Protein 5K2X (pdb70)

InterPro domains:
  IPR006059 Bacterial-type extracellular solute-binding protein [PF01547] (51-351)
  IPR050490 Bacterial solute-binding protein 1 [PTHR43649] (9-380)

CATH classification: 3.40.190.10

B-factor: mean 14.4, std 8.22, range [4.98, 52.63]

Foldseek 3Di:
DDDDAAEAEEEDADVVLQVLLQVLQVVVCVVVVNYHYHYDHDHPVCVLVVQVVCLVVVNDTQKYKDWLQRCPVCVVVVFFDFDPDDCPQFFVVAQVSQADPNTRFFQFFFKLFFKWKKFFVVLCVVLVHDPVVRQAAEDEPDPVGDVLVQLQSSWAFPVGHGLPDPPGDLVGIQAAAEALEPACAQAQVQQLVLLVHAQDDPHAGDLLDDSNQRSLVRSLCVVAPSSRHDAHVQPLVPPCRVVVCVLVVRYGMYMHTLQCVVVCLVRRPGDMAIYAAHHYPNGRATEMITMGMTGGSSDPCVVSSSSVSVSSNDLSSSLSSQQCLNTATRRNNSRVNNQVNVVVSVYHPVNSNVSSPHHYYYDDDYQLQVQLVVQLSVLVSCSSNVPDGSNVSVVVSSVRSRVRSVVRVVVVVD

Organism: Mycobacterium tuberculosis (strain ATCC 25618 / H37Rv) (NCBI:txid83332)

Solvent-accessible surface area: 17881 Å² total; per-residue (Å²): 160,239,69,84,60,70,48,0,34,0,7,0,44,41,127,96,22,8,58,18,4,158,56,2,6,49,9,0,29,175,73,57,90,79,1,49,16,130,30,51,78,29,67,122,104,73,0,17,78,47,0,141,68,31,12,69,62,65,79,19,18,19,0,0,0,2,16,47,45,56,11,25,72,16,6,92,71,48,88,7,22,77,20,156,80,107,36,88,56,21,10,63,4,2,21,84,19,1,60,100,99,74,40,19,29,1,4,0,1,10,7,63,2,0,5,0,4,0,31,3,22,60,29,0,71,92,31,60,5,76,46,91,62,3,54,115,12,87,4,12,129,38,162,86,22,62,1,108,76,11,0,12,86,0,0,15,3,46,120,46,61,31,22,88,52,125,64,34,36,37,218,132,28,127,10,31,0,1,3,0,4,21,42,46,52,3,0,1,3,2,3,0,6,1,22,57,11,44,5,47,140,140,50,72,6,18,0,56,26,107,12,0,31,73,0,0,65,6,0,23,14,2,3,41,106,28,67,0,1,0,67,2,78,43,11,30,134,65,71,78,30,9,51,81,30,0,40,63,27,98,0,0,2,10,0,2,1,21,108,0,1,43,18,0,38,172,79,16,177,32,135,51,13,19,3,28,3,7,12,0,84,46,24,73,5,2,1,5,38,2,24,1,0,0,0,12,57,74,16,137,79,56,85,4,0,128,63,0,9,70,21,3,9,37,63,104,2,1,20,40,8,0,112,129,6,87,14,6,0,0,0,62,48,0,14,68,51,4,56,89,54,12,67,87,132,67,6,93,1,63,13,0,20,38,5,3,131,35,78,84,22,47,23,30,19,18,56,17,33,80,20,0,24,132,25,0,78,77,76,0,36,82,2,0,66,40,159,81,58,8,51,73,16,0,95,98,0,44,65,25,0,26,43,14,2,86,156,112,61,64,70,82,148,118

Sequence (414 aa):
PRGGKIVVTVRLWDEPIAAAYRQSFAAFTRSHPDIEEVRTNLVAYSTYFETLRTDVAGGSADDIFWLSNAYFAAYADSGRLMKIQTDAADWEPAVVDQFTRSGVLWGVPQLTDAGIAVFYNADLLAAAGVDPTQVDNLRWSRGDDDTLRPMLARLTVDADGRTANTPGFDARRVRQWGYNAANDPQAIYLNYIGSAGGVFQRDGKFAFDNPGAIEAFRYLVGLINDDHVAPPASDTNDNGDFSRNQFLAGKMALFQSGTYSLAPVARDALFHWGVAMLPAGPAGRVSVTNGIAAAGNSASKHPDAVRQVLAWMGSTEGNSSYLGRHGAAIPAVLSAQPVVYFDYWSARGVDVTPFFAVLNGPRIAAPGGAGFAAGQQALEPYFDEMFLGRGDVTTTLRQAQAAANAATQRKLAAALE

Secondary structure (DSSP, 8-state):
-PPPPEEEEEEES-HHHHHHHHHHHHHHHHHSTTEEEEEEE--HHHHHHHHHHHHHHT---SEEEE-TTTHHHHHHTT-B----S--TTB-HHHHHHTEETTEE-SEEEEE----EEEEEHHHHHHTT--GGGGGG-B--SSTT--HHHHHHHT-EETTS-BTTSTT--GGGEEEBS---SS-IIIIIHHHHHHTT--SEETTEE---SHHHHHHHHHHHHIIIII--S--HHHHTT-TTHHHHHHHTT-BSEEEE-GGGHHHHHHH--S-EEEEPPPBBTTB--EEE-EEEEEEBTT-S-HHHHHHHHHHHTSHHHHHHHHTTSSSEESBGGGHHHHHHHHHHTT---HHHHHTTSS-EEEPP--TTHHHHHHHHHHHHHHHHTT-S-HHHHHHHHHHHHHHHHHHHHHHHH-

Radius of gyration: 22.96 Å; Cα contacts (8 Å, |Δi|>4): 847; chains: 1; bounding box: 66×53×64 Å

Structure (mmCIF, N/CA/C/O backbone):
data_5K2X
#
_entry.id   5K2X
#
_cell.length_a   87.850
_cell.length_b   87.850
_cell.length_c   52.940
_cell.angle_alpha   90.000
_cell.angle_beta   90.000
_cell.angle_gamma   90.000
#
_symmetry.space_group_name_H-M   'P 41'
#
loop_
_entity.id
_entity.type
_entity.pdbx_description
1 polymer 'Sugar ABC transporter permease'
2 non-polymer 'IODIDE ION'
3 non-polymer 1,2-ETHANEDIOL
4 non-polymer (4S)-2-METHYL-2,4-PENTANEDIOL
5 water water
#
loop_
_atom_site.group_PDB
_atom_site.id
_atom_site.type_symbol
_atom_site.label_atom_id
_atom_site.label_alt_id
_atom_site.label_comp_id
_atom_site.label_asym_id
_atom_site.label_entity_id
_atom_site.label_seq_id
_atom_site.pdbx_PDB_ins_code
_atom_site.Cartn_x
_atom_site.Cartn_y
_atom_site.Cartn_z
_atom_site.occupancy
_atom_site.B_iso_or_equiv
_atom_site.auth_seq_id
_atom_site.auth_comp_id
_atom_site.auth_asym_id
_atom_site.auth_atom_id
_atom_site.pdbx_PDB_model_num
ATOM 1 N N . PRO A 1 1 ? -8.850 22.384 -27.751 1.00 31.20 34 PRO A N 1
ATOM 2 C CA . PRO A 1 1 ? -7.818 22.213 -26.731 1.00 30.42 34 PRO A CA 1
ATOM 3 C C . PRO A 1 1 ? -6.408 22.367 -27.306 1.00 31.94 34 PRO A C 1
ATOM 4 O O . PRO A 1 1 ? -6.204 22.157 -28.512 1.00 31.89 34 PRO A O 1
ATOM 6 N N . ARG A 1 2 ? -5.452 22.727 -26.444 1.00 31.88 35 ARG A N 1
ATOM 7 C CA . ARG A 1 2 ? -4.040 22.866 -26.830 1.00 32.19 35 ARG A CA 1
ATOM 8 C C . ARG A 1 2 ? -3.411 21.520 -27.194 1.00 33.99 35 ARG A C 1
ATOM 9 O O . ARG A 1 2 ? -3.895 20.462 -26.761 1.00 33.37 35 ARG A O 1
ATOM 17 N N . GLY A 1 3 ? -2.349 21.579 -28.003 1.00 35.41 36 GLY A N 1
ATOM 18 C CA . GLY A 1 3 ? -1.599 20.392 -28.435 1.00 37.95 36 GLY A CA 1
ATOM 19 C C . GLY A 1 3 ? -1.090 19.545 -27.280 1.00 39.20 36 GLY A C 1
ATOM 20 O O . GLY A 1 3 ? -0.702 20.076 -26.233 1.00 39.55 36 GLY A O 1
ATOM 21 N N . GLY A 1 4 ? -1.129 18.224 -27.466 1.00 38.30 37 GLY A N 1
ATOM 22 C CA . GLY A 1 4 ? -0.621 17.277 -26.479 1.00 36.83 37 GLY A CA 1
ATOM 23 C C . GLY A 1 4 ? 0.891 17.370 -26.447 1.00 35.91 37 GLY A C 1
ATOM 24 O O . GLY A 1 4 ? 1.539 17.437 -27.493 1.00 37.09 37 GLY A O 1
ATOM 25 N N . LYS A 1 5 ? 1.451 17.409 -25.246 1.00 34.23 38 LYS A N 1
ATOM 26 C CA . LYS A 1 5 ? 2.898 17.450 -25.080 1.00 29.53 38 LYS A CA 1
ATOM 27 C C . LYS A 1 5 ? 3.426 16.021 -24.959 1.00 26.91 38 LYS A C 1
ATOM 28 O O . LYS A 1 5 ? 2.726 15.143 -24.435 1.00 26.63 38 LYS A O 1
ATOM 32 N N . ILE A 1 6 ? 4.647 15.790 -25.449 1.00 21.82 39 ILE A N 1
ATOM 33 C CA . ILE A 1 6 ? 5.353 14.526 -25.191 1.00 18.91 39 ILE A CA 1
ATOM 34 C C . ILE A 1 6 ? 5.685 14.524 -23.698 1.00 15.93 39 ILE A C 1
ATOM 35 O O . ILE A 1 6 ? 6.185 15.531 -23.187 1.00 16.89 39 ILE A O 1
ATOM 40 N N . VAL A 1 7 ? 5.374 13.428 -23.009 1.00 21.32 40 VAL A N 1
ATOM 41 C CA . VAL A 1 7 ? 5.637 13.345 -21.551 1.00 19.00 40 VAL A CA 1
ATOM 42 C C . VAL A 1 7 ? 6.918 12.542 -21.279 1.00 17.41 40 VAL A C 1
ATOM 43 O O . VAL A 1 7 ? 7.021 11.374 -21.678 1.00 17.13 40 VAL A O 1
ATOM 47 N N . VAL A 1 8 ? 7.849 13.168 -20.557 1.00 15.83 41 VAL A N 1
ATOM 48 C CA . VAL A 1 8 ? 9.131 12.538 -20.163 1.00 14.52 41 VAL A CA 1
ATOM 49 C C . VAL A 1 8 ? 9.071 12.417 -18.643 1.00 14.14 41 VAL A C 1
ATOM 50 O O . VAL A 1 8 ? 8.709 13.381 -17.963 1.00 14.07 41 VAL A O 1
ATOM 54 N N . THR A 1 9 ? 9.397 11.255 -18.109 1.00 13.83 42 THR A N 1
ATOM 55 C CA . THR A 1 9 ? 9.397 11.053 -16.663 1.00 13.81 42 THR A CA 1
ATOM 56 C C . THR A 1 9 ? 10.810 10.963 -16.092 1.00 12.87 42 THR A C 1
ATOM 57 O O . THR A 1 9 ? 11.702 10.392 -16.702 1.00 12.24 42 THR A O 1
ATOM 61 N N . VAL A 1 10 ? 10.996 11.544 -14.916 1.00 12.33 43 VAL A N 1
ATOM 62 C CA . VAL A 1 10 ? 12.295 11.586 -14.254 1.00 11.70 43 VAL A CA 1
ATOM 63 C C . VAL A 1 10 ? 12.174 10.986 -12.851 1.00 11.71 43 VAL A C 1
ATOM 64 O O . VAL A 1 10 ? 11.401 11.532 -12.016 1.00 11.97 43 VAL A O 1
ATOM 68 N N . ARG A 1 11 ? 12.898 9.916 -12.565 1.00 11.35 44 ARG A N 1
ATOM 69 C CA . ARG A 1 11 ? 12.841 9.249 -11.264 1.00 11.54 44 ARG A CA 1
ATOM 70 C C . ARG A 1 11 ? 13.979 9.669 -10.347 1.00 11.01 44 ARG A C 1
ATOM 71 O O . ARG A 1 11 ? 15.123 9.741 -10.761 1.00 10.40 44 ARG A O 1
ATOM 79 N N . LEU A 1 12 ? 13.674 9.878 -9.062 1.00 10.94 45 LEU A N 1
ATOM 80 C CA . LEU A 1 12 ? 14.698 10.231 -8.068 1.00 10.70 45 LEU A CA 1
ATOM 81 C C . LEU A 1 12 ? 14.180 9.853 -6.672 1.00 10.91 45 LEU A C 1
ATOM 82 O O . LEU A 1 12 ? 13.045 9.410 -6.535 1.00 10.92 45 LEU A O 1
ATOM 87 N N . TRP A 1 13 ? 15.014 10.054 -5.661 1.00 11.08 46 TRP A N 1
ATOM 88 C CA . TRP A 1 13 ? 14.706 9.597 -4.306 1.00 12.09 46 TRP A CA 1
ATOM 89 C C . TRP A 1 13 ? 14.699 10.670 -3.252 1.00 12.74 46 TRP A C 1
ATOM 90 O O . TRP A 1 13 ? 14.492 10.352 -2.072 1.00 13.51 46 TRP A O 1
ATOM 101 N N . ASP A 1 14 ? 14.878 11.932 -3.637 1.00 13.55 47 ASP A N 1
ATOM 102 C CA . ASP A 1 14 ? 15.022 13.018 -2.658 1.00 14.58 47 ASP A CA 1
ATOM 103 C C . ASP A 1 14 ? 13.880 14.018 -2.779 1.00 14.72 47 ASP A C 1
ATOM 104 O O . ASP A 1 14 ? 13.680 14.662 -3.832 1.00 13.97 47 ASP A O 1
ATOM 109 N N . GLU A 1 15 ? 13.097 14.153 -1.700 1.00 14.96 48 GLU A N 1
ATOM 110 C CA . GLU A 1 15 ? 11.891 14.964 -1.757 1.00 15.62 48 GLU A CA 1
ATOM 111 C C . GLU A 1 15 ? 12.116 16.484 -2.012 1.00 15.34 48 GLU A C 1
ATOM 112 O O . GLU A 1 15 ? 11.517 17.055 -2.911 1.00 15.02 48 GLU A O 1
ATOM 118 N N . PRO A 1 16 ? 13.028 17.121 -1.242 1.00 15.06 49 PRO A N 1
ATOM 119 C CA . PRO A 1 16 ? 13.210 18.535 -1.598 1.00 14.96 49 PRO A CA 1
ATOM 120 C C . PRO A 1 16 ? 13.808 18.771 -3.000 1.00 14.17 49 PRO A C 1
ATOM 121 O O . PRO A 1 16 ? 13.431 19.743 -3.655 1.00 14.19 49 PRO A O 1
ATOM 125 N N . ILE A 1 17 ? 14.678 17.865 -3.445 1.00 13.43 50 ILE A N 1
ATOM 126 C CA . ILE A 1 17 ? 15.270 18.043 -4.760 1.00 13.04 50 ILE A CA 1
ATOM 127 C C . ILE A 1 17 ? 14.193 17.790 -5.830 1.00 12.41 50 ILE A C 1
ATOM 128 O O . ILE A 1 17 ? 14.135 18.475 -6.866 1.00 12.31 50 ILE A O 1
ATOM 133 N N . ALA A 1 18 ? 13.243 16.874 -5.546 1.00 12.07 51 ALA A N 1
ATOM 134 C CA . ALA A 1 18 ? 12.127 16.671 -6.457 1.00 12.25 51 ALA A CA 1
ATOM 135 C C . ALA A 1 18 ? 11.357 17.968 -6.627 1.00 12.44 51 ALA A C 1
ATOM 136 O O . ALA A 1 18 ? 10.950 18.303 -7.738 1.00 12.42 51 ALA A O 1
ATOM 138 N N . ALA A 1 19 ? 11.157 18.704 -5.514 1.00 12.58 52 ALA A N 1
ATOM 139 C CA . ALA A 1 19 ? 10.480 19.975 -5.618 1.00 13.07 52 ALA A CA 1
ATOM 140 C C . ALA A 1 19 ? 11.241 21.003 -6.466 1.00 12.73 52 ALA A C 1
ATOM 141 O O . ALA A 1 19 ? 10.616 21.725 -7.236 1.00 13.10 52 ALA A O 1
ATOM 143 N N . ALA A 1 20 ? 12.565 21.035 -6.338 1.00 12.01 53 ALA A N 1
ATOM 144 C CA . ALA A 1 20 ? 13.385 21.910 -7.205 1.00 11.80 53 ALA A CA 1
ATOM 145 C C . ALA A 1 20 ? 13.344 21.532 -8.689 1.00 11.67 53 ALA A C 1
ATOM 146 O O . ALA A 1 20 ? 13.261 22.376 -9.571 1.00 11.63 53 ALA A O 1
ATOM 148 N N . TYR A 1 21 ? 13.372 20.232 -8.962 1.00 11.53 54 TYR A N 1
ATOM 149 C CA . TYR A 1 21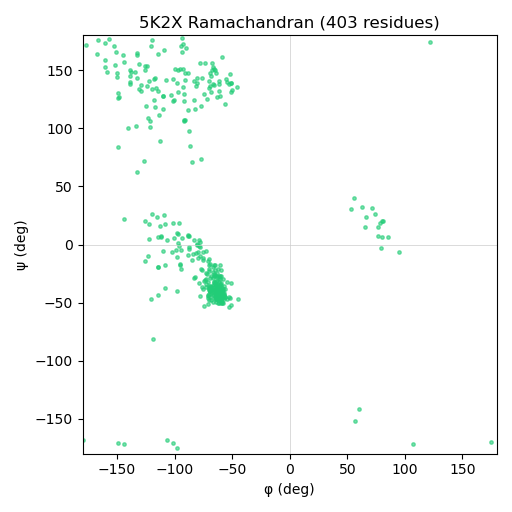 ? 13.195 19.757 -10.334 1.00 11.76 54 TYR A CA 1
ATOM 150 C C . TYR A 1 21 ? 11.876 20.199 -10.940 1.00 12.50 54 TYR A C 1
ATOM 151 O O . TYR A 1 21 ? 11.823 20.609 -12.088 1.00 12.50 54 TYR A O 1
ATOM 160 N N . ARG A 1 22 ? 10.795 20.193 -10.142 1.00 13.40 55 ARG A N 1
ATOM 161 C CA . ARG A 1 22 ? 9.508 20.606 -10.667 1.00 14.57 55 ARG A CA 1
ATOM 162 C C . ARG A 1 22 ? 9.560 22.074 -11.114 1.00 14.40 55 ARG A C 1
ATOM 163 O O . ARG A 1 22 ? 9.022 22.436 -12.154 1.00 14.95 55 ARG A O 1
ATOM 171 N N . GLN A 1 23 ? 10.266 22.886 -10.332 1.00 14.08 56 GLN A N 1
ATOM 172 C CA . GLN A 1 23 ? 10.519 24.262 -10.729 1.00 14.06 56 GLN A CA 1
ATOM 173 C C . GLN A 1 23 ? 11.362 24.402 -11.989 1.00 13.51 56 GLN A C 1
ATOM 174 O O . GLN A 1 23 ? 11.025 25.198 -12.887 1.00 13.78 56 GLN A O 1
ATOM 177 N N . SER A 1 24 ? 12.432 23.614 -12.050 1.00 12.67 57 SER A N 1
ATOM 178 C CA . SER A 1 24 ? 13.284 23.597 -13.222 1.00 12.35 57 SER A CA 1
ATOM 179 C C . SER A 1 24 ? 12.555 23.143 -14.469 1.00 12.69 57 SER A C 1
ATOM 180 O O . SER A 1 24 ? 12.717 23.752 -15.527 1.00 12.57 57 SER A O 1
ATOM 183 N N . PHE A 1 25 ? 11.710 22.115 -14.331 1.00 12.80 58 PHE A N 1
ATOM 184 C CA . PHE A 1 25 ? 11.008 21.601 -15.482 1.00 13.21 58 PHE A CA 1
ATOM 185 C C . PHE A 1 25 ? 9.877 22.522 -15.954 1.00 14.00 58 PHE A C 1
ATOM 186 O O . PHE A 1 25 ? 9.604 22.548 -17.152 1.00 14.14 58 PHE A O 1
ATOM 194 N N . ALA A 1 26 ? 9.246 23.262 -15.023 1.00 14.57 59 ALA A N 1
ATOM 195 C CA . ALA A 1 26 ? 8.254 24.265 -15.424 1.00 15.58 59 ALA A CA 1
ATOM 196 C C . ALA A 1 26 ? 8.969 25.264 -16.341 1.00 15.79 59 ALA A C 1
ATOM 197 O O . ALA A 1 26 ? 8.422 25.603 -17.401 1.00 16.63 59 ALA A O 1
ATOM 199 N N . ALA A 1 27 ? 10.199 25.694 -15.941 1.00 15.55 60 ALA A N 1
ATOM 200 C CA . ALA A 1 27 ? 10.994 26.618 -16.778 1.00 15.60 60 ALA A CA 1
ATOM 201 C C . ALA A 1 27 ? 11.381 26.000 -18.118 1.00 15.76 60 ALA A C 1
ATOM 202 O O . ALA A 1 27 ? 11.281 26.645 -19.165 1.00 16.15 60 ALA A O 1
ATOM 204 N N . PHE A 1 28 ? 11.808 24.740 -18.118 1.00 15.01 61 PHE A N 1
ATOM 205 C CA . PHE A 1 28 ? 12.068 24.037 -19.371 1.00 15.00 61 PHE A CA 1
ATOM 206 C C . PHE A 1 28 ? 10.869 24.051 -20.337 1.00 15.77 61 PHE A C 1
ATOM 207 O O . PHE A 1 28 ? 11.014 24.374 -21.508 1.00 16.23 61 PHE A O 1
ATOM 215 N N . THR A 1 29 ? 9.682 23.746 -19.826 1.00 16.28 62 THR A N 1
ATOM 216 C CA . THR A 1 29 ? 8.508 23.582 -20.673 1.00 17.33 62 THR A CA 1
ATOM 217 C C . THR A 1 29 ? 8.021 24.934 -21.196 1.00 18.54 62 THR A C 1
ATOM 218 O O . THR A 1 29 ? 7.407 24.966 -22.251 1.00 19.20 62 THR A O 1
ATOM 222 N N . ARG A 1 30 ? 8.324 26.020 -20.483 1.00 19.37 63 ARG A N 1
ATOM 223 C CA . ARG A 1 30 ? 7.991 27.363 -21.007 1.00 21.40 63 ARG A CA 1
ATOM 224 C C . ARG A 1 30 ? 8.783 27.630 -22.292 1.00 22.58 63 ARG A C 1
ATOM 225 O O . ARG A 1 30 ? 8.234 28.195 -23.245 1.00 23.49 63 ARG A O 1
ATOM 233 N N . SER A 1 31 ? 10.037 27.185 -22.353 1.00 22.66 64 SER A N 1
ATOM 234 C CA . SER A 1 31 ? 10.847 27.405 -23.555 1.00 24.00 64 SER A CA 1
ATOM 235 C C . SER A 1 31 ? 10.821 26.232 -24.521 1.00 23.95 64 SER A C 1
ATOM 236 O O . SER A 1 31 ? 11.194 26.374 -25.695 1.00 24.39 64 SER A O 1
ATOM 239 N N . HIS A 1 32 ? 10.400 25.064 -24.037 1.00 23.27 65 HIS A N 1
ATOM 240 C CA . HIS A 1 32 ? 10.301 23.857 -24.866 1.00 23.14 65 HIS A CA 1
ATOM 241 C C . HIS A 1 32 ? 8.880 23.315 -24.703 1.00 23.16 65 HIS A C 1
ATOM 242 O O . HIS A 1 32 ? 8.663 22.314 -24.051 1.00 21.58 65 HIS A O 1
ATOM 249 N N . PRO A 1 33 ? 7.872 24.006 -25.294 1.00 23.16 66 PRO A N 1
ATOM 250 C CA . PRO A 1 33 ? 6.492 23.694 -24.886 1.00 23.26 66 PRO A CA 1
ATOM 251 C C . PRO A 1 33 ? 5.922 22.419 -25.498 1.00 22.79 66 PRO A C 1
ATOM 252 O O . PRO A 1 33 ? 4.798 22.021 -25.160 1.00 23.89 66 PRO A O 1
ATOM 256 N N . ASP A 1 34 ? 6.709 21.760 -26.349 1.00 22.21 67 ASP A N 1
ATOM 257 C CA . ASP A 1 34 ? 6.318 20.471 -26.926 1.00 21.59 67 ASP A CA 1
ATOM 258 C C . ASP A 1 34 ? 6.593 19.294 -25.972 1.00 19.82 67 ASP A C 1
ATOM 259 O O . ASP A 1 34 ? 6.170 18.186 -26.230 1.00 19.43 67 ASP A O 1
ATOM 264 N N . ILE A 1 35 ? 7.275 19.547 -24.846 1.00 18.12 68 ILE A N 1
ATOM 265 C CA . ILE A 1 35 ? 7.656 18.452 -23.897 1.00 16.99 68 ILE A CA 1
ATOM 266 C C . ILE A 1 35 ? 7.231 18.829 -22.459 1.00 16.63 68 ILE A C 1
ATOM 267 O O . ILE A 1 35 ? 7.515 19.954 -22.019 1.00 16.98 68 ILE A O 1
ATOM 272 N N A GLU A 1 36 ? 6.543 17.919 -21.766 0.50 16.45 69 GLU A N 1
ATOM 273 N N B GLU A 1 36 ? 6.513 17.929 -21.785 0.50 16.40 69 GLU A N 1
ATOM 274 C CA A GLU A 1 36 ? 6.201 18.065 -20.339 0.50 16.24 69 GLU A CA 1
ATOM 275 C CA B GLU A 1 36 ? 6.221 18.037 -20.352 0.50 16.13 69 GLU A CA 1
ATOM 276 C C A GLU A 1 36 ? 6.974 17.013 -19.522 0.50 15.58 69 GLU A C 1
ATOM 277 C C B GLU A 1 36 ? 7.136 17.051 -19.625 0.50 15.47 69 GLU A C 1
ATOM 278 O O A GLU A 1 36 ? 6.982 15.817 -19.861 0.50 15.38 69 GLU A O 1
ATOM 279 O O B GLU A 1 36 ? 7.392 15.942 -20.128 0.50 15.15 69 GLU A O 1
ATOM 288 N N . VAL A 1 37 ? 7.650 17.465 -18.467 1.00 14.99 70 VAL A N 1
ATOM 289 C CA . VAL A 1 37 ? 8.443 16.561 -17.640 1.00 14.60 70 VAL A CA 1
ATOM 290 C C . VAL A 1 37 ? 7.708 16.309 -16.345 1.00 15.44 70 VAL A C 1
ATOM 291 O O . VAL A 1 37 ? 7.231 17.268 -15.700 1.00 15.42 70 VAL A O 1
ATOM 295 N N . ARG A 1 38 ? 7.584 15.041 -15.964 1.00 15.98 71 ARG A N 1
ATOM 296 C CA . ARG A 1 38 ? 6.949 14.693 -14.691 1.00 17.11 71 ARG A CA 1
ATOM 297 C C . ARG A 1 38 ? 7.961 14.032 -13.804 1.00 16.86 71 ARG A C 1
ATOM 298 O O . ARG A 1 38 ? 8.713 13.177 -14.247 1.00 17.30 71 ARG A O 1
ATOM 306 N N . THR A 1 39 ? 8.018 14.434 -12.547 1.00 16.85 72 THR A N 1
ATOM 307 C CA . THR A 1 39 ? 8.947 13.833 -11.610 1.00 16.44 72 THR A CA 1
ATOM 308 C C . THR A 1 39 ? 8.272 12.648 -10.905 1.00 16.13 72 THR A C 1
ATOM 309 O O . THR A 1 39 ? 7.056 12.680 -10.651 1.00 17.22 72 THR A O 1
ATOM 313 N N . ASN A 1 40 ? 9.025 11.597 -10.681 1.00 15.03 73 ASN A N 1
ATOM 314 C CA . ASN A 1 40 ? 8.548 10.435 -9.938 1.00 15.10 73 ASN A CA 1
ATOM 315 C C . ASN A 1 40 ? 9.461 10.230 -8.732 1.00 14.43 73 ASN A C 1
ATOM 316 O O . ASN A 1 40 ? 10.610 9.796 -8.862 1.00 13.62 73 ASN A O 1
ATOM 321 N N . LEU A 1 41 ? 8.967 10.559 -7.539 1.00 14.26 74 LEU A N 1
ATOM 322 C CA . LEU A 1 41 ? 9.756 10.393 -6.322 1.00 14.39 74 LEU A CA 1
ATOM 323 C C . LEU A 1 41 ? 9.480 9.012 -5.711 1.00 15.14 74 LEU A C 1
ATOM 324 O O . LEU A 1 41 ? 8.320 8.640 -5.482 1.00 15.62 74 LEU A O 1
ATOM 329 N N . VAL A 1 42 ? 10.538 8.238 -5.520 1.00 15.57 75 VAL A N 1
ATOM 330 C CA . VAL A 1 42 ? 10.440 6.877 -4.946 1.00 16.91 75 VAL A CA 1
ATOM 331 C C . VAL A 1 42 ? 11.326 6.863 -3.707 1.00 17.06 75 VAL A C 1
ATOM 332 O O . VAL A 1 42 ? 12.418 7.417 -3.732 1.00 17.95 75 VAL A O 1
ATOM 336 N N . ALA A 1 43 ? 10.899 6.200 -2.633 1.00 18.22 76 ALA A N 1
ATOM 337 C CA . ALA A 1 43 ? 11.694 6.211 -1.393 1.00 18.35 76 ALA A CA 1
ATOM 338 C C . ALA A 1 43 ? 13.089 5.593 -1.577 1.00 18.00 76 ALA A C 1
ATOM 339 O O . ALA A 1 43 ? 13.205 4.620 -2.322 1.00 17.80 76 ALA A O 1
ATOM 341 N N . TYR A 1 44 ? 14.112 6.187 -0.940 1.00 18.11 77 TYR A N 1
ATOM 342 C CA . TYR A 1 44 ? 15.496 5.710 -1.095 1.00 18.80 77 TYR A CA 1
ATOM 343 C C . TYR A 1 44 ? 15.668 4.237 -0.711 1.00 19.54 77 TYR A C 1
ATOM 344 O O . TYR A 1 44 ? 16.347 3.478 -1.403 1.00 18.52 77 TYR A O 1
ATOM 353 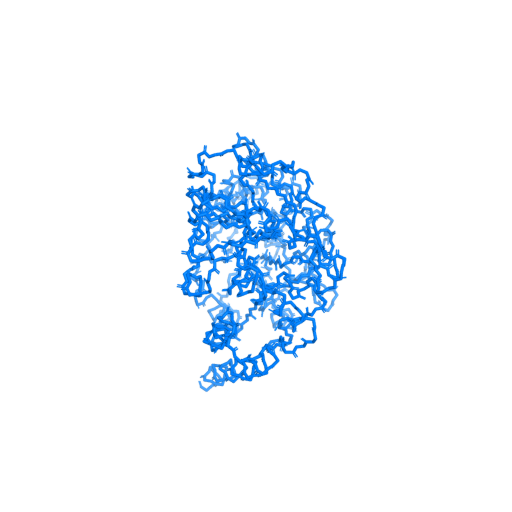N N . SER A 1 45 ? 15.049 3.847 0.405 1.00 21.45 78 SER A N 1
ATOM 354 C CA . SER A 1 45 ? 15.241 2.506 0.968 1.00 22.30 78 SER A CA 1
ATOM 355 C C . SER A 1 45 ? 14.967 1.362 -0.015 1.00 22.68 78 SER A C 1
ATOM 356 O O . SER A 1 45 ? 15.643 0.335 0.051 1.00 24.26 78 SER A O 1
ATOM 359 N N . THR A 1 46 ? 14.030 1.567 -0.941 1.00 21.57 79 THR A N 1
ATOM 360 C CA . THR A 1 46 ? 13.723 0.566 -1.959 1.00 20.87 79 THR A CA 1
ATOM 361 C C . THR A 1 46 ? 14.051 0.987 -3.402 1.00 18.61 79 THR A C 1
ATOM 362 O O . THR A 1 46 ? 13.724 0.262 -4.338 1.00 18.37 79 THR A O 1
ATOM 366 N N . TYR A 1 47 ? 14.700 2.144 -3.546 1.00 16.00 80 TYR A N 1
ATOM 367 C CA . TYR A 1 47 ? 14.955 2.736 -4.871 1.00 14.35 80 TYR A CA 1
ATOM 368 C C . TYR A 1 47 ? 15.638 1.778 -5.848 1.00 14.12 80 TYR A C 1
ATOM 369 O O . TYR A 1 47 ? 15.122 1.575 -6.951 1.00 13.74 80 TYR A O 1
ATOM 378 N N . PHE A 1 48 ? 16.769 1.202 -5.442 1.00 13.81 81 PHE A N 1
ATOM 379 C CA . PHE A 1 48 ? 17.544 0.394 -6.368 1.00 14.09 81 PHE A CA 1
ATOM 380 C C . PHE A 1 48 ? 16.927 -0.954 -6.686 1.00 15.08 81 PHE A C 1
ATOM 381 O O . PHE A 1 48 ? 16.964 -1.403 -7.849 1.00 14.76 81 PHE A O 1
ATOM 389 N N . GLU A 1 49 ? 16.299 -1.576 -5.690 1.00 16.15 82 GLU A N 1
ATOM 390 C CA . GLU A 1 49 ? 15.541 -2.829 -5.956 1.00 17.69 82 GLU A CA 1
ATOM 391 C C . GLU A 1 49 ? 14.383 -2.606 -6.944 1.00 17.83 82 GLU A C 1
ATOM 392 O O . GLU A 1 49 ? 14.190 -3.376 -7.894 1.00 18.16 82 GLU A O 1
ATOM 395 N N . THR A 1 50 ? 13.616 -1.545 -6.727 1.00 17.96 83 THR A N 1
ATOM 396 C CA . THR A 1 50 ? 12.487 -1.220 -7.588 1.00 18.63 83 THR A CA 1
ATOM 397 C C . THR A 1 50 ? 12.938 -0.764 -8.979 1.00 17.38 83 THR A C 1
ATOM 398 O O . THR A 1 50 ? 12.300 -1.085 -9.980 1.00 17.38 83 THR A O 1
ATOM 402 N N . LEU A 1 51 ? 14.055 -0.047 -9.043 1.00 15.95 84 LEU A N 1
ATOM 403 C CA . LEU A 1 51 ? 14.592 0.333 -10.353 1.00 15.10 84 LEU A CA 1
ATOM 404 C C . LEU A 1 51 ? 15.013 -0.882 -11.157 1.00 15.54 84 LEU A C 1
ATOM 405 O O . LEU A 1 51 ? 14.779 -0.944 -12.360 1.00 15.06 84 LEU A O 1
ATOM 410 N N . ARG A 1 52 ? 15.671 -1.826 -10.488 1.00 16.40 85 ARG A N 1
ATOM 411 C CA . ARG A 1 52 ? 16.159 -2.989 -11.171 1.00 17.76 85 ARG A CA 1
ATOM 412 C C . ARG A 1 52 ? 15.007 -3.783 -11.779 1.00 17.83 85 ARG A C 1
ATOM 413 O O . ARG A 1 52 ? 15.063 -4.150 -12.950 1.00 17.14 85 ARG A O 1
ATOM 421 N N . THR A 1 53 ? 13.937 -3.989 -11.012 1.00 18.25 86 THR A N 1
ATOM 422 C CA . THR A 1 53 ? 12.800 -4.734 -11.546 1.00 19.19 86 THR A CA 1
ATOM 423 C C . THR A 1 53 ? 12.033 -3.938 -12.640 1.00 18.28 86 THR A C 1
ATOM 424 O O . THR A 1 53 ? 11.573 -4.532 -13.599 1.00 18.50 86 THR A O 1
ATOM 428 N N . ASP A 1 54 ? 11.931 -2.607 -12.508 1.00 17.41 87 ASP A N 1
ATOM 429 C CA . ASP A 1 54 ? 11.244 -1.786 -13.501 1.00 17.05 87 ASP A CA 1
ATOM 430 C C . ASP A 1 54 ? 12.028 -1.742 -14.781 1.00 16.07 87 ASP A C 1
ATOM 431 O O . ASP A 1 54 ? 11.470 -1.905 -15.875 1.00 15.81 87 ASP A O 1
ATOM 436 N N . VAL A 1 55 ? 13.335 -1.538 -14.663 1.00 15.04 88 VAL A N 1
ATOM 437 C CA . VAL A 1 55 ? 14.148 -1.552 -15.881 1.00 14.68 88 VAL A CA 1
ATOM 438 C C . VAL A 1 55 ? 14.094 -2.958 -16.529 1.00 14.96 88 VAL A C 1
ATOM 439 O O . VAL A 1 55 ? 13.911 -3.086 -17.741 1.00 14.98 88 VAL A O 1
ATOM 443 N N . ALA A 1 56 ? 14.256 -4.009 -15.712 1.00 15.19 89 ALA A N 1
ATOM 444 C CA . ALA A 1 56 ? 14.200 -5.378 -16.292 1.00 15.70 89 ALA A CA 1
ATOM 445 C C . ALA A 1 56 ? 12.846 -5.654 -16.947 1.00 16.33 89 ALA A C 1
ATOM 446 O O . ALA A 1 56 ? 12.797 -6.256 -18.023 1.00 16.79 89 ALA A O 1
ATOM 448 N N . GLY A 1 57 ? 11.755 -5.116 -16.366 1.00 16.36 90 GLY A N 1
ATOM 449 C CA . GLY A 1 57 ? 10.398 -5.337 -16.854 1.00 16.97 90 GLY A CA 1
ATOM 450 C C . GLY A 1 57 ? 9.922 -4.375 -17.917 1.00 17.11 90 GLY A C 1
ATOM 451 O O . GLY A 1 57 ? 8.806 -4.497 -18.414 1.00 17.39 90 GLY A O 1
ATOM 452 N N . GLY A 1 58 ? 10.771 -3.399 -18.275 1.00 16.74 91 GLY A N 1
ATOM 453 C CA . GLY A 1 58 ? 10.424 -2.439 -19.319 1.00 17.25 91 GLY A CA 1
ATOM 454 C C . GLY A 1 58 ? 9.401 -1.385 -18.901 1.00 17.53 91 GLY A C 1
ATOM 455 O O . GLY A 1 58 ? 8.689 -0.861 -19.756 1.00 18.06 91 GLY A O 1
ATOM 456 N N . SER A 1 59 ? 9.335 -1.085 -17.603 1.00 17.45 92 SER A N 1
ATOM 457 C CA . SER A 1 59 ? 8.389 -0.112 -17.079 1.00 17.84 92 SER A CA 1
ATOM 458 C C . SER A 1 59 ? 9.090 1.027 -16.334 1.00 17.01 92 SER A C 1
ATOM 459 O O . SER A 1 59 ? 8.463 1.723 -15.538 1.00 17.94 92 SER A O 1
ATOM 462 N N . ALA A 1 60 ? 10.398 1.210 -16.539 1.00 15.67 93 ALA A N 1
ATOM 463 C CA . ALA A 1 60 ? 11.101 2.293 -15.863 1.00 14.42 93 ALA A CA 1
ATOM 464 C C . ALA A 1 60 ? 10.849 3.646 -16.529 1.00 14.05 93 ALA A C 1
ATOM 465 O O . ALA A 1 60 ? 10.513 3.732 -17.703 1.00 14.44 93 ALA A O 1
ATOM 467 N N . ASP A 1 61 ? 11.031 4.688 -15.728 1.00 13.49 94 ASP A N 1
ATOM 468 C CA . ASP A 1 61 ? 10.968 6.055 -16.208 1.00 13.25 94 ASP A CA 1
ATOM 469 C C . ASP A 1 61 ? 11.993 6.331 -17.297 1.00 12.52 94 ASP A C 1
ATOM 470 O O . ASP A 1 61 ? 12.969 5.621 -17.411 1.00 12.16 94 ASP A O 1
ATOM 475 N N . ASP A 1 62 ? 11.773 7.401 -18.046 1.00 12.07 95 ASP A N 1
ATOM 476 C CA . ASP A 1 62 ? 12.635 7.806 -19.151 1.00 11.64 95 ASP A CA 1
ATOM 477 C C . ASP A 1 62 ? 14.016 8.228 -18.719 1.00 10.65 95 ASP A C 1
ATOM 478 O O . ASP A 1 62 ? 14.970 8.018 -19.451 1.00 10.43 95 ASP A O 1
ATOM 483 N N . ILE A 1 63 ? 14.116 8.817 -17.528 1.00 9.85 96 ILE A N 1
ATOM 484 C CA . ILE A 1 63 ? 15.354 9.335 -16.966 1.00 9.13 96 ILE A CA 1
ATOM 485 C C . ILE A 1 63 ? 15.318 8.936 -15.508 1.00 8.89 96 ILE A C 1
ATOM 486 O O . ILE A 1 63 ? 14.249 8.975 -14.872 1.00 8.97 96 ILE A O 1
ATOM 491 N N . PHE A 1 64 ? 16.459 8.520 -14.965 1.00 8.46 97 PHE A N 1
ATOM 492 C CA . PHE A 1 64 ? 16.476 8.143 -13.535 1.00 8.34 97 PHE A CA 1
ATOM 493 C C . PHE A 1 64 ? 17.827 8.415 -12.945 1.00 8.10 97 PHE A C 1
ATOM 494 O O . PHE A 1 64 ? 18.857 8.246 -13.591 1.00 8.01 97 PHE A O 1
ATOM 502 N N . TRP A 1 65 ? 17.821 8.766 -11.666 1.00 8.20 98 TRP A N 1
ATOM 503 C CA . TRP A 1 65 ? 19.062 8.883 -10.929 1.00 8.16 98 TRP A CA 1
ATOM 504 C C . TRP A 1 65 ? 19.761 7.548 -10.699 1.00 8.53 98 TRP A C 1
ATOM 505 O O . TRP A 1 65 ? 19.118 6.503 -10.495 1.00 8.84 98 TRP A O 1
ATOM 516 N N . LEU A 1 66 ? 21.090 7.625 -10.736 1.00 8.80 99 LEU A N 1
ATOM 517 C CA . LEU A 1 66 ? 21.931 6.489 -10.334 1.00 9.27 99 LEU A CA 1
ATOM 518 C C . LEU A 1 66 ? 22.986 6.973 -9.381 1.00 9.59 99 LEU A C 1
ATOM 519 O O . LEU A 1 66 ? 23.333 8.150 -9.329 1.00 9.34 99 LEU A O 1
ATOM 524 N N . SER A 1 67 ? 23.469 6.040 -8.559 1.00 10.78 100 SER A N 1
ATOM 525 C CA . SER A 1 67 ? 24.692 6.289 -7.780 1.00 11.78 100 SER A CA 1
ATOM 526 C C . SER A 1 67 ? 25.850 5.446 -8.303 1.00 12.14 100 SER A C 1
ATOM 527 O O . SER A 1 67 ? 25.668 4.503 -9.095 1.00 12.46 100 SER A O 1
ATOM 530 N N . ASN A 1 68 ? 27.049 5.804 -7.820 1.00 12.78 101 ASN A N 1
ATOM 531 C CA . ASN A 1 68 ? 28.255 5.172 -8.277 1.00 13.90 101 ASN A CA 1
ATOM 532 C C . ASN A 1 68 ? 28.235 3.663 -8.007 1.00 14.18 101 ASN A C 1
ATOM 533 O O . ASN A 1 68 ? 28.727 2.894 -8.812 1.00 14.14 101 ASN A O 1
ATOM 538 N N . ALA A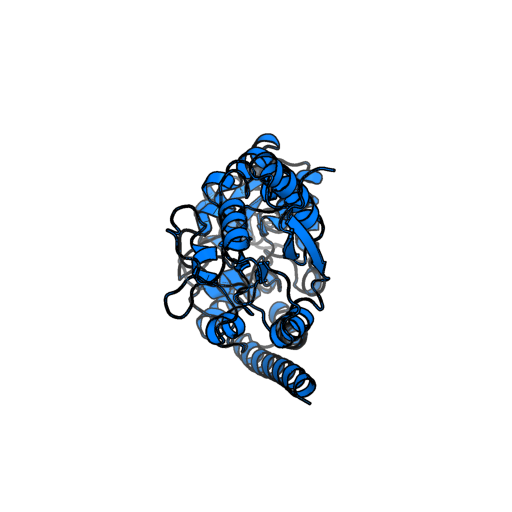 1 69 ? 27.625 3.281 -6.885 1.00 14.51 102 ALA A N 1
ATOM 539 C CA . ALA A 1 69 ? 27.691 1.875 -6.480 1.00 15.68 102 ALA A CA 1
ATOM 540 C C . ALA A 1 69 ? 26.706 0.967 -7.232 1.00 16.20 102 ALA A C 1
ATOM 541 O O . ALA A 1 69 ? 26.759 -0.265 -7.120 1.00 18.10 102 ALA A O 1
ATOM 543 N N . TYR A 1 70 ? 25.825 1.549 -8.048 1.00 15.85 103 TYR A N 1
ATOM 544 C CA . TYR A 1 70 ? 24.838 0.771 -8.757 1.00 16.27 103 TYR A CA 1
ATOM 545 C C . TYR A 1 70 ? 24.825 0.964 -10.265 1.00 15.74 103 TYR A C 1
ATOM 546 O O . TYR A 1 70 ? 24.206 0.165 -10.965 1.00 16.21 103 TYR A O 1
ATOM 555 N N . PHE A 1 71 ? 25.482 1.999 -10.793 1.00 15.00 104 PHE A N 1
ATOM 556 C CA . PHE A 1 71 ? 25.332 2.260 -12.239 1.00 15.36 104 PHE A CA 1
ATOM 557 C C . PHE A 1 71 ? 25.921 1.205 -13.170 1.00 15.72 104 PHE A C 1
ATOM 558 O O . PHE A 1 71 ? 25.432 1.031 -14.265 1.00 15.60 104 PHE A O 1
ATOM 566 N N . ALA A 1 72 ? 26.975 0.508 -12.725 1.00 16.25 105 ALA A N 1
ATOM 567 C CA . ALA A 1 72 ? 27.749 -0.324 -13.636 1.00 16.69 105 ALA A CA 1
ATOM 568 C C . ALA A 1 72 ? 26.940 -1.438 -14.298 1.00 16.49 105 ALA A C 1
ATOM 569 O O . ALA A 1 72 ? 27.080 -1.683 -15.496 1.00 16.49 105 ALA A O 1
ATOM 571 N N . ALA A 1 73 ? 26.079 -2.087 -13.511 1.00 16.93 106 ALA A N 1
ATOM 572 C CA . ALA A 1 73 ? 25.270 -3.187 -13.991 1.00 17.53 106 ALA A CA 1
ATOM 573 C C . ALA A 1 73 ? 24.357 -2.748 -15.139 1.00 17.43 106 ALA A C 1
ATOM 574 O O . ALA A 1 73 ? 24.208 -3.457 -16.139 1.00 18.32 106 ALA A O 1
ATOM 576 N N . TYR A 1 74 ? 23.816 -1.533 -14.985 1.00 16.39 107 TYR A N 1
ATOM 577 C CA . TYR A 1 74 ? 22.975 -0.914 -16.003 1.00 16.06 107 TYR A CA 1
ATOM 578 C C . TYR A 1 74 ? 23.782 -0.566 -17.244 1.00 15.73 107 TYR A C 1
ATOM 579 O O . TYR A 1 74 ? 23.358 -0.861 -18.330 1.00 16.27 107 TYR A O 1
ATOM 588 N N . ALA A 1 75 ? 24.940 0.075 -17.052 1.00 16.23 108 ALA A N 1
ATOM 589 C CA . ALA A 1 75 ? 25.804 0.476 -18.175 1.00 16.98 108 ALA A CA 1
ATOM 590 C C . ALA A 1 75 ? 26.232 -0.745 -18.977 1.00 18.21 108 ALA A C 1
ATOM 591 O O . ALA A 1 75 ? 26.080 -0.772 -20.177 1.00 18.71 108 ALA A O 1
ATOM 593 N N . ASP A 1 76 ? 26.720 -1.766 -18.273 1.00 19.84 109 ASP A N 1
ATOM 594 C CA . ASP A 1 76 ? 27.197 -3.010 -18.927 1.00 21.80 109 ASP A CA 1
ATOM 595 C C . ASP A 1 76 ? 26.132 -3.738 -19.729 1.00 22.35 109 ASP A C 1
ATOM 596 O O . ASP A 1 76 ? 26.450 -4.401 -20.742 1.00 24.33 109 ASP A O 1
ATOM 601 N N . SER A 1 77 ? 24.868 -3.602 -19.319 1.00 21.95 110 SER A N 1
ATOM 602 C CA . SER A 1 77 ? 23.774 -4.349 -19.928 1.00 22.21 110 SER A CA 1
ATOM 603 C C . SER A 1 77 ? 22.933 -3.536 -20.933 1.00 21.35 110 SER A C 1
ATOM 604 O O . SER A 1 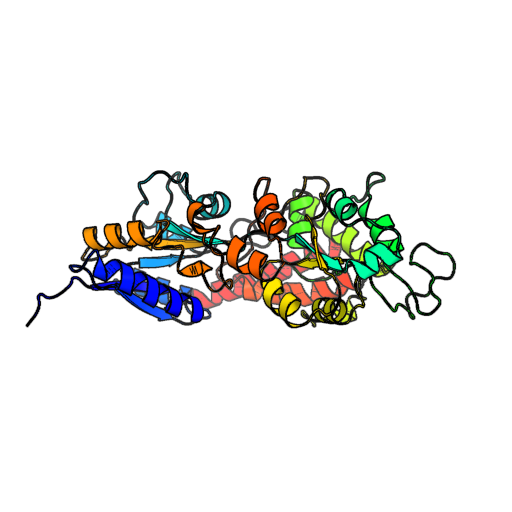77 ? 21.823 -3.927 -21.298 1.00 22.28 110 SER A O 1
ATOM 607 N N . GLY A 1 78 ? 23.505 -2.427 -21.398 1.00 19.46 111 GLY A N 1
ATOM 608 C CA . GLY A 1 78 ? 22.923 -1.603 -22.420 1.00 18.26 111 GLY A CA 1
ATOM 609 C C . GLY A 1 78 ? 21.634 -0.879 -22.054 1.00 16.90 111 GLY A C 1
ATOM 610 O O . GLY A 1 78 ? 20.895 -0.481 -22.943 1.00 17.17 111 GLY A O 1
ATOM 611 N N . ARG A 1 79 ? 21.413 -0.666 -20.761 1.00 15.95 112 ARG A N 1
ATOM 612 C CA . ARG A 1 79 ? 20.158 -0.064 -20.299 1.00 15.17 112 ARG A CA 1
ATOM 613 C C . ARG A 1 79 ? 20.201 1.438 -20.352 1.00 13.88 112 ARG A C 1
ATOM 614 O O . ARG A 1 79 ? 19.145 2.058 -20.223 1.00 13.73 112 ARG A O 1
ATOM 622 N N . LEU A 1 80 ? 21.389 2.016 -20.523 1.00 12.72 113 LEU A N 1
ATOM 623 C CA . LEU A 1 80 ? 21.584 3.478 -20.361 1.00 11.85 113 LEU A CA 1
ATOM 624 C C . LEU A 1 80 ? 22.036 4.091 -21.665 1.00 11.99 113 LEU A C 1
ATOM 625 O O . LEU A 1 80 ? 22.810 3.478 -22.400 1.00 12.51 113 LEU A O 1
ATOM 630 N N . MET A 1 81 ? 21.560 5.287 -21.964 1.00 11.72 114 MET A N 1
ATOM 631 C CA . MET A 1 81 ? 22.073 6.063 -23.082 1.00 11.68 114 MET A CA 1
ATOM 632 C C . MET A 1 81 ? 23.521 6.503 -22.842 1.00 11.44 114 MET A C 1
ATOM 633 O O . MET A 1 81 ? 23.897 6.941 -21.745 1.00 11.05 114 MET A O 1
ATOM 638 N N . LYS A 1 82 ? 24.350 6.415 -23.892 1.00 11.73 115 LYS A N 1
ATOM 639 C CA . LYS A 1 82 ? 25.660 7.048 -23.802 1.00 11.41 115 LYS A CA 1
ATOM 640 C C . LYS A 1 82 ? 25.440 8.563 -23.724 1.00 11.05 115 LYS A C 1
ATOM 641 O O . LYS A 1 82 ? 24.631 9.138 -24.458 1.00 11.22 115 LYS A O 1
ATOM 645 N N . ILE A 1 83 ? 26.187 9.199 -22.851 1.00 10.79 116 ILE A N 1
ATOM 646 C CA . ILE A 1 83 ? 26.112 10.650 -22.761 1.00 10.92 116 ILE A CA 1
ATOM 647 C C . ILE A 1 83 ? 27.188 11.241 -23.690 1.00 11.50 116 ILE A C 1
ATOM 648 O O . ILE A 1 83 ? 28.392 11.197 -23.347 1.00 11.74 116 ILE A O 1
ATOM 653 N N . GLN A 1 84 ? 26.734 11.796 -24.809 1.00 12.12 117 GLN A N 1
ATOM 654 C CA . GLN A 1 84 ? 27.636 12.132 -25.908 1.00 13.08 117 GLN A CA 1
ATOM 655 C C . GLN A 1 84 ? 27.675 13.651 -26.012 1.00 13.76 117 GLN A C 1
ATOM 656 O O . GLN A 1 84 ? 26.872 14.284 -26.702 1.00 14.37 117 GLN A O 1
ATOM 662 N N . THR A 1 85 ? 28.605 14.224 -25.253 1.00 14.62 118 THR A N 1
ATOM 663 C CA . THR A 1 85 ? 28.813 15.673 -25.196 1.00 15.93 118 THR A CA 1
ATOM 664 C C . THR A 1 85 ? 30.155 15.891 -24.481 1.00 15.27 118 THR A C 1
ATOM 665 O O . THR A 1 85 ? 30.692 14.958 -23.893 1.00 15.89 118 THR A O 1
ATOM 669 N N . ASP A 1 86 ? 30.727 17.093 -24.587 1.00 15.00 119 ASP A N 1
ATOM 67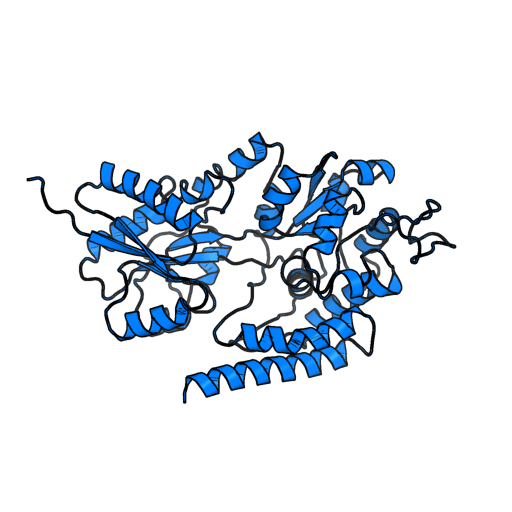0 C CA . ASP A 1 86 ? 31.882 17.400 -23.735 1.00 14.38 119 ASP A CA 1
ATOM 671 C C . ASP A 1 86 ? 31.462 17.462 -22.274 1.00 13.56 119 ASP A C 1
ATOM 672 O O . ASP A 1 86 ? 30.298 17.793 -21.953 1.00 13.91 119 ASP A O 1
ATOM 677 N N . ALA A 1 87 ? 32.409 17.168 -21.411 1.00 12.55 120 ALA A N 1
ATOM 678 C CA . ALA A 1 87 ? 32.107 17.187 -19.983 1.00 11.53 120 ALA A CA 1
ATOM 679 C C . ALA A 1 87 ? 32.752 18.373 -19.274 1.00 11.14 120 ALA A C 1
ATOM 680 O O . ALA A 1 87 ? 32.832 18.360 -18.030 1.00 10.57 120 ALA A O 1
ATOM 682 N N . ALA A 1 88 ? 33.172 19.412 -20.009 1.00 11.21 121 ALA A N 1
ATOM 683 C CA . ALA A 1 88 ? 34.042 20.419 -19.405 1.00 11.24 121 ALA A CA 1
ATOM 684 C C . ALA A 1 88 ? 33.341 21.277 -18.329 1.00 10.99 121 ALA A C 1
ATOM 685 O O . ALA A 1 88 ? 33.997 21.741 -17.399 1.00 11.25 121 ALA A O 1
ATOM 687 N N . ASP A 1 89 ? 32.022 21.437 -18.427 1.00 10.79 122 ASP A N 1
ATOM 688 C CA . ASP A 1 89 ? 31.263 22.229 -17.413 1.00 10.48 122 ASP A CA 1
ATOM 689 C C . ASP A 1 89 ? 30.642 21.343 -16.324 1.00 9.86 122 ASP A C 1
ATOM 690 O O . ASP A 1 89 ? 29.742 21.798 -15.636 1.00 9.39 122 ASP A O 1
ATOM 695 N N . TRP A 1 90 ? 31.132 20.102 -16.168 1.00 9.48 123 TRP A N 1
ATOM 696 C CA . TRP A 1 90 ? 30.593 19.200 -15.156 1.00 9.10 123 TRP A CA 1
ATOM 697 C C . TRP A 1 90 ? 31.666 18.865 -14.134 1.00 9.29 123 TRP A C 1
ATOM 698 O O . TRP A 1 90 ? 32.830 18.675 -14.501 1.00 9.63 123 TRP A O 1
ATOM 709 N N . GLU A 1 91 ? 31.274 18.744 -12.865 1.00 9.54 124 GLU A N 1
ATOM 710 C CA . GLU A 1 91 ? 32.244 18.479 -11.798 1.00 9.96 124 GLU A CA 1
ATOM 711 C C . GLU A 1 91 ? 33.045 17.211 -12.111 1.00 9.86 124 GLU A C 1
ATOM 712 O O . GLU A 1 91 ? 32.462 16.156 -12.249 1.00 9.55 124 GLU A O 1
ATOM 718 N N . PRO A 1 92 ? 34.395 17.315 -12.212 1.00 9.98 125 PRO A N 1
ATOM 719 C CA . PRO A 1 92 ? 35.136 16.093 -12.604 1.00 10.22 125 PRO A CA 1
ATOM 720 C C . PRO A 1 92 ? 34.934 14.894 -11.675 1.00 10.35 125 PRO A C 1
ATOM 721 O O . PRO A 1 92 ? 34.878 13.742 -12.157 1.00 10.65 125 PRO A O 1
ATOM 725 N N . ALA A 1 93 ? 34.860 15.148 -10.371 1.00 10.55 126 ALA A N 1
ATOM 726 C CA . ALA A 1 93 ? 34.642 14.022 -9.464 1.00 10.74 126 ALA A CA 1
ATOM 727 C C . ALA A 1 93 ? 33.379 13.255 -9.811 1.00 10.78 126 ALA A C 1
ATOM 728 O O . ALA A 1 93 ? 33.332 12.031 -9.643 1.00 12.08 126 ALA A O 1
ATOM 730 N N . VAL A 1 94 ? 32.341 13.964 -10.265 1.00 10.22 127 VAL A N 1
ATOM 731 C CA . VAL A 1 94 ? 31.072 13.300 -10.555 1.00 9.67 127 VAL A CA 1
ATOM 732 C C . VAL A 1 94 ? 31.190 12.587 -11.901 1.00 9.79 127 VAL A C 1
ATOM 733 O O . VAL A 1 94 ? 30.759 11.453 -12.027 1.00 9.42 127 VAL A O 1
ATOM 737 N N . VAL A 1 95 ? 31.770 13.245 -12.918 1.00 9.46 128 VAL A N 1
ATOM 738 C CA . VAL A 1 95 ? 31.989 12.605 -14.193 1.00 9.98 128 VAL A CA 1
ATOM 739 C C . VAL A 1 95 ? 32.733 11.288 -13.999 1.00 10.37 128 VAL A C 1
ATOM 740 O O . VAL A 1 95 ? 32.338 10.254 -14.547 1.00 10.23 128 VAL A O 1
ATOM 744 N N . ASP A 1 96 ? 33.773 11.320 -13.163 1.00 11.16 129 ASP A N 1
ATOM 745 C CA . ASP A 1 96 ? 34.608 10.152 -12.987 1.00 12.21 129 ASP A CA 1
ATOM 746 C C . ASP A 1 96 ? 33.834 9.017 -12.367 1.00 12.35 129 ASP A C 1
ATOM 747 O O . ASP A 1 96 ? 34.114 7.849 -12.679 1.00 13.71 129 ASP A O 1
ATOM 752 N N . GLN A 1 97 ? 32.875 9.336 -11.500 1.00 12.29 130 GLN A N 1
ATOM 753 C CA . GLN A 1 97 ? 32.067 8.270 -10.857 1.00 12.27 130 GLN A CA 1
ATOM 754 C C . GLN A 1 97 ? 31.008 7.607 -11.738 1.00 12.67 130 GLN A C 1
ATOM 755 O O . GLN A 1 97 ? 30.337 6.622 -11.329 1.00 13.14 130 GLN A O 1
ATOM 761 N N . PHE A 1 98 ? 30.812 8.109 -12.935 1.00 11.76 131 PHE A N 1
ATOM 762 C CA . PHE A 1 98 ? 29.836 7.501 -13.849 1.00 11.34 131 PHE A CA 1
ATOM 763 C C . PHE A 1 98 ? 30.437 7.155 -15.191 1.00 12.01 131 PHE A C 1
ATOM 764 O O . PHE A 1 98 ? 29.747 6.934 -16.172 1.00 11.68 131 PHE A O 1
ATOM 772 N N . THR A 1 99 ? 31.767 7.050 -15.204 1.00 13.17 132 THR A N 1
ATOM 773 C CA . THR A 1 99 ? 32.469 6.705 -16.393 1.00 14.59 132 THR A CA 1
ATOM 774 C C . THR A 1 99 ? 32.876 5.229 -16.272 1.00 15.22 132 THR A C 1
ATOM 775 O O . THR A 1 99 ? 33.403 4.823 -15.242 1.00 16.18 132 THR A O 1
ATOM 779 N N . ARG A 1 100 ? 32.563 4.440 -17.288 1.00 15.96 133 ARG A N 1
ATOM 780 C CA . ARG A 1 100 ? 32.900 3.005 -17.313 1.00 17.74 133 ARG A CA 1
ATOM 781 C C . ARG A 1 100 ? 33.096 2.619 -18.756 1.00 17.55 133 ARG A C 1
ATOM 782 O O . ARG A 1 100 ? 32.409 3.108 -19.685 1.00 17.66 133 ARG A O 1
ATOM 790 N N . SER A 1 101 ? 34.058 1.713 -18.985 1.00 18.49 134 SER A N 1
ATOM 791 C CA . SER A 1 101 ? 34.321 1.275 -20.367 1.00 18.92 134 SER A CA 1
ATOM 792 C C . SER A 1 101 ? 34.567 2.453 -21.309 1.00 18.39 134 SER A C 1
ATOM 793 O O . SER A 1 101 ? 34.256 2.385 -22.486 1.00 19.24 134 SER A O 1
ATOM 796 N N . GLY A 1 102 ? 35.124 3.533 -20.759 1.00 17.87 135 GLY A N 1
ATOM 797 C CA . GLY A 1 102 ? 35.470 4.715 -21.554 1.00 17.08 135 GLY A CA 1
ATOM 798 C C . GLY A 1 102 ? 34.311 5.616 -21.942 1.00 16.72 135 GLY A C 1
ATOM 799 O O . GLY A 1 102 ? 34.446 6.431 -22.836 1.00 17.49 135 GLY A O 1
ATOM 800 N N . VAL A 1 103 ? 33.149 5.460 -21.299 1.00 15.12 136 VAL A N 1
ATOM 801 C CA . VAL A 1 103 ? 31.912 6.159 -21.736 1.00 13.92 136 VAL A CA 1
ATOM 802 C C . VAL A 1 103 ? 31.329 6.744 -20.461 1.00 12.39 136 VAL A C 1
ATOM 803 O O . VAL A 1 103 ? 31.409 6.116 -19.401 1.00 12.19 136 VAL A O 1
ATOM 807 N N . LEU A 1 104 ? 30.738 7.946 -20.567 1.00 11.61 137 LEU A N 1
ATOM 808 C CA . LEU A 1 104 ? 30.012 8.548 -19.455 1.00 10.48 137 LEU A CA 1
ATOM 809 C C . LEU A 1 104 ? 28.541 8.147 -19.553 1.00 10.09 137 LEU A C 1
ATOM 810 O O . LEU A 1 104 ? 27.919 8.266 -20.615 1.00 10.19 137 LEU A O 1
ATOM 815 N N . TRP A 1 105 ? 28.008 7.654 -18.431 1.00 9.49 138 TRP A N 1
ATOM 816 C CA . TRP A 1 105 ? 26.684 6.986 -18.469 1.00 9.47 138 TRP A CA 1
ATOM 817 C C . TRP A 1 105 ? 25.567 7.719 -17.759 1.00 8.95 138 TRP A C 1
ATOM 818 O O . TRP A 1 105 ? 24.458 7.213 -17.648 1.00 8.94 138 TRP A O 1
ATOM 829 N N . GLY A 1 106 ? 25.843 8.929 -17.320 1.00 8.39 139 GLY A N 1
ATOM 830 C CA . GLY A 1 106 ? 24.779 9.774 -16.769 1.00 8.14 139 GLY A CA 1
ATOM 831 C C . GLY A 1 106 ? 25.217 11.222 -16.782 1.00 7.81 139 GLY A C 1
ATOM 832 O O . GLY A 1 106 ? 26.411 11.527 -16.856 1.00 7.80 139 GLY A O 1
ATOM 833 N N . VAL A 1 107 ? 24.247 12.117 -16.731 1.00 7.57 140 VAL A N 1
ATOM 834 C CA . VAL A 1 107 ? 24.516 13.551 -16.697 1.00 7.44 140 VAL A CA 1
ATOM 835 C C . VAL A 1 107 ? 24.681 13.939 -15.216 1.00 7.12 140 VAL A C 1
ATOM 836 O O . VAL A 1 107 ? 23.730 13.781 -14.414 1.00 6.96 140 VAL A O 1
ATOM 840 N N . PRO A 1 108 ? 25.874 14.396 -14.817 1.00 7.00 141 PRO A N 1
ATOM 841 C CA . PRO A 1 108 ? 26.114 14.833 -13.419 1.00 6.82 141 PRO A CA 1
ATOM 842 C C . PRO A 1 108 ? 25.025 15.811 -13.003 1.00 6.90 141 PRO A C 1
ATOM 843 O O . PRO A 1 108 ? 24.679 16.724 -13.741 1.00 6.99 141 PRO A O 1
ATOM 847 N N . GLN A 1 109 ? 24.472 15.581 -11.805 1.00 6.81 142 GLN A N 1
ATOM 848 C CA . GLN A 1 109 ? 23.420 16.458 -11.288 1.00 7.19 142 GLN A CA 1
ATOM 849 C C . GLN A 1 109 ? 23.786 17.111 -9.974 1.00 7.17 142 GLN A C 1
ATOM 850 O O . GLN A 1 109 ? 23.516 18.294 -9.805 1.00 7.09 142 GLN A O 1
ATOM 856 N N . LEU A 1 110 ? 24.311 16.327 -9.013 1.00 7.38 143 LEU A N 1
ATOM 857 C CA . LEU A 1 110 ? 24.599 16.862 -7.677 1.00 7.79 143 LEU A CA 1
ATOM 858 C C . LEU A 1 110 ? 25.922 16.295 -7.219 1.00 7.73 143 LEU A C 1
ATOM 859 O O . LEU A 1 110 ? 26.324 15.199 -7.623 1.00 7.45 143 LEU A O 1
ATOM 864 N N . THR A 1 111 ? 26.616 17.080 -6.406 1.00 8.03 144 THR A N 1
ATOM 865 C CA . THR A 1 111 ? 27.851 16.602 -5.712 1.00 8.71 144 THR A CA 1
ATOM 866 C C . THR A 1 111 ? 27.697 16.831 -4.224 1.00 8.80 144 THR A C 1
ATOM 867 O O . THR A 1 111 ? 26.998 17.762 -3.791 1.00 8.88 144 THR A O 1
ATOM 871 N N . ASP A 1 112 ? 28.348 15.963 -3.452 1.00 9.63 145 ASP A N 1
ATOM 872 C CA . ASP A 1 112 ? 28.481 16.210 -2.003 1.00 10.41 145 ASP A CA 1
ATOM 873 C C . ASP A 1 112 ? 29.600 17.211 -1.734 1.00 9.83 145 ASP A C 1
ATOM 874 O O . ASP A 1 112 ? 29.779 17.639 -0.599 1.00 10.24 145 ASP A O 1
ATOM 879 N N . ALA A 1 113 ? 30.405 17.508 -2.740 1.00 9.08 146 ALA A N 1
ATOM 880 C CA . ALA A 1 113 ? 31.656 18.241 -2.594 1.00 8.71 146 ALA A CA 1
ATOM 881 C C . ALA A 1 113 ? 32.552 17.529 -1.624 1.00 8.17 146 ALA A C 1
ATOM 882 O O . ALA A 1 113 ? 32.467 16.294 -1.506 1.00 8.52 146 ALA A O 1
ATOM 884 N N . GLY A 1 114 ? 33.424 18.252 -0.948 1.00 7.46 147 GLY A N 1
ATOM 885 C CA . GLY A 1 114 ? 34.428 17.580 -0.098 1.00 6.97 147 GLY A CA 1
ATOM 886 C C . GLY A 1 114 ? 34.290 17.992 1.329 1.00 6.49 147 GLY A C 1
ATOM 887 O O . GLY A 1 114 ? 33.447 18.824 1.682 1.00 6.86 147 GLY A O 1
ATOM 888 N N . ILE A 1 115 ? 35.113 17.365 2.160 1.00 5.98 148 ILE A N 1
ATOM 889 C CA . ILE A 1 115 ? 35.115 17.635 3.596 1.00 5.78 148 ILE A CA 1
ATOM 890 C C . ILE A 1 115 ? 36.066 18.774 3.875 1.00 5.72 148 ILE A C 1
ATOM 891 O O . ILE A 1 115 ? 37.090 18.913 3.209 1.00 5.74 148 ILE A O 1
ATOM 896 N N . ALA A 1 116 ? 35.725 19.572 4.889 1.00 5.64 149 ALA A N 1
ATOM 897 C CA . ALA A 1 116 ? 36.551 20.702 5.292 1.00 5.63 149 ALA A CA 1
ATOM 898 C C . ALA A 1 116 ? 36.499 20.858 6.813 1.00 5.74 149 ALA A C 1
ATOM 899 O O . ALA A 1 116 ? 35.951 19.976 7.506 1.00 5.55 149 ALA A O 1
ATOM 901 N N . VAL A 1 117 ? 37.058 21.928 7.329 1.00 5.92 150 VAL A N 1
ATOM 902 C CA . VAL A 1 117 ? 37.199 22.089 8.798 1.00 6.11 150 VAL A CA 1
ATOM 903 C C . VAL A 1 117 ? 36.516 23.391 9.205 1.00 6.31 150 VAL A C 1
ATOM 904 O O . VAL A 1 117 ? 37.004 24.488 8.941 1.00 6.73 150 VAL A O 1
ATOM 908 N N . PHE A 1 118 ? 35.377 23.242 9.876 1.00 6.25 151 PHE A N 1
ATOM 909 C CA . PHE A 1 118 ? 34.711 24.380 10.526 1.00 6.57 151 PHE A CA 1
ATOM 910 C C . PHE A 1 118 ? 35.559 24.812 11.710 1.00 6.77 151 PHE A C 1
ATOM 911 O O . PHE A 1 118 ? 36.118 23.956 12.398 1.00 6.59 151 PHE A O 1
ATOM 919 N N . TYR A 1 119 ? 35.670 26.108 11.940 1.00 7.09 152 TYR A N 1
ATOM 920 C CA . TYR A 1 119 ? 36.422 26.550 13.126 1.00 7.42 152 TYR A CA 1
ATOM 921 C C . TYR A 1 119 ? 35.677 27.623 13.885 1.00 7.67 152 TYR A C 1
ATOM 922 O O . TYR A 1 119 ? 34.962 28.455 13.274 1.00 7.83 152 TYR A O 1
ATOM 931 N N . ASN A 1 120 ? 35.875 27.617 15.199 1.00 7.73 153 ASN A N 1
ATOM 932 C CA . ASN A 1 120 ? 35.383 28.681 16.035 1.00 8.32 153 ASN A CA 1
ATOM 933 C C . ASN A 1 120 ? 36.497 29.725 16.159 1.00 8.79 153 ASN A C 1
ATOM 934 O O . ASN A 1 120 ? 37.530 29.502 16.810 1.00 8.76 153 ASN A O 1
ATOM 939 N N . ALA A 1 121 ? 36.309 30.841 15.475 1.00 9.33 154 ALA A N 1
ATOM 940 C CA . ALA A 1 121 ? 37.368 31.845 15.401 1.00 9.88 154 ALA A CA 1
ATOM 941 C C . ALA A 1 121 ? 37.646 32.472 16.756 1.00 10.52 154 ALA A C 1
ATOM 942 O O . ALA A 1 121 ? 38.752 32.955 17.005 1.00 10.83 154 ALA A O 1
ATOM 944 N N . ASP A 1 122 ? 36.648 32.497 17.645 1.00 10.94 155 ASP A N 1
ATOM 945 C CA . ASP A 1 122 ? 36.885 33.052 18.980 1.00 11.68 155 ASP A CA 1
ATOM 946 C C . ASP A 1 122 ? 37.789 32.160 19.810 1.00 11.17 155 ASP A C 1
ATOM 947 O O . ASP A 1 122 ? 38.681 32.652 20.522 1.00 11.63 155 ASP A O 1
ATOM 952 N N . LEU A 1 123 ? 37.610 30.838 19.692 1.00 10.51 156 LEU A N 1
ATOM 953 C CA . LEU A 1 123 ? 38.507 29.926 20.389 1.00 10.29 156 LEU A CA 1
ATOM 954 C C . LEU A 1 123 ? 39.899 29.946 19.752 1.00 10.28 156 LEU A C 1
ATOM 955 O O . LEU A 1 123 ? 40.894 29.885 20.467 1.00 10.26 156 LEU A O 1
ATOM 960 N N . LEU A 1 124 ? 39.976 30.053 18.419 1.00 10.15 157 LEU A N 1
ATOM 961 C CA . LEU A 1 124 ? 41.314 30.215 17.820 1.00 10.24 157 LEU A CA 1
ATOM 962 C C . LEU A 1 124 ? 42.021 31.469 18.343 1.00 10.86 157 LEU A C 1
ATOM 963 O O . LEU A 1 124 ? 43.190 31.386 18.731 1.00 10.94 157 LEU A O 1
ATOM 968 N N . ALA A 1 125 ? 41.305 32.587 18.417 1.00 11.32 158 ALA A N 1
ATOM 969 C CA . ALA A 1 125 ? 41.934 33.823 18.867 1.00 12.10 158 ALA A CA 1
ATOM 970 C C . ALA A 1 125 ? 42.404 33.691 20.314 1.00 12.45 158 ALA A C 1
ATOM 971 O O . ALA A 1 125 ? 43.496 34.151 20.654 1.00 12.92 158 ALA A O 1
ATOM 973 N N . ALA A 1 126 ? 41.621 33.010 21.161 1.00 12.35 159 ALA A N 1
ATOM 974 C CA . ALA A 1 126 ? 41.984 32.781 22.563 1.00 12.69 159 ALA A CA 1
ATOM 975 C C . ALA A 1 126 ? 43.262 32.004 22.730 1.00 12.65 159 ALA A C 1
ATOM 976 O O . ALA A 1 126 ? 43.956 32.189 23.742 1.00 13.33 159 ALA A O 1
ATOM 978 N N . ALA A 1 127 ? 43.599 31.178 21.738 1.00 12.17 160 ALA A N 1
ATOM 979 C CA . ALA A 1 127 ? 44.802 30.351 21.749 1.00 12.17 160 ALA A CA 1
ATOM 980 C C . ALA A 1 127 ? 45.927 31.028 20.959 1.00 12.51 160 ALA A C 1
ATOM 981 O O . ALA A 1 127 ? 46.972 30.432 20.801 1.00 12.53 160 ALA A O 1
ATOM 983 N N . GLY A 1 128 ? 45.688 32.224 20.424 1.00 12.76 161 GLY A N 1
ATOM 984 C CA . GLY A 1 128 ? 46.721 32.907 19.614 1.00 13.16 161 GLY A CA 1
ATOM 985 C C . GLY A 1 128 ? 46.931 32.241 18.252 1.00 13.07 161 GLY A C 1
ATOM 986 O O . GLY A 1 128 ? 48.056 32.249 17.727 1.00 13.50 161 GLY A O 1
ATOM 987 N N . VAL A 1 129 ? 45.869 31.660 17.695 1.00 12.48 162 VAL A N 1
ATOM 988 C CA . VAL A 1 129 ? 45.929 31.031 16.376 1.00 12.54 162 VAL A CA 1
ATOM 989 C C . VAL A 1 129 ? 45.143 31.864 15.375 1.00 13.43 162 VAL A C 1
ATOM 990 O O . VAL A 1 129 ? 43.954 32.192 15.609 1.00 13.59 162 VAL A O 1
ATOM 994 N N . ASP A 1 130 ? 45.788 32.197 14.262 1.00 14.21 163 ASP A N 1
ATOM 995 C CA . ASP A 1 130 ? 45.110 32.831 13.120 1.00 15.35 163 ASP A CA 1
ATOM 996 C C . ASP A 1 130 ? 44.400 31.759 12.302 1.00 14.77 163 ASP A C 1
ATOM 997 O O . ASP A 1 130 ? 44.943 30.694 12.106 1.00 14.24 163 ASP A O 1
ATOM 1002 N N . PRO A 1 131 ? 43.163 32.016 11.819 1.00 14.71 164 PRO A N 1
ATOM 1003 C CA . PRO A 1 131 ? 42.440 31.053 10.973 1.00 14.66 164 PRO A CA 1
ATOM 1004 C C . PRO A 1 131 ? 43.257 30.540 9.769 1.00 14.29 164 PRO A C 1
ATOM 1005 O O . PRO A 1 131 ? 43.104 29.381 9.369 1.00 13.79 164 PRO A O 1
ATOM 1009 N N . THR A 1 132 ? 44.117 31.375 9.208 1.00 14.92 165 THR A N 1
ATOM 1010 C CA . THR A 1 132 ? 44.959 30.937 8.092 1.00 15.27 165 THR A CA 1
ATOM 1011 C C . THR A 1 132 ? 45.869 29.775 8.442 1.00 14.46 165 THR A C 1
ATOM 1012 O O . THR A 1 132 ? 46.225 28.962 7.544 1.00 14.14 165 THR A O 1
ATOM 1016 N N . GLN A 1 133 ? 46.215 29.662 9.728 1.00 13.88 166 GLN A N 1
ATOM 1017 C CA . GLN A 1 133 ? 47.083 28.551 10.149 1.00 14.02 166 GLN A CA 1
ATOM 1018 C C . GLN A 1 133 ? 46.399 27.198 9.965 1.00 14.18 166 GLN A C 1
ATOM 1019 O O . GLN A 1 133 ? 47.074 26.181 9.755 1.00 14.04 166 GLN A O 1
ATOM 1025 N N . VAL A 1 134 ? 45.066 27.178 10.001 1.00 14.17 167 VAL A N 1
ATOM 1026 C CA . VAL A 1 134 ? 44.347 25.901 9.915 1.00 15.31 167 VAL A CA 1
ATOM 1027 C C . VAL A 1 134 ? 44.459 25.305 8.501 1.00 16.60 167 VAL A C 1
ATOM 1028 O O . VAL A 1 134 ? 44.330 24.086 8.334 1.00 17.51 167 VAL A O 1
ATOM 1032 N N . ASP A 1 135 ? 44.727 26.135 7.484 1.00 17.98 168 ASP A N 1
ATOM 1033 C CA . ASP A 1 135 ? 45.051 25.632 6.102 1.00 19.67 168 ASP A CA 1
ATOM 1034 C C . ASP A 1 135 ? 46.489 25.105 5.902 1.00 21.18 168 ASP A C 1
ATOM 1035 O O . ASP A 1 135 ? 46.920 24.767 4.755 1.00 23.73 168 ASP A O 1
ATOM 1040 N N . ASN A 1 136 ? 47.294 25.092 6.937 1.00 21.42 169 ASN A N 1
ATOM 1041 C CA . ASN A 1 136 ? 48.661 24.636 6.736 1.00 21.61 169 ASN A CA 1
ATOM 1042 C C . ASN A 1 136 ? 48.875 23.323 7.447 1.00 18.51 169 ASN A C 1
ATOM 1043 O O . ASN A 1 136 ? 49.981 22.812 7.431 1.00 19.74 169 ASN A O 1
ATOM 1048 N N . LEU A 1 137 ? 47.801 22.755 8.004 1.00 14.23 170 LEU A N 1
ATOM 1049 C CA . LEU A 1 137 ? 47.996 21.622 8.941 1.00 11.85 170 LEU A CA 1
ATOM 1050 C C . LEU A 1 137 ? 48.219 20.296 8.218 1.00 10.68 170 LEU A C 1
ATOM 1051 O O . LEU A 1 137 ? 47.577 20.010 7.174 1.00 10.14 170 LEU A O 1
ATOM 1056 N N . ARG A 1 138 ? 49.093 19.472 8.800 1.00 9.84 171 ARG A N 1
ATOM 1057 C CA . ARG A 1 138 ? 49.424 18.148 8.235 1.00 9.42 171 ARG A CA 1
ATOM 1058 C C . ARG A 1 138 ? 49.321 17.112 9.356 1.00 8.40 171 ARG A C 1
ATOM 1059 O O . ARG A 1 138 ? 49.867 17.320 10.422 1.00 8.12 171 ARG A O 1
ATOM 1067 N N . TRP A 1 139 ? 48.665 15.986 9.080 1.00 7.54 172 TRP A N 1
ATOM 1068 C CA . TRP A 1 139 ? 48.704 14.875 10.002 1.00 7.14 172 TRP A CA 1
ATOM 1069 C C . TRP A 1 139 ? 49.676 13.818 9.517 1.00 7.36 172 TRP A C 1
ATOM 1070 O O . TRP A 1 139 ? 49.787 13.549 8.314 1.00 7.44 172 TRP A O 1
ATOM 1081 N N . SER A 1 140 ? 50.384 13.220 10.475 1.00 7.58 173 SER A N 1
ATOM 1082 C CA . SER A 1 140 ? 51.374 12.187 10.153 1.00 8.12 173 SER A CA 1
ATOM 1083 C C . SER A 1 140 ? 51.616 11.361 11.389 1.00 8.57 173 SER A C 1
ATOM 1084 O O . SER A 1 140 ? 51.576 11.877 12.483 1.00 8.43 173 SER A O 1
ATOM 1087 N N . ARG A 1 141 ? 51.926 10.080 11.179 1.00 9.27 174 ARG A N 1
ATOM 1088 C CA . ARG A 1 141 ? 52.404 9.239 12.278 1.00 10.06 174 ARG A CA 1
ATOM 1089 C C . ARG A 1 141 ? 53.865 9.553 12.647 1.00 10.88 174 ARG A C 1
ATOM 1090 O O . ARG A 1 141 ? 54.331 9.135 13.728 1.00 11.79 174 ARG A O 1
ATOM 1098 N N . GLY A 1 142 ? 54.534 10.325 11.786 1.00 11.30 175 GLY A N 1
ATOM 1099 C CA . GLY A 1 142 ? 55.933 10.700 11.969 1.00 12.25 175 GLY A CA 1
ATOM 1100 C C . GLY A 1 142 ? 56.149 12.106 12.499 1.00 12.50 175 GLY A C 1
ATOM 1101 O O . GLY A 1 142 ? 55.209 12.803 12.873 1.00 12.04 175 GLY A O 1
ATOM 1102 N N . ASP A 1 143 ? 57.401 12.531 12.501 1.00 13.28 176 ASP A N 1
ATOM 1103 C CA . ASP A 1 143 ? 57.800 13.759 13.176 1.00 14.08 176 ASP A CA 1
ATOM 1104 C C . ASP A 1 143 ? 57.497 15.017 12.362 1.00 13.59 176 ASP A C 1
ATOM 1105 O O . ASP A 1 143 ? 57.734 16.129 12.841 1.00 14.52 176 ASP A O 1
ATOM 1110 N N . ASP A 1 144 ? 56.924 14.860 11.189 1.00 12.37 177 ASP A N 1
ATOM 1111 C CA . ASP A 1 144 ? 56.494 15.989 10.362 1.00 11.92 177 ASP A CA 1
ATOM 1112 C C . ASP A 1 144 ? 55.085 16.453 10.703 1.00 10.80 177 ASP A C 1
ATOM 1113 O O . ASP A 1 144 ? 54.596 17.405 10.112 1.00 10.60 177 ASP A O 1
ATOM 1118 N N . ASP A 1 145 ? 54.412 15.763 11.616 1.00 9.66 178 ASP A N 1
ATOM 1119 C CA . ASP A 1 145 ? 53.026 16.136 11.974 1.00 8.71 178 ASP A CA 1
ATOM 1120 C C . ASP A 1 145 ? 52.942 17.517 12.555 1.00 8.50 178 ASP A C 1
ATOM 1121 O O . ASP A 1 145 ? 53.790 17.918 13.403 1.00 9.03 178 ASP A O 1
ATOM 1126 N N . THR A 1 146 ? 51.922 18.262 12.131 1.00 7.88 179 THR A N 1
ATOM 1127 C CA . THR A 1 146 ? 51.657 19.553 12.785 1.00 7.76 179 THR A CA 1
ATOM 1128 C C . THR A 1 146 ? 50.258 19.623 13.336 1.00 7.42 179 THR A C 1
ATOM 1129 O O . THR A 1 146 ? 49.953 20.555 14.110 1.00 7.37 179 THR A O 1
ATOM 1133 N N . LEU A 1 147 ? 49.398 18.659 13.006 1.00 6.88 180 LEU A N 1
ATOM 1134 C CA . LEU A 1 147 ? 48.055 18.690 13.543 1.00 6.73 180 LEU A CA 1
ATOM 1135 C C . LEU A 1 147 ? 48.001 18.474 15.044 1.00 6.77 180 LEU A C 1
ATOM 1136 O O . LEU A 1 147 ? 47.274 19.182 15.736 1.00 6.62 180 LEU A O 1
ATOM 1141 N N . ARG A 1 148 ? 48.769 17.531 15.540 1.00 6.94 181 ARG A N 1
ATOM 1142 C CA . ARG A 1 148 ? 48.620 17.206 16.964 1.00 7.22 181 ARG A CA 1
ATOM 1143 C C . ARG A 1 148 ? 48.978 18.370 17.884 1.00 7.39 181 ARG A C 1
ATOM 1144 O O . ARG A 1 148 ? 48.222 18.644 18.834 1.00 7.17 181 ARG A O 1
ATOM 1152 N N . PRO A 1 149 ? 50.099 19.087 17.656 1.00 7.71 182 PRO A N 1
ATOM 1153 C CA . PRO A 1 149 ? 50.355 20.221 18.594 1.00 7.97 182 PRO A CA 1
ATOM 1154 C C . PRO A 1 149 ? 49.308 21.308 18.462 1.00 7.86 182 PRO A C 1
ATOM 1155 O O . PRO A 1 149 ? 48.959 21.942 19.481 1.00 8.03 182 PRO A O 1
ATOM 1159 N N . MET A 1 150 ? 48.755 21.522 17.269 1.00 7.57 183 MET A N 1
ATOM 1160 C CA . MET A 1 150 ? 47.676 22.504 17.159 1.00 7.61 183 MET A CA 1
ATOM 1161 C C . MET A 1 150 ? 46.424 22.063 17.958 1.00 7.29 183 MET A C 1
ATOM 1162 O O . MET A 1 150 ? 45.840 22.861 18.706 1.00 7.36 183 MET A O 1
ATOM 1167 N N . LEU A 1 151 ? 46.049 20.810 17.827 1.00 6.82 184 LEU A N 1
ATOM 1168 C CA . LEU A 1 151 ? 44.891 20.337 18.585 1.00 6.58 184 LEU A CA 1
ATOM 1169 C C . LEU A 1 151 ? 45.130 20.394 20.074 1.00 6.75 184 LEU A C 1
ATOM 1170 O O . LEU A 1 151 ? 44.180 20.636 20.825 1.00 6.74 184 LEU A O 1
ATOM 1175 N N . ALA A 1 152 ? 46.358 20.129 20.517 1.00 6.77 185 ALA A N 1
ATOM 1176 C CA . ALA A 1 152 ? 46.610 20.156 21.955 1.00 7.08 185 ALA A CA 1
ATOM 1177 C C . ALA A 1 152 ? 46.439 21.564 22.512 1.00 7.45 185 ALA A C 1
ATOM 1178 O O . ALA A 1 152 ? 45.914 21.765 23.641 1.00 7.68 185 ALA A O 1
ATOM 1180 N N . ARG A 1 153 ? 46.877 22.579 21.761 1.00 7.68 186 ARG A N 1
ATOM 1181 C CA . ARG A 1 153 ? 46.718 23.973 22.183 1.00 8.20 186 ARG A CA 1
ATOM 1182 C C . ARG A 1 153 ? 45.268 24.399 22.2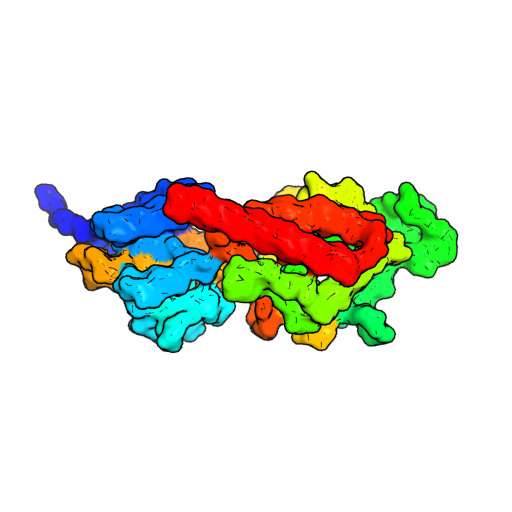97 1.00 8.09 186 ARG A C 1
ATOM 1183 O O . ARG A 1 153 ? 44.969 25.389 22.986 1.00 8.50 186 ARG A O 1
ATOM 1191 N N . LEU A 1 154 ? 44.415 23.702 21.547 1.00 7.72 187 LEU A N 1
ATOM 1192 C CA . LEU A 1 154 ? 42.988 24.031 21.447 1.00 7.56 187 LEU A CA 1
ATOM 1193 C C . LEU A 1 154 ? 42.100 23.140 22.321 1.00 7.39 187 LEU A C 1
ATOM 1194 O O . LEU A 1 154 ? 40.884 23.221 22.247 1.00 7.28 187 LEU A O 1
ATOM 1199 N N . THR A 1 155 ? 42.728 22.307 23.117 1.00 7.28 188 THR A N 1
ATOM 1200 C CA . THR A 1 155 ? 42.014 21.440 24.091 1.00 7.30 188 THR A CA 1
ATOM 1201 C C . THR A 1 155 ? 42.335 21.961 25.481 1.00 7.80 188 THR A C 1
ATOM 1202 O O . THR A 1 155 ? 43.511 22.045 25.840 1.00 8.06 188 THR A O 1
ATOM 1206 N N . VAL A 1 156 ? 41.317 22.231 26.310 1.00 8.08 189 VAL A N 1
ATOM 1207 C CA . VAL A 1 156 ? 41.568 22.943 27.576 1.00 8.70 189 VAL A CA 1
ATOM 1208 C C . VAL A 1 156 ? 40.721 22.289 28.647 1.00 9.01 189 VAL A C 1
ATOM 1209 O O . VAL A 1 156 ? 39.552 21.953 28.396 1.00 8.80 189 VAL A O 1
ATOM 1213 N N . ASP A 1 157 ? 41.308 22.120 29.813 1.00 9.51 190 ASP A N 1
ATOM 1214 C CA . ASP A 1 157 ? 40.577 21.583 30.970 1.00 10.29 190 ASP A CA 1
ATOM 1215 C C . ASP A 1 157 ? 39.994 22.676 31.836 1.00 11.15 190 ASP A C 1
ATOM 1216 O O . ASP A 1 157 ? 40.181 23.886 31.577 1.00 10.99 190 ASP A O 1
ATOM 1221 N N . ALA A 1 158 ? 39.279 22.265 32.888 1.00 12.09 191 ALA A N 1
ATOM 1222 C CA . ALA A 1 158 ? 38.562 23.205 33.766 1.00 13.51 191 ALA A CA 1
ATOM 1223 C C . ALA A 1 158 ? 39.472 24.184 34.455 1.00 14.55 191 ALA A C 1
ATOM 1224 O O . ALA A 1 158 ? 39.016 25.252 34.849 1.00 15.55 191 ALA A O 1
ATOM 1226 N N . ASP A 1 159 ? 40.722 23.791 34.669 1.00 15.36 192 ASP A N 1
ATOM 1227 C CA . ASP A 1 159 ? 41.741 24.669 35.256 1.00 16.99 192 ASP A CA 1
ATOM 1228 C C . ASP A 1 159 ? 42.500 25.534 34.257 1.00 16.69 192 ASP A C 1
ATOM 1229 O O . ASP A 1 159 ? 43.412 26.264 34.652 1.00 16.98 192 ASP A O 1
ATOM 1234 N N . GLY A 1 160 ? 42.086 25.529 32.985 1.00 15.61 193 GLY A N 1
ATOM 1235 C CA . GLY A 1 160 ? 42.781 26.289 31.958 1.00 15.30 193 GLY A CA 1
ATOM 1236 C C . GLY A 1 160 ? 44.046 25.665 31.393 1.00 14.70 193 GLY A C 1
ATOM 1237 O O . GLY A 1 160 ? 44.715 26.310 30.579 1.00 15.32 193 GLY A O 1
ATOM 1238 N N . ARG A 1 161 ? 44.359 24.421 31.764 1.00 14.15 194 ARG A N 1
ATOM 1239 C CA . ARG A 1 161 ? 45.540 23.763 31.230 1.00 13.88 194 ARG A CA 1
ATOM 1240 C C . ARG A 1 161 ? 45.221 23.151 29.872 1.00 13.24 194 ARG A C 1
ATOM 1241 O O . ARG A 1 161 ? 44.141 22.573 29.672 1.00 12.92 194 ARG A O 1
ATOM 1246 N N . THR A 1 162 ? 46.161 23.251 28.941 1.00 12.85 195 THR A N 1
ATOM 1247 C CA . THR A 1 162 ? 45.955 22.610 27.641 1.00 12.44 195 THR A CA 1
ATOM 1248 C C . THR A 1 162 ? 46.489 21.170 27.617 1.00 11.88 195 THR A C 1
ATOM 1249 O O . THR A 1 162 ? 47.197 20.764 28.533 1.00 11.42 195 THR A O 1
ATOM 1253 N N . ALA A 1 163 ? 46.167 20.406 26.576 1.00 11.40 196 ALA A N 1
ATOM 1254 C CA . ALA A 1 163 ? 46.405 18.968 26.564 1.00 11.95 196 ALA A CA 1
ATOM 1255 C C . ALA A 1 163 ? 47.869 18.564 26.595 1.00 13.09 196 ALA A C 1
ATOM 1256 O O . ALA A 1 163 ? 48.176 17.446 27.013 1.00 13.48 196 ALA A O 1
ATOM 1258 N N . ASN A 1 164 ? 48.708 19.507 26.183 1.00 15.12 197 ASN A N 1
ATOM 1259 C CA . ASN A 1 164 ? 50.173 19.426 26.145 1.00 17.07 197 ASN A CA 1
ATOM 1260 C C . ASN A 1 164 ? 50.845 19.778 27.488 1.00 17.42 197 ASN A C 1
ATOM 1261 O O . ASN A 1 164 ? 52.063 19.668 27.619 1.00 19.29 197 ASN A O 1
ATOM 1266 N N . THR A 1 165 ? 50.079 20.260 28.454 1.00 16.18 198 THR A N 1
ATOM 1267 C CA . THR A 1 165 ? 50.645 20.845 29.691 1.00 16.13 198 THR A CA 1
ATOM 1268 C C . THR A 1 165 ? 50.664 19.809 30.806 1.00 16.22 198 THR A C 1
ATOM 1269 O O . THR A 1 165 ? 49.644 19.150 31.037 1.00 16.12 198 THR A O 1
ATOM 1273 N N . PRO A 1 166 ? 51.806 19.651 31.514 1.00 16.12 199 PRO A N 1
ATOM 1274 C CA . PRO A 1 166 ? 51.833 18.784 32.702 1.00 16.30 199 PRO A CA 1
ATOM 1275 C C . PRO A 1 166 ? 50.699 19.133 33.674 1.00 15.66 199 PRO A C 1
ATOM 1276 O O . PRO A 1 166 ? 50.454 20.304 33.964 1.00 16.37 199 PRO A O 1
ATOM 1280 N N . GLY A 1 167 ? 49.977 18.110 34.105 1.00 15.36 200 GLY A N 1
ATOM 1281 C CA . GLY A 1 167 ? 48.868 18.307 35.054 1.00 14.27 200 GLY A CA 1
ATOM 1282 C C . GLY A 1 167 ? 47.510 18.445 34.369 1.00 13.56 200 GLY A C 1
ATOM 1283 O O . GLY A 1 167 ? 46.484 18.496 35.048 1.00 13.67 200 GLY A O 1
ATOM 1284 N N . PHE A 1 168 ? 47.496 18.503 33.038 1.00 12.64 201 PHE A N 1
ATOM 1285 C CA . PHE A 1 168 ? 46.222 18.496 32.309 1.00 12.02 201 PHE A CA 1
ATOM 1286 C C . PHE A 1 168 ? 45.392 17.301 32.767 1.00 11.94 201 PHE A C 1
ATOM 1287 O O . PHE A 1 168 ? 45.943 16.202 32.937 1.00 11.98 201 PHE A O 1
ATOM 1295 N N . ASP A 1 169 ? 44.082 17.497 32.958 1.00 12.10 202 ASP A N 1
ATOM 1296 C CA . ASP A 1 169 ? 43.226 16.438 33.448 1.00 12.47 202 ASP A CA 1
ATOM 1297 C C . ASP A 1 169 ? 42.125 16.196 32.439 1.00 12.12 202 ASP A C 1
ATOM 1298 O O . ASP A 1 169 ? 41.159 16.959 32.362 1.00 11.94 202 ASP A O 1
ATOM 1303 N N . ALA A 1 170 ? 42.302 15.140 31.664 1.00 12.35 203 ALA A N 1
ATOM 1304 C CA . ALA A 1 170 ? 41.339 14.809 30.612 1.00 12.31 203 ALA A CA 1
ATOM 1305 C C . ALA A 1 170 ? 39.927 14.548 31.158 1.00 12.94 203 ALA A C 1
ATOM 1306 O O . ALA A 1 170 ? 38.946 14.744 30.441 1.00 13.23 203 ALA A O 1
ATOM 1308 N N . ARG A 1 171 ? 39.812 14.211 32.442 1.00 13.25 204 ARG A N 1
ATOM 1309 C CA . ARG A 1 171 ? 38.467 14.039 33.027 1.00 13.64 204 ARG A CA 1
ATOM 1310 C C . ARG A 1 171 ? 37.734 15.365 33.154 1.00 13.54 204 ARG A C 1
ATOM 1311 O O . ARG A 1 171 ? 36.514 15.398 33.397 1.00 13.77 204 ARG A O 1
ATOM 1319 N N . ARG A 1 172 ? 38.498 16.453 33.083 1.00 13.19 205 ARG A N 1
ATOM 1320 C CA . ARG A 1 172 ? 37.963 17.797 33.334 1.00 13.38 205 ARG A CA 1
ATOM 1321 C C . ARG A 1 172 ? 38.024 18.640 32.079 1.00 12.21 205 ARG A C 1
ATOM 1322 O O . ARG A 1 172 ? 37.983 19.871 32.183 1.00 12.05 205 ARG A O 1
ATOM 1330 N N . VAL A 1 173 ? 38.046 18.015 30.897 1.00 11.35 206 VAL A N 1
ATOM 1331 C CA . VAL A 1 173 ? 38.070 18.803 29.655 1.00 10.83 206 VAL A CA 1
ATOM 1332 C C . VAL A 1 173 ? 36.837 19.652 29.533 1.00 11.09 206 VAL A C 1
ATOM 1333 O O . VAL A 1 173 ? 35.705 19.167 29.793 1.00 11.29 206 VAL A O 1
ATOM 1337 N N . ARG A 1 174 ? 37.033 20.926 29.220 1.00 11.08 207 ARG A N 1
ATOM 1338 C CA . ARG A 1 174 ? 35.904 21.819 28.949 1.00 11.56 207 ARG A CA 1
ATOM 1339 C C . ARG A 1 174 ? 35.784 22.193 27.486 1.00 10.92 207 ARG A C 1
ATOM 1340 O O . ARG A 1 174 ? 34.745 22.711 27.080 1.00 11.07 207 ARG A O 1
ATOM 1348 N N . GLN A 1 175 ? 36.855 22.003 26.715 1.00 9.96 208 GLN A N 1
ATOM 1349 C CA . GLN A 1 175 ? 36.848 22.382 25.291 1.00 9.34 208 GLN A CA 1
ATOM 1350 C C . GLN A 1 175 ? 37.753 21.394 24.590 1.00 8.75 208 GLN A C 1
ATOM 1351 O O . GLN A 1 175 ? 38.871 21.175 25.014 1.00 8.51 208 GLN A O 1
ATOM 1357 N N . TRP A 1 176 ? 37.222 20.767 23.538 1.00 8.32 209 TRP A N 1
ATOM 1358 C CA . TRP A 1 176 ? 38.016 19.869 22.700 1.00 7.98 209 TRP A CA 1
ATOM 1359 C C . TRP A 1 176 ? 38.615 20.601 21.528 1.00 7.57 209 TRP A C 1
ATOM 1360 O O . TRP A 1 176 ? 37.999 21.497 20.981 1.00 7.48 209 TRP A O 1
ATOM 1371 N N . GLY A 1 177 ? 39.765 20.123 21.072 1.00 7.00 210 GLY A N 1
ATOM 1372 C CA . GLY A 1 177 ? 40.373 20.643 19.858 1.00 6.67 210 GLY A CA 1
ATOM 1373 C C . GLY A 1 177 ? 39.687 20.198 18.595 1.00 6.35 210 GLY A C 1
ATOM 1374 O O . GLY A 1 177 ? 39.680 20.945 17.621 1.00 6.32 210 GLY A O 1
ATOM 1375 N N . TYR A 1 178 ? 39.110 19.004 18.593 1.00 6.10 211 TYR A N 1
ATOM 1376 C CA . TYR A 1 178 ? 38.754 18.364 17.306 1.00 5.85 211 TYR A CA 1
ATOM 1377 C C . TYR A 1 178 ? 37.701 17.283 17.511 1.00 5.74 211 TYR A C 1
ATOM 1378 O O . TYR A 1 178 ? 37.349 16.942 18.653 1.00 5.94 211 TYR A O 1
ATOM 1387 N N . ASN A 1 179 ? 37.209 16.724 16.395 1.00 5.52 212 ASN A N 1
ATOM 1388 C CA . ASN A 1 179 ? 36.095 15.768 16.457 1.00 5.49 212 ASN A CA 1
ATOM 1389 C C . ASN A 1 179 ? 36.436 14.392 15.900 1.00 5.39 212 ASN A C 1
ATOM 1390 O O . ASN A 1 179 ? 35.574 13.657 15.448 1.00 5.38 212 ASN A O 1
ATOM 1395 N N . ALA A 1 180 ? 37.724 14.023 15.940 1.00 5.40 213 ALA A N 1
ATOM 1396 C CA . ALA A 1 180 ? 38.103 12.630 15.608 1.00 5.42 213 ALA A CA 1
ATOM 1397 C C . ALA A 1 180 ? 37.176 11.651 16.305 1.00 5.69 213 ALA A C 1
ATOM 1398 O O . ALA A 1 180 ? 36.921 11.796 17.488 1.00 5.78 213 ALA A O 1
ATOM 1400 N N . ALA A 1 181 ? 36.713 10.639 15.588 1.00 5.78 214 ALA A N 1
ATOM 1401 C CA . ALA A 1 181 ? 35.669 9.730 16.072 1.00 6.10 214 ALA A CA 1
ATOM 1402 C C . ALA A 1 181 ? 35.438 8.647 15.035 1.00 6.31 214 ALA A C 1
ATOM 1403 O O . ALA A 1 181 ? 35.885 8.777 13.875 1.00 6.34 214 ALA A O 1
ATOM 1405 N N . ASN A 1 182 ? 34.628 7.683 15.466 1.00 6.84 215 ASN A N 1
ATOM 1406 C CA . ASN A 1 182 ? 34.123 6.603 14.613 1.00 7.26 215 ASN A CA 1
ATOM 1407 C C . ASN A 1 182 ? 32.989 7.179 13.731 1.00 7.39 215 ASN A C 1
ATOM 1408 O O . ASN A 1 182 ? 31.813 6.943 13.969 1.00 8.21 215 ASN A O 1
ATOM 1413 N N . ASP A 1 183 ? 33.412 7.970 12.747 1.00 7.25 216 ASP A N 1
ATOM 1414 C CA . ASP A 1 183 ? 32.549 8.794 11.905 1.00 7.39 216 ASP A CA 1
ATOM 1415 C C . ASP A 1 183 ? 33.149 8.682 10.489 1.00 6.95 216 ASP A C 1
ATOM 1416 O O . ASP A 1 183 ? 34.127 9.350 10.177 1.00 6.48 216 ASP A O 1
ATOM 1421 N N . PRO A 1 184 ? 32.566 7.833 9.626 1.00 7.13 217 PRO A N 1
ATOM 1422 C CA . PRO A 1 184 ? 33.237 7.568 8.334 1.00 6.96 217 PRO A CA 1
ATOM 1423 C C . PRO A 1 184 ? 33.294 8.788 7.429 1.00 6.92 217 PRO A C 1
ATOM 1424 O O . PRO A 1 184 ? 34.370 9.111 6.881 1.00 6.44 217 PRO A O 1
ATOM 1428 N N . GLN A 1 185 ? 32.164 9.498 7.311 1.00 7.48 218 GLN A N 1
ATOM 1429 C CA . GLN A 1 185 ? 32.127 10.592 6.364 1.00 8.23 218 GLN A CA 1
ATOM 1430 C C . GLN A 1 185 ? 32.959 11.819 6.774 1.00 7.18 218 GLN A C 1
ATOM 1431 O O . GLN A 1 185 ? 33.709 12.425 5.948 1.00 7.08 218 GLN A O 1
ATOM 1437 N N . ALA A 1 186 ? 32.830 12.236 8.038 1.00 6.65 219 ALA A N 1
ATOM 1438 C CA . ALA A 1 186 ? 33.537 13.434 8.478 1.00 6.06 219 ALA A CA 1
ATOM 1439 C C . ALA A 1 186 ? 34.991 13.146 8.768 1.00 5.70 219 ALA A C 1
ATOM 1440 O O . ALA A 1 186 ? 35.844 13.982 8.540 1.00 5.50 219 ALA A O 1
ATOM 1442 N N . ILE A 1 187 ? 35.263 11.922 9.249 1.00 5.52 220 ILE A N 1
ATOM 1443 C CA . ILE A 1 187 ? 36.606 11.603 9.738 1.00 5.37 220 ILE A CA 1
ATOM 1444 C C . ILE A 1 187 ? 37.297 10.484 8.970 1.00 5.27 220 ILE A C 1
ATOM 1445 O O . ILE A 1 187 ? 38.176 10.769 8.144 1.00 5.15 220 ILE A O 1
ATOM 1450 N N . TYR A 1 188 ? 36.984 9.234 9.282 1.00 5.35 221 TYR A N 1
ATOM 1451 C CA . TYR A 1 188 ? 37.940 8.190 8.913 1.00 5.47 221 TYR A CA 1
ATOM 1452 C C . TYR A 1 188 ? 38.078 7.839 7.446 1.00 5.55 221 TYR A C 1
ATOM 1453 O O . TYR A 1 188 ? 39.164 7.421 7.046 1.00 5.71 221 TYR A O 1
ATOM 1462 N N . LEU A 1 189 ? 37.053 8.058 6.628 1.00 5.52 222 LEU A N 1
ATOM 1463 C CA . LEU A 1 189 ? 37.263 7.785 5.196 1.00 5.61 222 LEU A CA 1
ATOM 1464 C C . LEU A 1 189 ? 38.297 8.743 4.608 1.00 5.50 222 LEU A C 1
ATOM 1465 O O . LEU A 1 189 ? 39.115 8.355 3.741 1.00 5.58 222 LEU A O 1
ATOM 1470 N N . ASN A 1 190 ? 38.299 9.976 5.094 1.00 5.34 223 ASN A N 1
ATOM 1471 C CA . ASN A 1 190 ? 39.333 10.952 4.655 1.00 5.20 223 ASN A CA 1
ATOM 1472 C C . ASN A 1 190 ? 40.724 10.615 5.129 1.00 5.24 223 ASN A C 1
ATOM 1473 O O . ASN A 1 190 ? 41.671 10.726 4.390 1.00 5.39 223 ASN A O 1
ATOM 1478 N N . TYR A 1 191 ? 40.828 10.132 6.372 1.00 5.13 224 TYR A N 1
ATOM 1479 C CA . TYR A 1 191 ? 42.120 9.672 6.862 1.00 5.23 224 TYR A CA 1
ATOM 1480 C C . TYR A 1 191 ? 42.654 8.470 6.068 1.00 5.40 224 TYR A C 1
ATOM 1481 O O . TYR A 1 191 ? 43.830 8.441 5.677 1.00 5.70 224 TYR A O 1
ATOM 1490 N N . ILE A 1 192 ? 41.774 7.500 5.774 1.00 5.45 225 ILE A N 1
ATOM 1491 C CA . ILE A 1 192 ? 42.206 6.332 4.993 1.00 5.72 225 ILE A CA 1
ATOM 1492 C C . ILE A 1 192 ? 42.666 6.802 3.601 1.00 5.90 225 ILE A C 1
ATOM 1493 O O . ILE A 1 192 ? 43.763 6.417 3.139 1.00 6.16 225 ILE A O 1
ATOM 1498 N N . GLY A 1 193 ? 41.850 7.606 2.900 1.00 5.81 226 GLY A N 1
ATOM 1499 C CA . GLY A 1 193 ? 42.322 8.039 1.533 1.00 6.17 226 GLY A CA 1
ATOM 1500 C C . GLY A 1 193 ? 43.563 8.891 1.610 1.00 6.36 226 GLY A C 1
ATOM 1501 O O . GLY A 1 193 ? 44.426 8.797 0.726 1.00 6.82 226 GLY A O 1
ATOM 1502 N N . SER A 1 194 ? 43.655 9.711 2.676 1.00 6.32 227 SER A N 1
ATOM 1503 C CA . SER A 1 194 ? 44.832 10.568 2.832 1.00 6.66 227 SER A CA 1
ATOM 1504 C C . SER A 1 194 ? 46.088 9.824 3.231 1.00 7.15 227 SER A C 1
ATOM 1505 O O . SER A 1 194 ? 47.181 10.431 3.270 1.00 7.53 227 SER A O 1
ATOM 1508 N N . ALA A 1 195 ? 45.959 8.524 3.494 1.00 7.51 228 ALA A N 1
ATOM 1509 C CA . ALA A 1 195 ? 47.122 7.631 3.718 1.00 8.14 228 ALA A CA 1
ATOM 1510 C C . ALA A 1 195 ? 47.354 6.704 2.542 1.00 8.70 228 ALA A C 1
ATOM 1511 O O . ALA A 1 195 ? 48.262 5.864 2.604 1.00 9.82 228 ALA A O 1
ATOM 1513 N N . GLY A 1 196 ? 46.582 6.851 1.462 1.00 8.70 229 GLY A N 1
ATOM 1514 C CA . GLY A 1 196 ? 46.749 6.070 0.234 1.00 8.95 229 GLY A CA 1
ATOM 1515 C C . GLY A 1 196 ? 46.036 4.725 0.263 1.00 8.82 229 GLY A C 1
ATOM 1516 O O . GLY A 1 196 ? 46.169 3.932 -0.674 1.00 9.36 229 GLY A O 1
ATOM 1517 N N . GLY A 1 197 ? 45.257 4.470 1.306 1.00 8.28 230 GLY A N 1
ATOM 1518 C CA . GLY A 1 197 ? 44.550 3.187 1.447 1.00 8.29 230 GLY A CA 1
ATOM 1519 C C . GLY A 1 197 ? 43.158 3.235 0.867 1.00 7.82 230 GLY A C 1
ATOM 1520 O O . GLY A 1 197 ? 42.659 4.290 0.474 1.00 7.59 230 GLY A O 1
ATOM 1521 N N . VAL A 1 198 ? 42.521 2.067 0.822 1.00 7.75 231 VAL A N 1
ATOM 1522 C CA . VAL A 1 198 ? 41.109 1.995 0.402 1.00 7.45 231 VAL A CA 1
ATOM 1523 C C . VAL A 1 198 ? 40.194 1.545 1.551 1.00 7.26 231 VAL A C 1
ATOM 1524 O O . VAL A 1 198 ? 40.657 1.023 2.560 1.00 7.36 231 VAL A O 1
ATOM 1528 N N . PHE A 1 199 ? 38.893 1.767 1.368 1.00 7.20 232 PHE A N 1
ATOM 1529 C CA . PHE A 1 199 ? 37.911 1.217 2.286 1.00 7.25 232 PHE A CA 1
ATOM 1530 C C . PHE A 1 199 ? 37.112 0.073 1.622 1.00 7.62 232 PHE A C 1
ATOM 1531 O O . PHE A 1 199 ? 36.794 -0.920 2.301 1.00 7.66 232 PHE A O 1
ATOM 1539 N N . GLN A 1 200 ? 36.804 0.219 0.335 1.00 7.93 233 GLN A N 1
ATOM 1540 C CA . GLN A 1 200 ? 35.972 -0.769 -0.370 1.00 8.76 233 GLN A CA 1
ATOM 1541 C C . GLN A 1 200 ? 36.589 -0.952 -1.742 1.00 8.98 233 GLN A C 1
ATOM 1542 O O . GLN A 1 200 ? 37.094 0.006 -2.321 1.00 9.43 233 GLN A O 1
ATOM 1548 N N . ARG A 1 201 ? 36.527 -2.170 -2.237 1.00 9.04 234 ARG A N 1
ATOM 1549 C CA . ARG A 1 201 ? 36.965 -2.457 -3.598 1.00 9.09 234 ARG A CA 1
ATOM 1550 C C . ARG A 1 201 ? 36.159 -3.588 -4.160 1.00 9.49 234 ARG A C 1
ATOM 1551 O O . ARG A 1 201 ? 35.975 -4.591 -3.516 1.00 9.46 234 ARG A O 1
ATOM 1559 N N . ASP A 1 202 ? 35.631 -3.380 -5.373 1.00 9.91 235 ASP A N 1
ATOM 1560 C CA . ASP A 1 202 ? 34.912 -4.447 -6.084 1.00 10.65 235 ASP A CA 1
ATOM 1561 C C . ASP A 1 202 ? 33.756 -5.002 -5.249 1.00 10.85 235 ASP A C 1
ATOM 1562 O O . ASP A 1 202 ? 33.529 -6.222 -5.215 1.00 11.51 235 ASP A O 1
ATOM 1567 N N . GLY A 1 203 ? 33.054 -4.078 -4.558 1.00 10.82 236 GLY A N 1
ATOM 1568 C CA . GLY A 1 203 ? 31.882 -4.485 -3.791 1.00 11.48 236 GLY A CA 1
ATOM 1569 C C . GLY A 1 203 ? 32.138 -5.170 -2.471 1.00 11.78 236 GLY A C 1
ATOM 1570 O O . GLY A 1 203 ? 31.205 -5.725 -1.846 1.00 13.21 236 GLY A O 1
ATOM 1571 N N . LYS A 1 204 ? 33.394 -5.216 -2.038 1.00 10.92 237 LYS A N 1
ATOM 1572 C CA . LYS A 1 204 ? 33.733 -5.870 -0.765 1.00 10.50 237 LYS A CA 1
ATOM 1573 C C . LYS A 1 204 ? 34.463 -4.863 0.118 1.00 9.42 237 LYS A C 1
ATOM 1574 O O . LYS A 1 204 ? 35.149 -3.942 -0.364 1.00 8.83 237 LYS A O 1
ATOM 1578 N N . PHE A 1 205 ? 34.378 -5.057 1.428 1.00 8.94 238 PHE A N 1
ATOM 1579 C CA . PHE A 1 205 ? 35.178 -4.293 2.357 1.00 8.36 238 PHE A CA 1
ATOM 1580 C C . PHE A 1 205 ? 36.639 -4.691 2.227 1.00 8.24 238 PHE A C 1
ATOM 1581 O O . PHE A 1 205 ? 36.975 -5.878 2.143 1.00 8.56 238 PHE A O 1
ATOM 1589 N N . ALA A 1 206 ? 37.509 -3.674 2.232 1.00 7.94 239 ALA A N 1
ATOM 1590 C CA . ALA A 1 206 ? 38.920 -3.849 1.894 1.00 8.20 239 ALA A CA 1
ATOM 1591 C C . ALA A 1 206 ? 39.794 -2.949 2.751 1.00 8.13 239 ALA A C 1
ATOM 1592 O O . ALA A 1 206 ? 40.947 -2.707 2.400 1.00 8.53 239 ALA A O 1
ATOM 1594 N N . PHE A 1 207 ? 39.293 -2.516 3.906 1.00 7.85 240 PHE A N 1
ATOM 1595 C CA . PHE A 1 207 ? 39.996 -1.597 4.770 1.00 7.67 240 PHE A CA 1
ATOM 1596 C C . PHE A 1 207 ? 41.092 -2.220 5.638 1.00 8.21 240 PHE A C 1
ATOM 1597 O O . PHE A 1 207 ? 41.781 -1.455 6.334 1.00 8.30 240 PHE A O 1
ATOM 1605 N N . ASP A 1 208 ? 41.310 -3.541 5.572 1.00 9.08 241 ASP A N 1
ATOM 1606 C CA . ASP A 1 208 ? 42.429 -4.104 6.299 1.00 9.77 241 ASP A CA 1
ATOM 1607 C C . ASP A 1 208 ? 43.618 -3.992 5.365 1.00 9.62 241 ASP A C 1
ATOM 1608 O O . ASP A 1 208 ? 43.936 -4.905 4.636 1.00 10.31 241 ASP A O 1
ATOM 1613 N N . ASN A 1 209 ? 44.250 -2.838 5.387 1.00 8.87 242 ASN A N 1
ATOM 1614 C CA . ASN A 1 209 ? 45.420 -2.562 4.550 1.00 8.69 242 ASN A CA 1
ATOM 1615 C C . ASN A 1 209 ? 46.331 -1.539 5.257 1.00 8.36 242 ASN A C 1
ATOM 1616 O O . ASN A 1 209 ? 45.896 -0.897 6.237 1.00 7.97 242 ASN A O 1
ATOM 1621 N N . PRO A 1 210 ? 47.587 -1.384 4.784 1.00 8.63 243 PRO A N 1
ATOM 1622 C CA . PRO A 1 210 ? 48.543 -0.561 5.512 1.00 8.63 243 PRO A CA 1
ATOM 1623 C C . PRO A 1 210 ? 48.142 0.904 5.651 1.00 8.20 243 PRO A C 1
ATOM 1624 O O . PRO A 1 210 ? 48.392 1.490 6.716 1.00 8.07 243 PRO A O 1
ATOM 1628 N N . GLY A 1 211 ? 47.530 1.501 4.603 1.00 8.06 244 GLY A N 1
ATOM 1629 C CA . GLY A 1 211 ? 47.132 2.898 4.675 1.00 7.67 244 GLY A CA 1
ATOM 1630 C C . GLY A 1 211 ? 46.062 3.084 5.754 1.00 7.33 244 GLY A C 1
ATOM 1631 O O . GLY A 1 211 ? 46.147 3.982 6.567 1.00 7.34 244 GLY A O 1
ATOM 1632 N N . ALA A 1 212 ? 45.059 2.210 5.736 1.00 7.22 245 ALA A N 1
ATOM 1633 C CA . ALA A 1 212 ? 44.021 2.283 6.763 1.00 7.03 245 ALA A CA 1
ATOM 1634 C C . ALA A 1 212 ? 44.557 2.036 8.182 1.00 7.26 245 ALA A C 1
ATOM 1635 O O . ALA A 1 212 ? 44.113 2.659 9.107 1.00 6.82 245 ALA A O 1
ATOM 1637 N N . ILE A 1 213 ? 45.505 1.109 8.343 1.00 7.56 246 ILE A N 1
ATOM 1638 C CA . ILE A 1 213 ? 46.120 0.872 9.651 1.00 8.04 246 ILE A CA 1
ATOM 1639 C C . ILE A 1 213 ? 46.733 2.178 10.168 1.00 8.29 246 ILE A C 1
ATOM 1640 O O . ILE A 1 213 ? 46.500 2.566 11.315 1.00 8.07 246 ILE A O 1
ATOM 1645 N N . GLU A 1 214 ? 47.474 2.882 9.326 1.00 8.88 247 GLU A N 1
ATOM 1646 C CA . GLU A 1 214 ? 48.099 4.140 9.740 1.00 9.49 247 GLU A CA 1
ATOM 1647 C C . GLU A 1 214 ? 47.044 5.168 10.153 1.00 8.15 247 GLU A C 1
ATOM 1648 O O . GLU A 1 214 ? 47.165 5.840 11.201 1.00 7.85 247 GLU A O 1
ATOM 1654 N N . ALA A 1 215 ? 45.987 5.298 9.358 1.00 7.12 248 ALA A N 1
ATOM 1655 C CA . ALA A 1 215 ? 44.896 6.248 9.626 1.00 6.48 248 ALA A CA 1
ATOM 1656 C C . ALA A 1 215 ? 44.246 5.939 10.960 1.00 6.22 248 ALA A C 1
ATOM 1657 O O . ALA A 1 215 ? 44.059 6.832 11.794 1.00 5.84 248 ALA A O 1
ATOM 1659 N N . PHE A 1 216 ? 43.873 4.682 11.164 1.00 6.10 249 PHE A N 1
ATOM 1660 C CA . PHE A 1 216 ? 43.173 4.335 12.428 1.00 6.04 249 PHE A CA 1
ATOM 1661 C C . PHE A 1 216 ? 44.079 4.454 13.614 1.00 6.15 249 PHE A C 1
ATOM 1662 O O . PHE A 1 216 ? 43.631 4.906 14.665 1.00 6.03 249 PHE A O 1
ATOM 1670 N N . ARG A 1 217 ? 45.351 4.069 13.482 1.00 6.40 250 ARG A N 1
ATOM 1671 C CA . ARG A 1 217 ? 46.262 4.262 14.636 1.00 6.70 250 ARG A CA 1
ATOM 1672 C C . ARG A 1 217 ? 46.369 5.738 15.005 1.00 6.31 250 ARG A C 1
ATOM 1673 O O . ARG A 1 217 ? 46.386 6.068 16.203 1.00 6.28 250 ARG A O 1
ATOM 1681 N N . TYR A 1 218 ? 46.409 6.622 14.010 1.00 5.99 251 TYR A N 1
ATOM 1682 C CA . TYR A 1 218 ? 46.510 8.021 14.303 1.00 5.71 251 TYR A CA 1
ATOM 1683 C C . TYR A 1 218 ? 45.256 8.484 15.066 1.00 5.58 251 TYR A C 1
ATOM 1684 O O . TYR A 1 218 ? 45.365 9.242 16.014 1.00 5.62 251 TYR A O 1
ATOM 1693 N N . LEU A 1 219 ? 44.067 8.101 14.583 1.00 5.42 252 LEU A N 1
ATOM 1694 C CA . LEU A 1 219 ? 42.785 8.511 15.204 1.00 5.41 252 LEU A CA 1
ATOM 1695 C C . LEU A 1 219 ? 42.636 7.953 16.603 1.00 5.45 252 LEU A C 1
ATOM 1696 O O . LEU A 1 219 ? 42.242 8.701 17.524 1.00 5.60 252 LEU A O 1
ATOM 1701 N N . VAL A 1 220 ? 42.989 6.683 16.789 1.00 5.51 253 VAL A N 1
ATOM 1702 C CA . VAL A 1 220 ? 42.920 6.085 18.145 1.00 5.73 253 VAL A CA 1
ATOM 1703 C C . VAL A 1 220 ? 43.807 6.875 19.089 1.00 5.84 253 VAL A C 1
ATOM 1704 O O . VAL A 1 220 ? 43.435 7.119 20.247 1.00 5.82 253 VAL A O 1
ATOM 1708 N N . GLY A 1 221 ? 44.974 7.300 18.614 1.00 5.84 254 GLY A N 1
ATOM 1709 C CA . GLY A 1 221 ? 45.851 8.129 19.412 1.00 6.16 254 GLY A CA 1
ATOM 1710 C C . GLY A 1 221 ? 45.323 9.495 19.788 1.00 6.25 254 GLY A C 1
ATOM 1711 O O . GLY A 1 221 ? 45.423 9.889 20.966 1.00 6.52 254 GLY A O 1
ATOM 1712 N N . LEU A 1 222 ? 44.725 10.188 18.839 1.00 6.08 255 LEU A N 1
ATOM 1713 C CA . LEU A 1 222 ? 44.164 11.516 19.125 1.00 6.23 255 LEU A CA 1
ATOM 1714 C C . LEU A 1 222 ? 43.157 11.417 20.272 1.00 6.40 255 LEU A C 1
ATOM 1715 O O . LEU A 1 222 ? 43.092 12.279 21.165 1.00 6.58 255 LEU A O 1
ATOM 1720 N N . ILE A 1 223 ? 42.294 10.412 20.199 1.00 6.45 256 ILE A N 1
ATOM 1721 C CA . ILE A 1 223 ? 41.194 10.242 21.137 1.00 6.78 256 ILE A CA 1
ATOM 1722 C C . ILE A 1 223 ? 41.701 9.740 22.476 1.00 7.17 256 ILE A C 1
ATOM 1723 O O . ILE A 1 223 ? 41.380 10.344 23.522 1.00 7.65 256 ILE A O 1
ATOM 1728 N N . ASN A 1 224 ? 42.469 8.646 22.489 1.00 7.34 257 ASN A N 1
ATOM 1729 C CA . ASN A 1 224 ? 42.724 7.920 23.737 1.00 7.70 257 ASN A CA 1
ATOM 1730 C C . ASN A 1 224 ? 43.992 8.317 24.443 1.00 8.15 257 ASN A C 1
ATOM 1731 O O . ASN A 1 224 ? 44.103 8.078 25.659 1.00 8.50 257 ASN A O 1
ATOM 1736 N N . ASP A 1 225 ? 44.920 8.912 23.703 1.00 8.25 258 ASP A N 1
ATOM 1737 C CA . ASP A 1 225 ? 46.233 9.214 24.277 1.00 8.86 258 ASP A CA 1
ATOM 1738 C C . ASP A 1 225 ? 46.483 10.700 24.366 1.00 9.07 258 ASP A C 1
ATOM 1739 O O . ASP A 1 225 ? 46.975 11.164 25.382 1.00 9.49 258 ASP A O 1
ATOM 1744 N N . ASP A 1 226 ? 46.144 11.453 23.325 1.00 9.14 259 ASP A N 1
ATOM 1745 C CA . ASP A 1 226 ? 46.303 12.901 23.366 1.00 9.40 259 ASP A CA 1
ATOM 1746 C C . ASP A 1 226 ? 45.113 13.565 24.052 1.00 9.43 259 ASP A C 1
ATOM 1747 O O . ASP A 1 226 ? 45.255 14.670 24.570 1.00 9.45 259 ASP A O 1
ATOM 1752 N N . HIS A 1 227 ? 43.918 12.959 23.989 1.00 9.20 260 HIS A N 1
ATOM 1753 C CA . HIS A 1 227 ? 42.679 13.530 24.560 1.00 9.40 260 HIS A CA 1
ATOM 1754 C C . HIS A 1 227 ? 42.257 14.842 23.917 1.00 8.76 260 HIS A C 1
ATOM 1755 O O . HIS A 1 227 ? 41.604 15.648 24.558 1.00 9.16 260 HIS A O 1
ATOM 1762 N N . VAL A 1 228 ? 42.530 15.001 22.637 1.00 7.66 261 VAL A N 1
ATOM 1763 C CA . VAL A 1 228 ? 42.189 16.249 21.923 1.00 7.13 261 VAL A CA 1
ATOM 1764 C C . VAL A 1 228 ? 40.874 16.151 21.181 1.00 6.84 261 VAL A C 1
ATOM 1765 O O . VAL A 1 228 ? 40.424 17.105 20.570 1.00 6.90 261 VAL A O 1
ATOM 1769 N N . ALA A 1 229 ? 40.238 14.988 21.236 1.00 6.64 262 ALA A N 1
ATOM 1770 C CA . ALA A 1 229 ? 38.917 14.770 20.677 1.00 6.53 262 ALA A CA 1
ATOM 1771 C C . ALA A 1 229 ? 38.113 14.043 21.738 1.00 6.76 262 ALA A C 1
ATOM 1772 O O . ALA A 1 229 ? 38.683 13.469 22.679 1.00 7.09 262 ALA A O 1
ATOM 1774 N N . PRO A 1 230 ? 36.773 14.021 21.629 1.00 6.82 263 PRO A N 1
ATOM 1775 C CA . PRO A 1 230 ? 35.963 13.462 22.737 1.00 7.09 263 PRO A CA 1
ATOM 1776 C C . PRO A 1 230 ? 36.222 11.971 22.910 1.00 7.15 263 PRO A C 1
ATOM 1777 O O . PRO A 1 230 ? 36.550 11.237 21.944 1.00 6.90 263 PRO A O 1
ATOM 1781 N N . PRO A 1 231 ? 36.090 11.478 24.131 1.00 7.52 264 PRO A N 1
ATOM 1782 C CA . PRO A 1 231 ? 36.156 10.035 24.329 1.00 7.71 264 PRO A CA 1
ATOM 1783 C C . PRO A 1 231 ? 35.194 9.314 23.384 1.00 7.64 264 PRO A C 1
ATOM 1784 O O . PRO A 1 231 ? 34.118 9.820 23.081 1.00 7.56 264 PRO A O 1
ATOM 1788 N N . ALA A 1 232 ? 35.576 8.121 22.946 1.00 7.64 265 ALA A N 1
ATOM 1789 C CA . ALA A 1 232 ? 34.806 7.433 21.928 1.00 7.83 265 ALA A CA 1
ATOM 1790 C C . ALA A 1 232 ? 33.428 7.029 22.463 1.00 8.35 265 ALA A C 1
ATOM 1791 O O . ALA A 1 232 ? 32.495 6.845 21.697 1.00 8.38 265 ALA A O 1
ATOM 1793 N N . SER A 1 233 ? 33.295 6.895 23.779 1.00 8.97 266 SER A N 1
ATOM 1794 C CA . SER A 1 233 ? 31.973 6.558 24.336 1.00 9.68 266 SER A CA 1
ATOM 1795 C C . SER A 1 233 ? 30.981 7.719 24.123 1.00 9.93 266 SER A C 1
ATOM 1796 O O . SER A 1 233 ? 29.779 7.502 24.132 1.00 10.35 266 SER A O 1
ATOM 1799 N N . ASP A 1 234 ? 31.482 8.932 23.874 1.00 9.62 267 ASP A N 1
ATOM 1800 C CA . ASP A 1 234 ? 30.603 10.062 23.611 1.00 9.94 267 ASP A CA 1
ATOM 1801 C C . ASP A 1 234 ? 30.139 10.097 22.174 1.00 9.62 267 ASP A C 1
ATOM 1802 O O . ASP A 1 234 ? 29.078 10.632 21.878 1.00 10.13 267 ASP A O 1
ATOM 1807 N N . THR A 1 235 ? 30.938 9.553 21.258 1.00 9.26 268 THR A N 1
ATOM 1808 C CA . THR A 1 235 ? 30.659 9.691 19.819 1.00 9.12 268 THR A CA 1
ATOM 1809 C C . THR A 1 235 ? 30.316 8.391 19.102 1.00 9.70 268 THR A C 1
ATOM 1810 O O . THR A 1 235 ? 29.676 8.426 18.031 1.00 9.97 268 THR A O 1
ATOM 1814 N N . ASN A 1 236 ? 30.669 7.245 19.691 1.00 10.36 269 ASN A N 1
ATOM 1815 C CA . ASN A 1 236 ? 30.431 5.967 18.986 1.00 11.54 269 ASN A CA 1
ATOM 1816 C C . ASN A 1 236 ? 28.970 5.786 18.651 1.00 13.57 269 ASN A C 1
ATOM 1817 O O . ASN A 1 236 ? 28.667 5.410 17.503 1.00 15.90 269 ASN A O 1
ATOM 1822 N N . ASP A 1 237 ? 28.083 6.051 19.570 1.00 15.31 270 ASP A N 1
ATOM 1823 C CA . ASP A 1 237 ? 26.703 5.820 19.143 1.00 17.67 270 ASP A CA 1
ATOM 1824 C C . ASP A 1 237 ? 25.927 7.097 18.958 1.00 16.40 270 ASP A C 1
ATOM 1825 O O . ASP A 1 237 ? 24.715 7.096 19.084 1.00 16.44 270 ASP A O 1
ATOM 1830 N N . ASN A 1 238 ? 26.630 8.196 18.679 1.00 15.19 271 ASN A N 1
ATOM 1831 C CA . ASN A 1 238 ? 26.010 9.490 18.862 1.00 14.60 271 ASN A CA 1
ATOM 1832 C C . ASN A 1 238 ? 26.603 10.450 17.841 1.00 13.39 271 ASN A C 1
ATOM 1833 O O . ASN A 1 238 ? 27.504 11.248 18.132 1.00 12.95 271 ASN A O 1
ATOM 1838 N N . GLY A 1 239 ? 26.044 10.401 16.643 1.00 12.78 272 GLY A N 1
ATOM 1839 C CA . GLY A 1 239 ? 26.653 11.088 15.516 1.00 12.19 272 GLY A CA 1
ATOM 1840 C C . GLY A 1 239 ? 26.551 12.594 15.571 1.00 12.14 272 GLY A C 1
ATOM 1841 O O . GLY A 1 239 ? 27.255 13.249 14.823 1.00 12.20 272 GLY A O 1
ATOM 1842 N N . ASP A 1 240 ? 25.702 13.140 16.437 1.00 12.46 273 ASP A N 1
ATOM 1843 C CA . ASP A 1 240 ? 25.593 14.575 16.536 1.00 12.93 273 ASP A CA 1
ATOM 1844 C C . ASP A 1 240 ? 26.376 15.162 17.694 1.00 11.31 273 ASP A C 1
ATOM 1845 O O . ASP A 1 240 ? 26.409 16.358 17.832 1.00 11.01 273 ASP A O 1
ATOM 1850 N N . PHE A 1 241 ? 26.976 14.316 18.532 1.00 9.94 274 PHE A N 1
ATOM 1851 C CA . PHE A 1 241 ? 27.659 14.814 19.721 1.00 9.32 274 PHE A CA 1
ATOM 1852 C C . PHE A 1 241 ? 28.644 15.926 19.375 1.00 8.82 274 PHE A C 1
ATOM 1853 O O . PHE A 1 241 ? 28.616 16.999 20.011 1.00 8.60 274 PHE A O 1
ATOM 1861 N N . SER A 1 242 ? 29.547 15.691 18.415 1.00 8.30 275 SER A N 1
ATOM 1862 C CA . SER A 1 242 ? 30.613 16.688 18.190 1.00 8.25 275 SER A CA 1
ATOM 1863 C C . SER A 1 242 ? 30.067 17.984 17.597 1.00 8.41 275 SER A C 1
ATOM 1864 O O . SER A 1 242 ? 30.444 19.057 18.034 1.00 8.23 275 SER A O 1
ATOM 1867 N N . ARG A 1 243 ? 29.112 17.883 16.666 1.00 8.69 276 ARG A N 1
ATOM 1868 C CA . ARG A 1 243 ? 28.481 19.088 16.149 1.00 9.28 276 ARG A CA 1
ATOM 1869 C C . ARG A 1 243 ? 27.807 19.873 17.283 1.00 9.65 276 ARG A C 1
ATOM 1870 O O . ARG A 1 243 ? 27.895 21.100 17.352 1.00 9.15 276 ARG A O 1
ATOM 1878 N N . ASN A 1 244 ? 27.148 19.150 18.185 1.00 9.83 277 ASN A N 1
ATOM 1879 C CA . ASN A 1 244 ? 26.521 19.840 19.322 1.00 10.63 277 ASN A CA 1
ATOM 1880 C C . ASN A 1 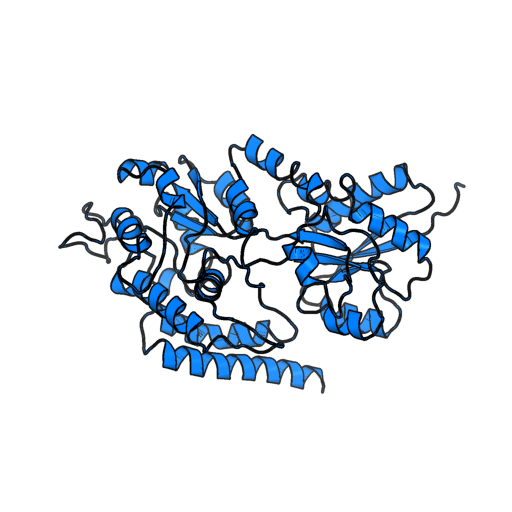244 ? 27.534 20.532 20.230 1.00 10.34 277 ASN A C 1
ATOM 1881 O O . ASN A 1 244 ? 27.251 21.640 20.740 1.00 10.53 277 ASN A O 1
ATOM 1886 N N . GLN A 1 245 ? 28.710 19.919 20.399 1.00 9.85 278 GLN A N 1
ATOM 1887 C CA . GLN A 1 245 ? 29.752 20.592 21.222 1.00 9.83 278 GLN A CA 1
ATOM 1888 C C . GLN A 1 245 ? 30.290 21.806 20.494 1.00 9.38 278 GLN A C 1
ATOM 1889 O O . GLN A 1 245 ? 30.516 22.836 21.112 1.00 9.36 278 GLN A O 1
ATOM 1895 N N . PHE A 1 246 ? 30.447 21.694 19.168 1.00 8.68 279 PHE A N 1
ATOM 1896 C CA . PHE A 1 246 ? 30.887 22.839 18.395 1.00 8.45 279 PHE A CA 1
ATOM 1897 C C . PHE A 1 246 ? 29.893 23.999 18.539 1.00 8.99 279 PHE A C 1
ATOM 1898 O O . PHE A 1 246 ? 30.278 25.128 18.779 1.00 9.12 279 PHE A O 1
ATOM 1906 N N . LEU A 1 247 ? 28.616 23.695 18.380 1.00 9.52 280 LEU A N 1
ATOM 1907 C CA . LEU A 1 247 ? 27.592 24.757 18.524 1.00 10.49 280 LEU A CA 1
ATOM 1908 C C . LEU A 1 247 ? 27.515 25.345 19.907 1.00 10.83 280 LEU A C 1
ATOM 1909 O O . LEU A 1 247 ? 27.140 26.513 20.064 1.00 11.15 280 LEU A O 1
ATOM 1914 N N . ALA A 1 248 ? 27.886 24.554 20.916 1.00 10.53 281 ALA A N 1
ATOM 1915 C CA . ALA A 1 248 ? 27.916 25.005 22.299 1.00 10.96 281 ALA A CA 1
ATOM 1916 C C . ALA A 1 248 ? 29.159 25.821 22.673 1.00 10.84 281 ALA A C 1
ATOM 1917 O O . ALA A 1 248 ? 29.300 26.301 23.836 1.00 11.70 281 ALA A O 1
ATOM 1919 N N . GLY A 1 249 ? 30.052 26.011 21.700 1.00 10.26 282 GLY A N 1
ATOM 1920 C CA . GLY A 1 249 ? 31.265 26.788 21.966 1.00 10.17 282 GLY A CA 1
ATOM 1921 C C . GLY A 1 249 ? 32.339 25.985 22.664 1.00 10.04 282 GLY A C 1
ATOM 1922 O O . GLY A 1 249 ? 33.245 26.561 23.246 1.00 10.24 282 GLY A O 1
ATOM 1923 N N . LYS A 1 250 ? 32.239 24.655 22.572 1.00 9.78 283 LYS A N 1
ATOM 1924 C CA . LYS A 1 250 ? 33.141 23.745 23.287 1.00 9.66 283 LYS A CA 1
ATOM 1925 C C . LYS A 1 250 ? 34.076 22.941 22.389 1.00 8.92 283 LYS A C 1
ATOM 1926 O O . LYS A 1 250 ? 34.620 21.949 22.837 1.00 8.86 283 LYS A O 1
ATOM 1932 N N . MET A 1 251 ? 34.241 23.333 21.130 1.00 8.43 284 MET A N 1
ATOM 1933 C CA . MET A 1 251 ? 35.140 22.587 20.237 1.00 7.88 284 MET A CA 1
ATOM 1934 C C . MET A 1 251 ? 35.731 23.556 19.255 1.00 7.71 284 MET A C 1
ATOM 1935 O O . MET A 1 251 ? 35.006 24.291 18.596 1.00 7.81 284 MET A O 1
ATOM 1940 N N . ALA A 1 252 ? 37.047 23.590 19.169 1.00 7.45 285 ALA A N 1
ATOM 1941 C CA . ALA A 1 252 ? 37.712 24.542 18.285 1.00 7.35 285 ALA A CA 1
ATOM 1942 C C . ALA A 1 252 ? 37.572 24.268 16.804 1.00 7.10 285 ALA A C 1
ATOM 1943 O O . ALA A 1 252 ? 37.247 25.193 16.046 1.00 7.27 285 ALA A O 1
ATOM 1945 N N . LEU A 1 253 ? 37.880 23.040 16.394 1.00 6.75 286 LEU A N 1
ATOM 1946 C CA . LEU A 1 253 ? 37.853 22.615 14.991 1.00 6.62 286 LEU A CA 1
ATOM 1947 C C . LEU A 1 253 ? 36.841 21.475 14.877 1.00 6.57 286 LEU A C 1
ATOM 1948 O O . LEU A 1 253 ? 36.869 20.503 15.681 1.00 6.86 286 LEU A O 1
ATOM 1953 N N . PHE A 1 254 ? 35.980 21.539 13.854 1.00 6.42 287 PHE A N 1
ATOM 1954 C CA . PHE A 1 254 ? 34.915 20.556 13.663 1.00 6.35 287 PHE A CA 1
ATOM 1955 C C . PHE A 1 254 ? 34.979 20.166 12.175 1.00 6.14 287 PHE A C 1
ATOM 1956 O O . PHE A 1 254 ? 34.542 20.960 11.297 1.00 6.28 287 PHE A O 1
ATOM 1964 N N . GLN A 1 255 ? 35.559 19.006 11.902 1.00 5.89 288 GLN A N 1
ATOM 1965 C CA . GLN A 1 255 ? 35.728 18.546 10.494 1.00 5.84 288 GLN A CA 1
ATOM 1966 C C . GLN A 1 255 ? 34.443 17.887 10.023 1.00 5.88 288 GLN A C 1
ATOM 1967 O O . GLN A 1 255 ? 33.912 16.988 10.670 1.00 6.02 288 GLN A O 1
ATOM 1973 N N . SER A 1 256 ? 33.898 18.409 8.902 1.00 5.90 289 SER A N 1
ATOM 1974 C CA . SER A 1 256 ? 32.604 17.913 8.431 1.00 5.99 289 SER A CA 1
ATOM 1975 C C . SER A 1 256 ? 32.393 18.405 7.002 1.00 6.07 289 SER A C 1
ATOM 1976 O O . SER A 1 256 ? 33.182 19.178 6.450 1.00 5.98 289 SER A O 1
ATOM 1979 N N . GLY A 1 257 ? 31.287 17.942 6.427 1.00 6.38 290 GLY A N 1
ATOM 1980 C CA . GLY A 1 257 ? 30.902 18.314 5.070 1.00 6.83 290 GLY A CA 1
ATOM 1981 C C . GLY A 1 257 ? 29.871 19.444 5.014 1.00 7.24 290 GLY A C 1
ATOM 1982 O O . GLY A 1 257 ? 29.479 20.034 6.046 1.00 7.28 290 GLY A O 1
ATOM 1983 N N . THR A 1 258 ? 29.411 19.754 3.789 1.00 7.75 291 THR A N 1
ATOM 1984 C CA . THR A 1 258 ? 28.440 20.842 3.605 1.00 8.54 291 THR A CA 1
ATOM 1985 C C . THR A 1 258 ? 27.080 20.520 4.261 1.00 9.01 291 THR A C 1
ATOM 1986 O O . THR A 1 258 ? 26.292 21.448 4.540 1.00 9.45 291 THR A O 1
ATOM 1990 N N . TYR A 1 259 ? 26.859 19.235 4.547 1.00 9.30 292 TYR A N 1
ATOM 1991 C CA . TYR A 1 259 ? 25.641 18.832 5.288 1.00 10.09 292 TYR A CA 1
ATOM 1992 C C . TYR A 1 259 ? 25.557 19.463 6.676 1.00 10.27 292 TYR A C 1
ATOM 1993 O O . TYR A 1 259 ? 24.487 19.435 7.278 1.00 11.74 292 TYR A O 1
ATOM 2002 N N . SER A 1 260 ? 26.671 19.974 7.227 1.00 9.70 293 SER A N 1
ATOM 2003 C CA . SER A 1 260 ? 26.640 20.641 8.512 1.00 9.82 293 SER A CA 1
ATOM 2004 C C . SER A 1 260 ? 26.498 22.132 8.407 1.00 9.99 293 SER A C 1
ATOM 2005 O O . SER A 1 260 ? 26.378 22.817 9.423 1.00 10.12 293 SER A O 1
ATOM 2008 N N . LEU A 1 261 ? 26.517 22.705 7.176 1.00 10.12 294 LEU A N 1
ATOM 2009 C CA . LEU A 1 261 ? 26.424 24.156 7.050 1.00 10.54 294 LEU A CA 1
ATOM 2010 C C . LEU A 1 261 ? 25.142 24.712 7.609 1.00 11.18 294 LEU A C 1
ATOM 2011 O O . LEU A 1 261 ? 25.176 25.670 8.366 1.00 11.15 294 LEU A O 1
ATOM 2016 N N . ALA A 1 262 ? 24.005 24.136 7.204 1.00 11.46 295 ALA A N 1
ATOM 2017 C CA . ALA A 1 262 ? 22.736 24.659 7.696 1.00 12.58 295 ALA A CA 1
ATOM 2018 C C . ALA A 1 262 ? 22.589 24.624 9.227 1.00 12.53 295 ALA A C 1
ATOM 2019 O O . ALA A 1 262 ? 22.225 25.643 9.815 1.00 12.86 295 ALA A O 1
ATOM 2021 N N . PRO A 1 263 ? 22.879 23.465 9.889 1.00 12.71 296 PRO A N 1
ATOM 2022 C CA . PRO A 1 263 ? 22.755 23.511 11.362 1.00 13.08 296 PRO A CA 1
ATOM 2023 C C . PRO A 1 263 ? 23.757 24.406 12.047 1.00 12.86 296 PRO A C 1
ATOM 2024 O O . PRO A 1 263 ? 23.423 25.012 13.048 1.00 13.21 296 PRO A O 1
ATOM 2028 N N . VAL A 1 264 ? 24.980 24.498 11.529 1.00 12.10 297 VAL A N 1
ATOM 2029 C CA . VAL A 1 264 ? 25.941 25.430 12.126 1.00 11.97 297 VAL A CA 1
ATOM 2030 C C . VAL A 1 264 ? 25.525 26.888 11.938 1.00 12.59 297 VAL A C 1
ATOM 2031 O O . VAL A 1 264 ? 25.513 27.671 12.877 1.00 13.11 297 VAL A O 1
ATOM 2035 N N . ALA A 1 265 ? 25.180 27.272 10.715 1.00 12.77 298 ALA A N 1
ATOM 2036 C CA . ALA A 1 265 ? 24.786 28.639 10.434 1.00 14.16 298 ALA A CA 1
ATOM 2037 C C . ALA A 1 265 ? 23.539 29.060 11.233 1.00 15.52 298 ALA A C 1
ATOM 2038 O O . ALA A 1 265 ? 23.465 30.191 11.687 1.00 16.47 298 ALA A O 1
ATOM 2040 N N . ARG A 1 266 ? 22.617 28.126 11.467 1.00 17.19 299 ARG A N 1
ATOM 2041 C CA . ARG A 1 266 ? 21.361 28.405 12.197 1.00 19.47 299 ARG A CA 1
ATOM 2042 C C . ARG A 1 266 ? 21.641 28.709 13.654 1.00 19.43 299 ARG A C 1
ATOM 2043 O O . ARG A 1 266 ? 21.016 29.598 14.225 1.00 20.60 299 ARG A O 1
ATOM 2051 N N . ASP A 1 267 ? 22.601 27.992 14.242 1.00 18.96 300 ASP A N 1
ATOM 2052 C CA . ASP A 1 267 ? 22.761 28.040 15.693 1.00 19.72 300 ASP A CA 1
ATOM 2053 C C . ASP A 1 267 ? 24.021 28.639 16.281 1.00 18.76 300 ASP A C 1
ATOM 2054 O O . ASP A 1 267 ? 24.007 29.051 17.439 1.00 18.90 300 ASP A O 1
ATOM 2059 N N . ALA A 1 268 ? 25.104 28.747 15.511 1.00 17.05 301 ALA A N 1
ATOM 2060 C CA . ALA A 1 268 ? 26.367 29.218 16.081 1.00 16.40 301 ALA A CA 1
ATOM 2061 C C . ALA A 1 268 ? 26.319 30.706 16.388 1.00 16.71 301 ALA A C 1
ATOM 2062 O O . ALA A 1 268 ? 26.013 31.511 15.517 1.00 17.30 301 ALA A O 1
ATOM 2064 N N . LEU A 1 269 ? 26.616 31.061 17.634 1.00 16.58 302 LEU A N 1
ATOM 2065 C CA . LEU A 1 269 ? 26.569 32.465 18.064 1.00 17.03 302 LEU A CA 1
ATOM 2066 C C . LEU A 1 269 ? 27.936 33.137 18.049 1.00 16.29 302 LEU A C 1
ATOM 2067 O O . LEU A 1 269 ? 28.054 34.367 18.108 1.00 17.75 302 LEU A O 1
ATOM 2072 N N . PHE A 1 270 ? 28.972 32.347 17.873 1.00 14.47 303 PHE A N 1
ATOM 2073 C CA . PHE A 1 270 ? 30.335 32.853 17.844 1.00 13.61 303 PHE A CA 1
ATOM 2074 C C . PHE A 1 270 ? 30.774 33.121 16.405 1.00 13.19 303 PHE A C 1
ATOM 2075 O O . PHE A 1 270 ? 30.068 32.729 15.463 1.00 13.29 303 PHE A O 1
ATOM 2083 N N . HIS A 1 271 ? 31.934 33.762 16.256 1.00 13.21 304 HIS A N 1
ATOM 2084 C CA . HIS A 1 271 ? 32.535 33.993 14.927 1.00 12.73 304 HIS A CA 1
ATOM 2085 C C . HIS A 1 271 ? 33.104 32.643 14.443 1.00 11.50 304 HIS A C 1
ATOM 2086 O O . HIS A 1 271 ? 33.827 31.976 15.186 1.00 10.83 304 HIS A O 1
ATOM 2093 N N . TRP A 1 272 ? 32.743 32.273 13.233 1.00 10.74 305 TRP A N 1
ATOM 2094 C CA . TRP A 1 272 ? 33.182 30.991 12.662 1.00 10.09 305 TRP A CA 1
ATOM 2095 C C . TRP A 1 272 ? 33.459 31.075 11.165 1.00 9.95 305 TRP A C 1
ATOM 2096 O O . TRP A 1 272 ? 32.991 31.990 10.460 1.00 10.68 305 TRP A O 1
ATOM 2107 N N . GLY A 1 273 ? 34.286 30.138 10.704 1.00 9.37 306 GLY A N 1
ATOM 2108 C CA . GLY A 1 273 ? 34.595 30.014 9.297 1.00 8.93 306 GLY A CA 1
ATOM 2109 C C . GLY A 1 273 ? 34.881 28.570 8.935 1.00 8.35 306 GLY A C 1
ATOM 2110 O O . GLY A 1 273 ? 34.682 27.658 9.739 1.00 7.95 306 GLY A O 1
ATOM 2111 N N . VAL A 1 274 ? 35.360 28.410 7.707 1.00 8.16 307 VAL A N 1
ATOM 2112 C CA . VAL A 1 274 ? 35.690 27.102 7.153 1.00 7.97 307 VAL A CA 1
ATOM 2113 C C . VAL A 1 274 ? 37.113 27.178 6.579 1.00 7.91 307 VAL A C 1
ATOM 2114 O O . VAL A 1 274 ? 37.464 28.104 5.849 1.00 8.31 307 VAL A O 1
ATOM 2118 N N . ALA A 1 275 ? 37.916 26.165 6.950 1.00 7.77 308 ALA A N 1
ATOM 2119 C CA . ALA A 1 275 ? 39.277 26.005 6.484 1.00 7.91 308 ALA A CA 1
ATOM 2120 C C . ALA A 1 275 ? 39.450 24.666 5.746 1.00 7.62 308 ALA A C 1
ATOM 2121 O O . ALA A 1 275 ? 38.542 23.823 5.784 1.00 7.00 308 ALA A O 1
ATOM 2123 N N . MET A 1 276 ? 40.614 24.490 5.099 1.00 7.85 309 MET A N 1
ATOM 2124 C CA . MET A 1 276 ? 40.870 23.226 4.377 1.00 8.01 309 MET A CA 1
ATOM 2125 C C . MET A 1 276 ? 41.025 21.996 5.271 1.00 7.64 309 MET A C 1
ATOM 2126 O O . MET A 1 276 ? 41.529 22.052 6.416 1.00 7.86 309 MET A O 1
ATOM 2131 N N . LEU A 1 277 ? 40.636 20.857 4.709 1.00 7.34 310 LEU A N 1
ATOM 2132 C CA . LEU A 1 277 ? 40.963 19.520 5.252 1.00 7.28 310 LEU A CA 1
ATOM 2133 C C . LEU A 1 277 ? 42.476 19.430 5.522 1.00 7.44 310 LEU A C 1
ATOM 2134 O O . LEU A 1 277 ? 43.280 19.874 4.725 1.00 7.55 310 LEU A O 1
ATOM 2139 N N . PRO A 1 278 ? 42.885 18.814 6.649 1.00 7.50 311 PRO A N 1
ATOM 2140 C CA . PRO A 1 278 ? 44.374 18.607 6.834 1.00 7.80 311 PRO A CA 1
ATOM 2141 C C . PRO A 1 278 ? 44.941 17.692 5.776 1.00 7.91 311 PRO A C 1
ATOM 2142 O O . PRO A 1 278 ? 44.243 16.778 5.325 1.00 8.06 311 PRO A O 1
ATOM 2146 N N . ALA A 1 279 ? 46.181 17.927 5.394 1.00 7.85 312 ALA A N 1
ATOM 2147 C CA . ALA A 1 279 ? 46.881 17.013 4.475 1.00 7.95 312 ALA A CA 1
ATOM 2148 C C . ALA A 1 279 ? 47.436 15.837 5.241 1.00 7.91 312 ALA A C 1
ATOM 2149 O O . ALA A 1 279 ? 47.966 15.995 6.301 1.00 8.06 312 ALA A O 1
ATOM 2151 N N . GLY A 1 280 ? 47.283 14.634 4.687 1.00 7.87 313 GLY A N 1
ATOM 2152 C CA . GLY A 1 280 ? 47.982 13.472 5.243 1.00 8.22 313 GLY A CA 1
ATOM 2153 C C . GLY A 1 280 ? 49.131 13.051 4.351 1.00 8.92 313 GLY A C 1
ATOM 2154 O O . GLY A 1 280 ? 49.530 13.761 3.386 1.00 8.94 313 GLY A O 1
ATOM 2155 N N . PRO A 1 281 ? 49.680 11.867 4.628 1.00 9.49 314 PRO A N 1
ATOM 2156 C CA . PRO A 1 281 ? 50.904 11.442 3.933 1.00 10.65 314 PRO A CA 1
ATOM 2157 C C . PRO A 1 281 ? 50.750 11.319 2.428 1.00 11.67 314 PRO A C 1
ATOM 2158 O O . PRO A 1 281 ? 51.731 11.565 1.705 1.00 13.25 314 PRO A O 1
ATOM 2162 N N . ALA A 1 282 ? 49.548 11.008 1.951 1.00 12.24 315 ALA A N 1
ATOM 2163 C CA . ALA A 1 282 ? 49.233 10.952 0.495 1.00 13.23 315 ALA A CA 1
ATOM 2164 C C . ALA A 1 282 ? 48.572 12.219 -0.009 1.00 13.45 315 ALA A C 1
ATOM 2165 O O . ALA A 1 282 ? 48.094 12.253 -1.153 1.00 16.06 315 ALA A O 1
ATOM 2167 N N . GLY A 1 283 ? 48.531 13.268 0.782 1.00 12.78 316 GLY A N 1
ATOM 2168 C CA . GLY A 1 283 ? 47.935 14.519 0.382 1.00 12.57 316 GLY A CA 1
ATOM 2169 C C . GLY A 1 283 ? 46.613 14.764 1.069 1.00 11.75 316 GLY A C 1
ATOM 2170 O O . GLY A 1 283 ? 46.280 14.062 2.051 1.00 11.15 316 GLY A O 1
ATOM 2171 N N . ARG A 1 284 ? 45.900 15.808 0.640 1.00 11.65 317 ARG A N 1
ATOM 2172 C CA . ARG A 1 284 ? 44.565 16.117 1.160 1.00 11.08 317 ARG A CA 1
ATOM 2173 C C . ARG A 1 284 ? 43.593 15.352 0.330 1.00 9.94 317 ARG A C 1
ATOM 2174 O O . ARG A 1 284 ? 43.234 15.795 -0.768 1.00 10.79 317 ARG A O 1
ATOM 2182 N N . VAL A 1 285 ? 43.167 14.201 0.819 1.00 8.26 318 VAL A N 1
ATOM 2183 C CA . VAL A 1 285 ? 42.261 13.336 0.065 1.00 7.34 318 VAL A CA 1
ATOM 2184 C C . VAL A 1 285 ? 40.942 13.288 0.793 1.00 6.80 318 VAL A C 1
ATOM 2185 O O . VAL A 1 285 ? 40.850 12.715 1.887 1.00 6.61 318 VAL A O 1
ATOM 2189 N N . SER A 1 286 ? 39.916 13.885 0.187 1.00 6.35 319 SER A N 1
ATOM 2190 C CA . SER A 1 286 ? 38.571 13.865 0.776 1.00 6.21 319 SER A CA 1
ATOM 2191 C C . SER A 1 286 ? 37.708 12.766 0.195 1.00 6.30 319 SER A C 1
ATOM 2192 O O . SER A 1 286 ? 37.859 12.397 -0.994 1.00 6.62 319 SER A O 1
ATOM 2195 N N . VAL A 1 287 ? 36.791 12.269 1.019 1.00 6.42 320 VAL A N 1
ATOM 2196 C CA . VAL A 1 287 ? 35.685 11.444 0.489 1.00 6.86 320 VAL A CA 1
ATOM 2197 C C . VAL A 1 287 ? 34.752 12.364 -0.320 1.00 7.10 320 VAL A C 1
ATOM 2198 O O . VAL A 1 287 ? 34.622 13.550 -0.034 1.00 7.13 320 VAL A O 1
ATOM 2202 N N . THR A 1 288 ? 34.144 11.800 -1.362 1.00 7.82 321 THR A N 1
ATOM 2203 C CA . THR A 1 288 ? 33.108 12.539 -2.095 1.00 8.71 321 THR A CA 1
ATOM 2204 C C . THR A 1 288 ? 32.151 11.553 -2.731 1.00 9.00 321 THR A C 1
ATOM 2205 O O . THR A 1 288 ? 32.403 10.346 -2.744 1.00 8.70 321 THR A O 1
ATOM 2209 N N . ASN A 1 289 ? 31.057 12.088 -3.272 1.00 9.55 322 ASN A N 1
ATOM 2210 C CA . ASN A 1 289 ? 30.024 11.258 -3.863 1.00 10.34 322 ASN A CA 1
ATOM 2211 C C . ASN A 1 289 ? 29.236 12.184 -4.761 1.00 9.91 322 ASN A C 1
ATOM 2212 O O . ASN A 1 289 ? 29.140 13.382 -4.499 1.00 10.14 322 ASN A O 1
ATOM 2217 N N . GLY A 1 290 ? 28.653 11.602 -5.779 1.00 9.51 323 GLY A N 1
ATOM 2218 C CA . GLY A 1 290 ? 27.833 12.391 -6.707 1.00 9.39 323 GLY A CA 1
ATOM 2219 C C . GLY A 1 290 ? 26.662 11.597 -7.218 1.00 9.19 323 GLY A C 1
ATOM 2220 O O . GLY A 1 290 ? 26.665 10.385 -7.145 1.00 9.66 323 GLY A O 1
ATOM 2221 N N . ILE A 1 291 ? 25.679 12.309 -7.779 1.00 8.66 324 ILE A N 1
ATOM 2222 C CA . ILE A 1 291 ? 24.499 11.702 -8.355 1.00 8.77 324 ILE A CA 1
ATOM 2223 C C . ILE A 1 291 ? 24.416 12.173 -9.800 1.00 8.09 324 ILE A C 1
ATOM 2224 O O . ILE A 1 291 ? 24.629 13.361 -10.098 1.00 7.84 324 ILE A O 1
ATOM 2229 N N . ALA A 1 292 ? 24.101 11.233 -10.684 1.00 7.61 325 ALA A N 1
ATOM 2230 C CA . ALA A 1 292 ? 23.896 11.550 -12.114 1.00 7.41 325 ALA A CA 1
ATOM 2231 C C . ALA A 1 292 ? 22.543 11.051 -12.570 1.00 7.38 325 ALA A C 1
ATOM 2232 O O . ALA A 1 292 ? 22.019 10.076 -12.016 1.00 7.46 325 ALA A O 1
ATOM 2234 N N . ALA A 1 293 ? 21.987 11.706 -13.615 1.00 7.30 326 ALA A N 1
ATOM 2235 C CA . ALA A 1 293 ? 20.693 11.264 -14.228 1.00 7.41 326 ALA A CA 1
ATOM 2236 C C . ALA A 1 293 ? 21.003 10.503 -15.496 1.00 7.53 326 ALA A C 1
ATOM 2237 O O . ALA A 1 293 ? 21.659 11.060 -16.410 1.00 7.62 326 ALA A O 1
ATOM 2239 N N . ALA A 1 294 ? 20.530 9.256 -15.585 1.00 7.54 327 ALA A N 1
ATOM 2240 C CA . ALA A 1 294 ? 20.775 8.443 -16.805 1.00 7.89 327 ALA A CA 1
ATOM 2241 C C . ALA A 1 294 ? 19.561 8.481 -17.686 1.00 8.29 327 ALA A C 1
ATOM 2242 O O . ALA A 1 294 ? 18.442 8.632 -17.198 1.00 8.34 327 ALA A O 1
ATOM 2244 N N . GLY A 1 295 ? 19.764 8.347 -18.998 1.00 8.52 328 GLY A N 1
ATOM 2245 C CA . GLY A 1 295 ? 18.652 8.211 -19.949 1.00 9.15 328 GLY A CA 1
ATOM 2246 C C . GLY A 1 295 ? 18.358 6.736 -20.167 1.00 9.66 328 GLY A C 1
ATOM 2247 O O . GLY A 1 295 ? 19.281 5.915 -20.320 1.00 9.62 328 GLY A O 1
ATOM 2248 N N . ASN A 1 296 ? 17.085 6.382 -20.155 1.00 10.18 329 ASN A N 1
ATOM 2249 C CA . ASN A 1 296 ? 16.674 4.981 -20.326 1.00 11.06 329 ASN A CA 1
ATOM 2250 C C . ASN A 1 296 ? 16.778 4.628 -21.823 1.00 11.71 329 ASN A C 1
ATOM 2251 O O . ASN A 1 296 ? 16.072 5.205 -22.657 1.00 12.01 329 ASN A O 1
ATOM 2256 N N . SER A 1 297 ? 17.629 3.638 -22.145 1.00 12.35 330 SER A N 1
ATOM 2257 C CA . SER A 1 297 ? 17.812 3.293 -23.564 1.00 13.26 330 SER A CA 1
ATOM 2258 C C . SER A 1 297 ? 16.550 2.732 -24.235 1.00 14.00 330 SER A C 1
ATOM 2259 O O . SER A 1 297 ? 16.437 2.777 -25.462 1.00 14.53 330 SER A O 1
ATOM 2262 N N . ALA A 1 298 ? 15.605 2.289 -23.408 1.00 14.28 331 ALA A N 1
ATOM 2263 C CA . ALA A 1 298 ? 14.310 1.765 -23.881 1.00 15.11 331 ALA A CA 1
ATOM 2264 C C . ALA A 1 298 ? 13.214 2.828 -23.918 1.00 15.63 331 ALA A C 1
ATOM 2265 O O . ALA A 1 298 ? 12.057 2.515 -24.242 1.00 16.22 331 ALA A O 1
ATOM 2267 N N . SER A 1 299 ? 13.533 4.093 -23.641 1.00 15.55 332 SER A N 1
ATOM 2268 C CA . SER A 1 299 ? 12.514 5.141 -23.808 1.00 16.32 332 SER A CA 1
ATOM 2269 C C . SER A 1 299 ? 11.824 5.128 -25.165 1.00 17.51 332 SER A C 1
ATOM 2270 O O . SER A 1 299 ? 12.461 4.916 -26.225 1.00 17.35 332 SER A O 1
ATOM 2273 N N . LYS A 1 300 ? 10.505 5.357 -25.123 1.00 18.84 333 LYS A N 1
ATOM 2274 C CA . LYS A 1 300 ? 9.712 5.492 -26.338 1.00 20.19 333 LYS A CA 1
ATOM 2275 C C . LYS A 1 300 ? 9.860 6.860 -27.023 1.00 20.28 333 LYS A C 1
ATOM 2276 O O . LYS A 1 300 ? 9.415 7.031 -28.159 1.00 21.06 333 LYS A O 1
ATOM 2280 N N . HIS A 1 301 ? 10.508 7.812 -26.351 1.00 19.76 334 HIS A N 1
ATOM 2281 C CA . HIS A 1 301 ? 10.674 9.171 -26.876 1.00 19.58 334 HIS A CA 1
ATOM 2282 C C . HIS A 1 301 ? 12.134 9.631 -26.722 1.00 18.53 334 HIS A C 1
ATOM 2283 O O . HIS A 1 301 ? 12.417 10.609 -26.009 1.00 17.42 334 HIS A O 1
ATOM 2290 N N . PRO A 1 302 ? 13.072 8.929 -27.388 1.00 17.96 335 PRO A N 1
ATOM 2291 C CA . PRO A 1 302 ? 14.489 9.226 -27.113 1.00 17.21 335 PRO A CA 1
ATOM 2292 C C . PRO A 1 302 ? 14.937 10.643 -27.457 1.00 16.96 335 PRO A C 1
ATOM 2293 O O . PRO A 1 302 ? 15.755 11.196 -26.720 1.00 16.02 335 PRO A O 1
ATOM 2297 N N . ASP A 1 303 ? 14.401 11.263 -28.512 1.00 17.39 336 ASP A N 1
ATOM 2298 C CA . ASP A 1 303 ? 14.792 12.634 -28.800 1.00 17.89 336 ASP A CA 1
ATOM 2299 C C . ASP A 1 303 ? 14.367 13.582 -27.678 1.00 16.43 336 ASP A C 1
ATOM 2300 O O . ASP A 1 303 ? 15.139 14.487 -27.284 1.00 16.13 336 ASP A O 1
ATOM 2305 N N . ALA A 1 304 ? 13.154 13.393 -27.169 1.00 15.21 337 ALA A N 1
ATOM 2306 C CA . ALA A 1 304 ? 12.700 14.204 -26.046 1.00 14.43 337 ALA A CA 1
ATOM 2307 C C . ALA A 1 304 ? 13.552 13.995 -24.802 1.00 13.57 337 ALA A C 1
ATOM 2308 O O . ALA A 1 304 ? 13.891 14.964 -24.122 1.00 12.91 337 ALA A O 1
ATOM 2310 N N . VAL A 1 305 ? 13.918 12.751 -24.535 1.00 13.17 338 VAL A N 1
ATOM 2311 C CA . VAL A 1 305 ? 14.791 12.460 -23.385 1.00 12.79 338 VAL A CA 1
ATOM 2312 C C . VAL A 1 305 ? 16.117 13.185 -23.536 1.00 12.60 338 VAL A C 1
ATOM 2313 O O . VAL A 1 305 ? 16.622 13.764 -22.577 1.00 12.07 338 VAL A O 1
ATOM 2317 N N . ARG A 1 306 ? 16.680 13.167 -24.741 1.00 13.11 339 ARG A N 1
ATOM 2318 C CA . ARG A 1 306 ? 17.943 13.881 -24.954 1.00 13.47 339 ARG A CA 1
ATOM 2319 C C . ARG A 1 306 ? 17.840 15.372 -24.723 1.00 13.13 339 ARG A C 1
ATOM 2320 O O . ARG A 1 306 ? 18.756 15.969 -24.158 1.00 12.65 339 ARG A O 1
ATOM 2328 N N . GLN A 1 307 ? 16.704 15.964 -25.117 1.00 13.06 340 GLN A N 1
ATOM 2329 C CA . GLN A 1 307 ? 16.462 17.377 -24.843 1.00 13.08 340 GLN A CA 1
ATOM 2330 C C . GLN A 1 307 ? 16.363 17.645 -23.351 1.00 12.04 340 GLN A C 1
ATOM 2331 O O . GLN A 1 307 ? 16.911 18.635 -22.872 1.00 11.89 340 GLN A O 1
ATOM 2337 N N . VAL A 1 308 ? 15.661 16.772 -22.627 1.00 11.29 341 VAL A N 1
ATOM 2338 C CA . VAL A 1 308 ? 15.499 16.972 -21.183 1.00 10.56 341 VAL A CA 1
ATOM 2339 C C . VAL A 1 308 ? 16.834 16.780 -20.452 1.00 9.95 341 VAL A C 1
ATOM 2340 O O . VAL A 1 308 ? 17.168 17.594 -19.589 1.00 9.66 341 VAL A O 1
ATOM 2344 N N . LEU A 1 309 ? 17.607 15.762 -20.850 1.00 9.77 342 LEU A N 1
ATOM 2345 C CA . LEU A 1 309 ? 18.960 15.633 -20.289 1.00 9.46 342 LEU A CA 1
ATOM 2346 C C . LEU A 1 309 ? 19.859 16.799 -20.578 1.00 9.43 342 LEU A C 1
ATOM 2347 O O . LEU A 1 309 ? 20.597 17.195 -19.687 1.00 9.10 342 LEU A O 1
ATOM 2352 N N . ALA A 1 310 ? 19.781 17.376 -21.795 1.00 9.88 343 ALA A N 1
ATOM 2353 C CA . ALA A 1 310 ? 20.586 18.604 -22.079 1.00 10.08 343 ALA A CA 1
ATOM 2354 C C . ALA A 1 310 ? 20.179 19.741 -21.149 1.00 10.08 343 ALA A C 1
ATOM 2355 O O . ALA A 1 310 ? 21.047 20.432 -20.543 1.00 10.33 343 ALA A O 1
ATOM 2357 N N . TRP A 1 311 ? 18.878 19.907 -20.929 1.00 10.22 344 TRP A N 1
ATOM 2358 C CA . TRP A 1 311 ? 18.425 20.918 -19.962 1.00 10.08 344 TRP A CA 1
ATOM 2359 C C . TRP A 1 311 ? 18.995 20.639 -18.557 1.00 9.46 344 TRP A C 1
ATOM 2360 O O . TRP A 1 311 ? 19.506 21.555 -17.855 1.00 9.24 344 TRP A O 1
ATOM 2371 N N . MET A 1 312 ? 18.891 19.368 -18.129 1.00 9.01 345 MET A N 1
ATOM 2372 C CA . MET A 1 312 ? 19.295 19.032 -16.764 1.00 8.63 345 MET A CA 1
ATOM 2373 C C . MET A 1 312 ? 20.776 19.283 -16.571 1.00 8.41 345 MET A C 1
ATOM 2374 O O . MET A 1 312 ? 21.207 19.649 -15.488 1.00 8.25 345 MET A O 1
ATOM 2379 N N . GLY A 1 313 ? 21.573 19.110 -17.640 1.00 8.53 346 GLY A N 1
ATOM 2380 C CA . GLY A 1 313 ? 23.007 19.353 -17.563 1.00 8.68 346 GLY A CA 1
ATOM 2381 C C . GLY A 1 313 ? 23.451 20.771 -17.861 1.00 9.15 346 GLY A C 1
ATOM 2382 O O . GLY A 1 313 ? 24.676 21.020 -17.910 1.00 9.16 346 GLY A O 1
ATOM 2383 N N . SER A 1 314 ? 22.492 21.680 -18.012 1.00 9.62 347 SER A N 1
ATOM 2384 C CA . SER A 1 314 ? 22.781 23.062 -18.418 1.00 10.16 347 SER A CA 1
ATOM 2385 C C . SER A 1 314 ? 22.931 23.962 -17.214 1.00 10.42 347 SER A C 1
ATOM 2386 O O . SER A 1 314 ? 22.448 23.652 -16.129 1.00 10.40 347 SER A O 1
ATOM 2389 N N . THR A 1 315 ? 23.476 25.142 -17.426 1.00 10.91 348 THR A N 1
ATOM 2390 C CA . THR A 1 315 ? 23.563 26.126 -16.352 1.00 11.43 348 THR A CA 1
ATOM 2391 C C . THR A 1 315 ? 22.172 26.461 -15.783 1.00 11.73 348 THR A C 1
ATOM 2392 O O . THR A 1 315 ? 21.938 26.429 -14.551 1.00 11.59 348 THR A O 1
ATOM 2396 N N . GLU A 1 316 ? 21.238 26.785 -16.674 1.00 12.53 349 GLU A N 1
ATOM 2397 C CA . GLU A 1 316 ? 19.949 27.246 -16.233 1.00 13.39 349 GLU A CA 1
ATOM 2398 C C . GLU A 1 316 ? 19.206 26.120 -15.532 1.00 12.56 349 GLU A C 1
ATOM 2399 O O . GLU A 1 316 ? 18.617 26.318 -14.477 1.00 12.64 349 GLU A O 1
ATOM 2405 N N . GLY A 1 317 ? 19.263 24.914 -16.104 1.00 11.46 350 GLY A N 1
ATOM 2406 C CA . GLY A 1 317 ? 18.442 23.826 -15.550 1.00 10.87 350 GLY A CA 1
ATOM 2407 C C . GLY A 1 317 ? 18.962 23.394 -14.197 1.00 10.25 350 GLY A C 1
ATOM 2408 O O . GLY A 1 317 ? 18.200 23.231 -13.227 1.00 10.29 350 GLY A O 1
ATOM 2409 N N . ASN A 1 318 ? 20.281 23.282 -14.097 1.00 9.58 351 ASN A N 1
ATOM 2410 C CA . ASN A 1 318 ? 20.861 22.746 -12.863 1.00 9.15 351 ASN A CA 1
ATOM 2411 C C . ASN A 1 318 ? 20.933 23.758 -11.724 1.00 9.10 351 ASN A C 1
ATOM 2412 O O . ASN A 1 318 ? 20.976 23.364 -10.549 1.00 8.82 351 ASN A O 1
ATOM 2417 N N A SER A 1 319 ? 20.939 25.052 -12.062 0.50 9.37 352 SER A N 1
ATOM 2418 N N B SER A 1 319 ? 20.927 25.056 -12.057 0.50 9.45 352 SER A N 1
ATOM 2419 C CA A SER A 1 319 ? 20.948 26.120 -11.048 0.50 9.44 352 SER A CA 1
ATOM 2420 C CA B SER A 1 319 ? 20.945 26.125 -11.035 0.50 9.59 352 SER A CA 1
ATOM 2421 C C A SER A 1 319 ? 19.793 25.973 -10.071 0.50 9.58 352 SER A C 1
ATOM 2422 C C B SER A 1 319 ? 19.774 26.008 -10.073 0.50 9.68 352 SER A C 1
ATOM 2423 O O A SER A 1 319 ? 19.951 26.248 -8.874 0.50 9.50 352 SER A O 1
ATOM 2424 O O B SER A 1 319 ? 19.893 26.359 -8.892 0.50 9.63 352 SER A O 1
ATOM 2429 N N . TYR A 1 320 ? 18.647 25.489 -10.565 1.00 9.89 353 TYR A N 1
ATOM 2430 C CA . TYR A 1 320 ? 17.485 25.267 -9.707 1.00 10.23 353 TYR A CA 1
ATOM 2431 C C . TYR A 1 320 ? 17.762 24.368 -8.515 1.00 9.99 353 TYR A C 1
ATOM 2432 O O . TYR A 1 320 ? 17.139 24.547 -7.449 1.00 10.28 353 TYR A O 1
ATOM 2441 N N . LEU A 1 321 ? 18.681 23.424 -8.656 1.00 9.51 354 LEU A N 1
ATOM 2442 C CA . LEU A 1 321 ? 18.938 22.461 -7.579 1.00 9.33 354 LEU A CA 1
ATOM 2443 C C . LEU A 1 321 ? 19.738 23.106 -6.473 1.00 9.30 354 LEU A C 1
ATOM 2444 O O . LEU A 1 321 ? 19.707 22.610 -5.348 1.00 9.43 354 LEU A O 1
ATOM 2449 N N . GLY A 1 322 ? 20.459 24.202 -6.789 1.00 9.37 355 GLY A N 1
ATOM 2450 C CA . GLY A 1 322 ? 21.309 24.838 -5.760 1.00 9.54 355 GLY A CA 1
ATOM 2451 C C . GLY A 1 322 ? 20.748 26.105 -5.133 1.00 10.26 355 GLY A C 1
ATOM 2452 O O . GLY A 1 322 ? 21.333 26.641 -4.174 1.00 10.23 355 GLY A O 1
ATOM 2453 N N . ARG A 1 323 ? 19.633 26.607 -5.643 1.00 11.22 356 ARG A N 1
ATOM 2454 C CA . ARG A 1 323 ? 19.253 27.975 -5.297 1.00 12.27 356 ARG A CA 1
ATOM 2455 C C . ARG A 1 323 ? 18.691 28.128 -3.888 1.00 12.25 356 ARG A C 1
ATOM 2456 O O . ARG A 1 323 ? 18.591 29.246 -3.393 1.00 12.14 356 ARG A O 1
ATOM 2464 N N . HIS A 1 324 ? 18.349 27.019 -3.222 1.00 12.34 357 HIS A N 1
ATOM 2465 C CA . HIS A 1 324 ? 17.988 27.059 -1.801 1.00 12.96 357 HIS A CA 1
ATOM 2466 C C . HIS A 1 324 ? 19.150 26.705 -0.873 1.00 12.28 357 HIS A C 1
ATOM 2467 O O . HIS A 1 324 ? 18.980 26.545 0.360 1.00 12.58 357 HIS A O 1
ATOM 2474 N N . GLY A 1 325 ? 20.350 26.600 -1.449 1.00 11.48 358 GLY A N 1
ATOM 2475 C CA . GLY A 1 325 ? 21.544 26.339 -0.654 1.00 11.19 358 GLY A CA 1
ATOM 2476 C C . GLY A 1 325 ? 21.600 24.979 0.046 1.00 10.85 358 GLY A C 1
ATOM 2477 O O . GLY A 1 325 ? 22.414 24.788 0.927 1.00 10.79 358 GLY A O 1
ATOM 2478 N N . ALA A 1 326 ? 20.730 24.058 -0.369 1.00 11.10 359 ALA A N 1
ATOM 2479 C CA . ALA A 1 326 ? 20.546 22.779 0.324 1.00 11.33 359 ALA A CA 1
ATOM 2480 C C . ALA A 1 326 ? 21.055 21.607 -0.458 1.00 10.96 359 ALA A C 1
ATOM 2481 O O . ALA A 1 326 ? 21.007 20.482 0.038 1.00 12.39 359 ALA A O 1
ATOM 2483 N N . ALA A 1 327 ? 21.500 21.815 -1.689 1.00 10.02 360 ALA A N 1
ATOM 2484 C CA . ALA A 1 327 ? 22.104 20.750 -2.492 1.00 9.03 360 ALA A CA 1
ATOM 2485 C C . ALA A 1 327 ? 23.054 21.439 -3.430 1.00 8.65 360 ALA A C 1
ATOM 2486 O O . ALA A 1 327 ? 22.823 22.620 -3.764 1.00 8.80 360 ALA A O 1
ATOM 2488 N N . ILE A 1 328 ? 24.084 20.720 -3.896 1.00 8.06 361 ILE A N 1
ATOM 2489 C CA . ILE A 1 328 ? 25.162 21.364 -4.671 1.00 7.82 361 ILE A CA 1
ATOM 2490 C C . ILE A 1 328 ? 25.101 20.935 -6.123 1.00 7.60 361 ILE A C 1
ATOM 2491 O O . ILE A 1 328 ? 25.302 19.772 -6.464 1.00 7.36 361 ILE A O 1
ATOM 2496 N N . PRO A 1 329 ? 24.850 21.915 -7.018 1.00 7.57 362 PRO A N 1
ATOM 2497 C CA . PRO A 1 329 ? 24.891 21.582 -8.441 1.00 7.63 362 PRO A CA 1
ATOM 2498 C C . PRO A 1 329 ? 26.207 20.931 -8.870 1.00 7.46 362 PRO A C 1
ATOM 2499 O O . PRO A 1 329 ? 27.278 21.389 -8.473 1.00 7.41 362 PRO A O 1
ATOM 2503 N N . ALA A 1 330 ? 26.102 19.925 -9.731 1.00 7.41 363 ALA A N 1
ATOM 2504 C CA . ALA A 1 330 ? 27.292 19.340 -10.350 1.00 7.47 363 ALA A CA 1
ATOM 2505 C C . ALA A 1 330 ? 27.690 20.052 -11.631 1.00 7.88 363 ALA A C 1
ATOM 2506 O O . ALA A 1 330 ? 28.779 19.791 -12.163 1.00 8.33 363 ALA A O 1
ATOM 2508 N N . VAL A 1 331 ? 26.863 20.951 -12.136 1.00 7.95 364 VAL A N 1
ATOM 2509 C CA . VAL A 1 331 ? 27.222 21.788 -13.295 1.00 8.23 364 VAL A CA 1
ATOM 2510 C C . VAL A 1 331 ? 28.049 22.949 -12.760 1.00 8.41 364 VAL A C 1
ATOM 2511 O O . VAL A 1 331 ? 27.572 23.749 -11.945 1.00 8.28 364 VAL A O 1
ATOM 2515 N N . LEU A 1 332 ? 29.312 23.034 -13.174 1.00 8.53 365 LEU A N 1
ATOM 2516 C CA . LEU A 1 332 ? 30.223 24.013 -12.595 1.00 8.78 365 LEU A CA 1
ATOM 2517 C C . LEU A 1 332 ? 29.707 25.444 -12.733 1.00 9.09 365 LEU A C 1
ATOM 2518 O O . LEU A 1 332 ? 29.820 26.231 -11.770 1.00 9.28 365 LEU A O 1
ATOM 2523 N N . SER A 1 333 ? 29.149 25.783 -13.890 1.00 9.36 366 SER A N 1
ATOM 2524 C CA . SER A 1 333 ? 28.651 27.141 -14.154 1.00 9.77 366 SER A CA 1
ATOM 2525 C C . SER A 1 333 ? 27.394 27.462 -13.341 1.00 9.70 366 SER A C 1
ATOM 2526 O O . SER A 1 333 ? 26.999 28.639 -13.259 1.00 10.45 366 SER A O 1
ATOM 2529 N N . ALA A 1 334 ? 26.786 26.428 -12.729 1.00 9.20 367 ALA A N 1
ATOM 2530 C CA . ALA A 1 334 ? 25.624 26.627 -11.868 1.00 9.11 367 ALA A CA 1
ATOM 2531 C C . ALA A 1 334 ? 26.006 26.738 -10.390 1.00 8.85 367 ALA A C 1
ATOM 2532 O O . ALA A 1 334 ? 25.181 27.176 -9.574 1.00 9.09 367 ALA A O 1
ATOM 2534 N N . GLN A 1 335 ? 27.215 26.324 -10.024 1.00 8.57 368 GLN A N 1
ATOM 2535 C CA . GLN A 1 335 ? 27.678 26.389 -8.643 1.00 8.44 368 GLN A CA 1
ATOM 2536 C C . GLN A 1 335 ? 27.663 27.791 -8.035 1.00 8.68 368 GLN A C 1
ATOM 2537 O O . GLN A 1 335 ? 27.425 27.892 -6.823 1.00 8.52 368 GLN A O 1
ATOM 2543 N N . PRO A 1 336 ? 27.839 28.878 -8.827 1.00 9.04 369 PRO A N 1
ATOM 2544 C CA . PRO A 1 336 ? 27.767 30.216 -8.182 1.00 9.39 369 PRO A CA 1
ATOM 2545 C C . PRO A 1 336 ? 26.475 30.470 -7.418 1.00 9.37 369 PRO A C 1
ATOM 2546 O O . PRO A 1 336 ? 26.528 31.209 -6.425 1.00 9.45 369 PRO A O 1
ATOM 2550 N N A VAL A 1 337 ? 25.333 29.894 -7.820 0.50 9.31 370 VAL A N 1
ATOM 2551 N N B VAL A 1 337 ? 25.362 29.841 -7.822 0.50 9.26 370 VAL A N 1
ATOM 2552 C CA A VAL A 1 337 ? 24.103 30.172 -7.025 0.50 9.43 370 VAL A CA 1
ATOM 2553 C CA B VAL A 1 337 ? 24.099 30.031 -7.075 0.50 9.37 370 VAL A CA 1
ATOM 2554 C C A VAL A 1 337 ? 24.210 29.583 -5.606 0.50 9.02 370 VAL A C 1
ATOM 2555 C C B VAL A 1 337 ? 24.229 29.576 -5.631 0.50 9.00 370 VAL A C 1
ATOM 2556 O O A VAL A 1 337 ? 23.666 30.156 -4.659 0.50 9.14 370 VAL A O 1
ATOM 2557 O O B VAL A 1 337 ? 23.716 30.215 -4.708 0.50 9.15 370 VAL A O 1
ATOM 2564 N N . TYR A 1 338 ? 24.927 28.460 -5.458 1.00 8.53 371 TYR A N 1
ATOM 2565 C CA . TYR A 1 338 ? 25.148 27.863 -4.140 1.00 8.23 371 TYR A CA 1
ATOM 2566 C C . TYR A 1 338 ? 26.182 28.698 -3.370 1.00 8.23 371 TYR A C 1
ATOM 2567 O O . TYR A 1 338 ? 25.988 29.000 -2.194 1.00 8.06 371 TYR A O 1
ATOM 2576 N N . PHE A 1 339 ? 27.291 29.048 -4.010 1.00 8.32 372 PHE A N 1
ATOM 2577 C CA . PHE A 1 339 ? 28.296 29.882 -3.358 1.00 8.66 372 PHE A CA 1
ATOM 2578 C C . PHE A 1 339 ? 27.665 31.200 -2.896 1.00 9.04 372 PHE A C 1
ATOM 2579 O O . PHE A 1 339 ? 27.937 31.660 -1.777 1.00 9.18 372 PHE A O 1
ATOM 2587 N N . ASP A 1 340 ? 26.841 31.812 -3.758 1.00 9.56 373 ASP A N 1
ATOM 2588 C CA . ASP A 1 340 ? 26.226 33.133 -3.417 1.00 10.11 373 ASP A CA 1
ATOM 2589 C C . ASP A 1 340 ? 25.140 33.031 -2.363 1.00 9.78 373 ASP A C 1
ATOM 2590 O O . ASP A 1 340 ? 24.955 33.985 -1.570 1.00 9.82 373 ASP A O 1
ATOM 2595 N N . TYR A 1 341 ? 24.443 31.889 -2.296 1.00 9.08 374 TYR A N 1
ATOM 2596 C CA . TYR A 1 341 ? 23.469 31.672 -1.227 1.00 9.10 374 TYR A CA 1
ATOM 2597 C C . TYR A 1 341 ? 24.183 31.739 0.107 1.00 8.87 374 TYR A C 1
ATOM 2598 O O . TYR A 1 341 ? 23.721 32.412 1.033 1.00 9.00 374 TYR A O 1
ATOM 2607 N N . TRP A 1 342 ? 25.317 31.079 0.195 1.00 8.33 375 TRP A N 1
ATOM 2608 C CA . TRP A 1 342 ? 26.080 31.033 1.423 1.00 8.23 375 TRP A CA 1
ATOM 2609 C C . TRP A 1 342 ? 26.871 32.257 1.767 1.00 8.46 375 TRP A C 1
ATOM 2610 O O . TRP A 1 342 ? 26.965 32.634 2.941 1.00 8.53 375 TRP A O 1
ATOM 2621 N N . SER A 1 343 ? 27.442 32.914 0.760 1.00 8.67 376 SER A N 1
ATOM 2622 C CA . SER A 1 343 ? 28.208 34.142 1.053 1.00 9.16 376 SER A CA 1
ATOM 2623 C C . SER A 1 343 ? 27.287 35.257 1.498 1.00 9.66 376 SER A C 1
ATOM 2624 O O . SER A 1 343 ? 27.696 36.074 2.304 1.00 9.87 376 SER A O 1
ATOM 2627 N N . ALA A 1 344 ? 26.027 35.251 1.036 1.00 9.81 377 ALA A N 1
ATOM 2628 C CA . ALA A 1 344 ? 25.062 36.252 1.555 1.00 10.47 377 ALA A CA 1
ATOM 2629 C C . ALA A 1 344 ? 24.861 36.085 3.072 1.00 10.73 377 ALA A C 1
ATOM 2630 O O . ALA A 1 344 ? 24.630 37.074 3.770 1.00 11.17 377 ALA A O 1
ATOM 2632 N N . ARG A 1 345 ? 24.957 34.827 3.509 1.00 10.52 378 ARG A N 1
ATOM 2633 C CA . ARG A 1 345 ? 24.843 34.414 4.937 1.00 10.99 378 ARG A CA 1
ATOM 2634 C C . ARG A 1 345 ? 26.189 34.457 5.658 1.00 11.21 378 ARG A C 1
ATOM 2635 O O . ARG A 1 345 ? 26.287 34.012 6.804 1.00 12.09 378 ARG A O 1
ATOM 2643 N N . GLY A 1 346 ? 27.226 35.005 5.009 1.00 11.31 379 GLY A N 1
ATOM 2644 C CA . GLY A 1 346 ? 28.561 35.192 5.596 1.00 11.32 379 GLY A CA 1
ATOM 2645 C C . GLY A 1 346 ? 29.501 33.992 5.645 1.00 10.81 379 GLY A C 1
ATOM 2646 O O . GLY A 1 346 ? 30.469 34.008 6.438 1.00 11.10 379 GLY A O 1
ATOM 2647 N N . VAL A 1 347 ? 29.236 32.991 4.814 1.00 10.50 380 VAL A N 1
ATOM 2648 C CA . VAL A 1 347 ? 30.038 31.773 4.784 1.00 10.10 380 VAL A CA 1
ATOM 2649 C C . VAL A 1 347 ? 30.684 31.635 3.413 1.00 9.81 380 VAL A C 1
ATOM 2650 O O . VAL A 1 347 ? 29.981 31.658 2.401 1.00 9.82 380 VAL A O 1
ATOM 2654 N N . ASP A 1 348 ? 32.012 31.510 3.406 1.00 9.54 381 ASP A N 1
ATOM 2655 C CA . ASP A 1 348 ? 32.757 31.179 2.211 1.00 9.63 381 ASP A CA 1
ATOM 2656 C C . ASP A 1 348 ? 32.924 29.677 2.084 1.00 8.83 381 ASP A C 1
ATOM 2657 O O . ASP A 1 348 ? 33.711 29.079 2.832 1.00 8.71 381 ASP A O 1
ATOM 2662 N N . VAL A 1 349 ? 32.202 29.058 1.144 1.00 8.34 382 VAL A N 1
ATOM 2663 C CA . VAL A 1 349 ? 32.218 27.608 0.974 1.00 7.74 382 VAL A CA 1
ATOM 2664 C C . VAL A 1 349 ? 33.391 27.056 0.137 1.00 7.54 382 VAL A C 1
ATOM 2665 O O . VAL A 1 349 ? 33.469 25.856 -0.045 1.00 7.13 382 VAL A O 1
ATOM 2669 N N . THR A 1 350 ? 34.311 27.920 -0.272 1.00 7.85 383 THR A N 1
ATOM 2670 C CA . THR A 1 350 ? 35.443 27.524 -1.096 1.00 8.07 383 THR A CA 1
ATOM 2671 C C . THR A 1 350 ? 36.155 26.237 -0.644 1.00 7.51 383 THR A C 1
ATOM 2672 O O . THR A 1 350 ? 36.400 25.377 -1.485 1.00 7.25 383 THR A O 1
ATOM 2676 N N . PRO A 1 351 ? 36.472 26.064 0.640 1.00 7.32 384 PRO A N 1
ATOM 2677 C CA . PRO A 1 351 ? 37.295 24.893 0.992 1.00 7.00 384 PRO A CA 1
ATOM 2678 C C . PRO A 1 351 ? 36.620 23.574 0.708 1.00 6.64 384 PRO A C 1
ATOM 2679 O O . PRO A 1 351 ? 37.325 22.599 0.440 1.00 6.62 384 PRO A O 1
ATOM 2683 N N . PHE A 1 352 ? 35.287 23.502 0.727 1.00 6.48 385 PHE A N 1
ATOM 2684 C CA . PHE A 1 352 ? 34.590 22.242 0.402 1.00 6.24 385 PHE A CA 1
ATOM 2685 C C . PHE A 1 352 ? 34.787 21.831 -1.055 1.00 6.32 385 PHE A C 1
ATOM 2686 O O . PHE A 1 352 ? 34.679 20.658 -1.414 1.00 6.08 385 PHE A O 1
ATOM 2694 N N . PHE A 1 353 ? 35.046 22.823 -1.907 1.00 6.65 386 PHE A N 1
ATOM 2695 C CA . PHE A 1 353 ? 35.188 22.586 -3.375 1.00 7.10 386 PHE A CA 1
ATOM 2696 C C . PHE A 1 353 ? 36.649 22.478 -3.742 1.00 7.36 386 PHE A C 1
ATOM 2697 O O . PHE A 1 353 ? 37.013 21.591 -4.538 1.00 7.63 386 PHE A O 1
ATOM 2705 N N . ALA A 1 354 ? 37.493 23.323 -3.130 1.00 7.81 387 ALA A N 1
ATOM 2706 C CA . ALA A 1 354 ? 38.917 23.303 -3.487 1.00 8.16 387 ALA A CA 1
ATOM 2707 C C . ALA A 1 354 ? 39.551 21.923 -3.251 1.00 8.11 387 ALA A C 1
ATOM 2708 O O . ALA A 1 354 ? 40.442 21.507 -3.995 1.00 8.66 387 ALA A O 1
ATOM 2710 N N . VAL A 1 355 ? 39.129 21.247 -2.176 1.00 8.16 388 VAL A N 1
ATOM 2711 C CA . VAL A 1 355 ? 39.728 19.955 -1.862 1.00 8.31 388 VAL A CA 1
ATOM 2712 C C . VAL A 1 355 ? 39.506 18.891 -2.943 1.00 8.77 388 VAL A C 1
ATOM 2713 O O . VAL A 1 355 ? 40.269 17.901 -2.981 1.00 8.90 388 VAL A O 1
ATOM 2717 N N . LEU A 1 356 ? 38.481 19.068 -3.797 1.00 9.56 389 LEU A N 1
ATOM 2718 C CA . LEU A 1 356 ? 38.195 18.111 -4.863 1.00 10.57 389 LEU A CA 1
ATOM 2719 C C . LEU A 1 356 ? 39.274 18.144 -5.946 1.00 11.44 389 LEU A C 1
ATOM 2720 O O . LEU A 1 356 ? 39.372 17.206 -6.719 1.00 11.51 389 LEU A O 1
ATOM 2725 N N . ASN A 1 357 ? 40.082 19.196 -5.984 1.00 12.59 390 ASN A N 1
ATOM 2726 C CA . ASN A 1 357 ? 41.166 19.314 -6.972 1.00 14.55 390 ASN A CA 1
ATOM 2727 C C . ASN A 1 357 ? 42.409 18.592 -6.472 1.00 14.63 390 ASN A C 1
ATOM 2728 O O . ASN A 1 357 ? 43.416 19.209 -6.094 1.00 15.99 390 ASN A O 1
ATOM 2733 N N . GLY A 1 358 ? 42.314 17.276 -6.466 1.00 13.85 391 GLY A N 1
ATOM 2734 C CA . GLY A 1 358 ? 43.381 16.428 -5.940 1.00 13.76 391 GLY A CA 1
ATOM 2735 C C . GLY A 1 358 ? 42.900 14.998 -5.956 1.00 13.19 391 GLY A C 1
ATOM 2736 O O . GLY A 1 358 ? 41.838 14.720 -6.509 1.00 12.95 391 GLY A O 1
ATOM 2737 N N . PRO A 1 359 ? 43.671 14.095 -5.319 1.00 12.71 392 PRO A N 1
ATOM 2738 C CA . PRO A 1 359 ? 43.159 12.727 -5.211 1.00 12.19 392 PRO A CA 1
ATOM 2739 C C . PRO A 1 359 ? 41.920 12.697 -4.338 1.00 10.87 392 PRO A C 1
ATOM 2740 O O . PRO A 1 359 ? 41.779 13.495 -3.397 1.00 10.26 392 PRO A O 1
ATOM 2744 N N . ARG A 1 360 ? 41.054 11.733 -4.628 1.00 10.59 393 ARG A N 1
ATOM 2745 C CA . ARG A 1 360 ? 39.797 11.559 -3.910 1.00 10.07 393 ARG A CA 1
ATOM 2746 C C . ARG A 1 360 ? 39.580 10.121 -3.522 1.00 9.72 393 ARG A C 1
ATOM 2747 O O . ARG A 1 360 ? 40.217 9.211 -4.050 1.00 10.62 393 ARG A O 1
ATOM 2755 N N . ILE A 1 361 ? 38.651 9.930 -2.622 1.00 8.94 394 ILE A N 1
ATOM 2756 C CA . ILE A 1 361 ? 38.162 8.578 -2.278 1.00 8.92 394 ILE A CA 1
ATOM 2757 C C . ILE A 1 361 ? 36.621 8.568 -2.352 1.00 8.88 394 ILE A C 1
ATOM 2758 O O . ILE A 1 361 ? 35.963 9.539 -1.934 1.00 8.69 394 ILE A O 1
ATOM 2763 N N . ALA A 1 362 ? 36.035 7.516 -2.935 1.00 9.37 395 ALA A N 1
ATOM 2764 C CA . ALA A 1 362 ? 34.596 7.423 -3.122 1.00 9.87 395 ALA A CA 1
ATOM 2765 C C . ALA A 1 362 ? 33.912 7.092 -1.835 1.00 10.13 395 ALA A C 1
ATOM 2766 O O . ALA A 1 362 ? 34.423 6.269 -1.061 1.00 10.67 395 ALA A O 1
ATOM 2768 N N . ALA A 1 363 ? 32.732 7.668 -1.615 1.00 10.01 396 ALA A N 1
ATOM 2769 C CA . ALA A 1 363 ? 31.862 7.189 -0.535 1.00 10.09 396 ALA A CA 1
ATOM 2770 C C . ALA A 1 363 ? 31.460 5.743 -0.843 1.00 10.21 396 ALA A C 1
ATOM 2771 O O . ALA A 1 363 ? 30.991 5.429 -1.952 1.00 11.26 396 ALA A O 1
ATOM 2773 N N . PRO A 1 364 ? 31.677 4.841 0.110 1.00 10.03 397 PRO A N 1
ATOM 2774 C CA . PRO A 1 364 ? 31.335 3.441 -0.175 1.00 10.27 397 PRO A CA 1
ATOM 2775 C C . PRO A 1 364 ? 29.820 3.196 -0.172 1.00 10.49 397 PRO A C 1
ATOM 2776 O O . PRO A 1 364 ? 29.013 3.954 0.438 1.00 11.53 397 PRO A O 1
ATOM 2780 N N . GLY A 1 365 ? 29.419 2.138 -0.874 1.00 10.37 398 GLY A N 1
ATOM 2781 C CA . GLY A 1 365 ? 28.011 1.776 -0.890 1.00 10.32 398 GLY A CA 1
ATOM 2782 C C . GLY A 1 365 ? 27.788 0.549 -1.732 1.00 10.30 398 GLY A C 1
ATOM 2783 O O . GLY A 1 365 ? 28.726 -0.139 -2.150 1.00 10.72 398 GLY A O 1
ATOM 2784 N N . GLY A 1 366 ? 26.523 0.283 -2.018 1.00 10.50 399 GLY A N 1
ATOM 2785 C CA . GLY A 1 366 ? 26.172 -0.822 -2.918 1.00 10.62 399 GLY A CA 1
ATOM 2786 C C . GLY A 1 366 ? 25.267 -1.816 -2.259 1.00 10.93 399 GLY A C 1
ATOM 2787 O O . GLY A 1 366 ? 24.962 -1.737 -1.069 1.00 10.77 399 GLY A O 1
ATOM 2788 N N . ALA A 1 367 ? 24.825 -2.764 -3.057 1.00 11.41 400 ALA A N 1
ATOM 2789 C CA . ALA A 1 367 ? 23.919 -3.780 -2.565 1.00 12.27 400 ALA A CA 1
ATOM 2790 C C . ALA A 1 367 ? 24.558 -4.566 -1.434 1.00 12.45 400 ALA A C 1
ATOM 2791 O O . ALA A 1 367 ? 25.697 -5.019 -1.551 1.00 12.59 400 ALA A O 1
ATOM 2793 N N . GLY A 1 368 ? 23.827 -4.646 -0.331 1.00 12.72 401 GLY A N 1
ATOM 2794 C CA . GLY A 1 368 ? 24.291 -5.363 0.866 1.00 12.91 401 GLY A CA 1
ATOM 2795 C C . GLY A 1 368 ? 25.297 -4.542 1.698 1.00 12.45 401 GLY A C 1
ATOM 2796 O O . GLY A 1 368 ? 25.728 -4.997 2.761 1.00 12.99 401 GLY A O 1
ATOM 2797 N N . PHE A 1 369 ? 25.697 -3.341 1.264 1.00 11.68 402 PHE A N 1
ATOM 2798 C CA . PHE A 1 369 ? 26.689 -2.557 2.016 1.00 11.07 402 PHE A CA 1
ATOM 2799 C C . PHE A 1 369 ? 26.211 -2.239 3.431 1.00 10.77 402 PHE A C 1
ATOM 2800 O O . PHE A 1 369 ? 26.969 -2.364 4.387 1.00 10.48 402 PHE A O 1
ATOM 2808 N N . ALA A 1 370 ? 24.959 -1.809 3.573 1.00 10.84 403 ALA A N 1
ATOM 2809 C CA . ALA A 1 370 ? 24.437 -1.425 4.894 1.00 10.64 403 ALA A CA 1
ATOM 2810 C C . ALA A 1 370 ? 24.569 -2.563 5.885 1.00 10.73 403 ALA A C 1
ATOM 2811 O O . ALA A 1 370 ? 24.904 -2.304 7.037 1.00 10.65 403 ALA A O 1
ATOM 2813 N N . ALA A 1 371 ? 24.347 -3.805 5.450 1.00 10.88 404 ALA A N 1
ATOM 2814 C CA . ALA A 1 371 ? 24.468 -4.982 6.337 1.00 10.95 404 ALA A CA 1
ATOM 2815 C C . ALA A 1 371 ? 25.912 -5.096 6.826 1.00 10.73 404 ALA A C 1
ATOM 2816 O O . ALA A 1 371 ? 26.178 -5.368 8.020 1.00 10.74 404 ALA A O 1
ATOM 2818 N N . GLY A 1 372 ? 26.848 -4.860 5.921 1.00 10.24 405 GLY A N 1
ATOM 2819 C CA . GLY A 1 372 ? 28.264 -5.050 6.310 1.00 10.01 405 GLY A CA 1
ATOM 2820 C C . GLY A 1 372 ? 28.737 -3.897 7.205 1.00 9.69 405 GLY A C 1
ATOM 2821 O O . GLY A 1 372 ? 29.478 -4.097 8.147 1.00 9.55 405 GLY A O 1
ATOM 2822 N N . GLN A 1 373 ? 28.289 -2.679 6.908 1.00 9.66 406 GLN A N 1
ATOM 2823 C CA . GLN A 1 373 ? 28.608 -1.526 7.749 1.00 10.03 406 GLN A CA 1
ATOM 2824 C C . GLN A 1 373 ? 28.051 -1.703 9.167 1.00 10.24 406 GLN A C 1
ATOM 2825 O O . GLN A 1 373 ? 28.748 -1.472 10.190 1.00 9.91 406 GLN A O 1
ATOM 2831 N N . GLN A 1 374 ? 26.824 -2.227 9.239 1.00 10.43 407 GLN A N 1
ATOM 2832 C CA . GLN A 1 374 ? 26.256 -2.548 10.565 1.00 10.86 407 GLN A CA 1
ATOM 2833 C C . GLN A 1 374 ? 27.092 -3.587 11.314 1.00 10.78 407 GLN A C 1
ATOM 2834 O O . GLN A 1 374 ? 27.274 -3.497 12.550 1.00 10.81 407 GLN A O 1
ATOM 2840 N N . ALA A 1 375 ? 27.620 -4.572 10.591 1.00 10.61 408 ALA A N 1
ATOM 2841 C CA . ALA A 1 375 ? 28.439 -5.614 11.214 1.00 10.76 408 ALA A CA 1
ATOM 2842 C C . ALA A 1 375 ? 29.778 -5.110 11.731 1.00 10.56 408 ALA A C 1
ATOM 2843 O O . ALA A 1 375 ? 30.286 -5.595 12.749 1.00 10.79 408 ALA A O 1
ATOM 2845 N N . LEU A 1 376 ? 30.399 -4.182 11.020 1.00 10.28 409 LEU A N 1
ATOM 2846 C CA . LEU A 1 376 ? 31.740 -3.724 11.495 1.00 10.44 409 LEU A CA 1
ATOM 2847 C C . LEU A 1 376 ? 31.656 -2.777 12.667 1.00 10.90 409 LEU A C 1
ATOM 2848 O O . LEU A 1 376 ? 32.640 -2.621 13.383 1.00 10.44 409 LEU A O 1
ATOM 2853 N N . GLU A 1 377 ? 30.496 -2.135 12.852 1.00 11.58 410 GLU A N 1
ATOM 2854 C CA . GLU A 1 377 ? 30.362 -1.053 13.836 1.00 12.50 410 GLU A CA 1
ATOM 2855 C C . GLU A 1 377 ? 30.759 -1.433 15.280 1.00 12.27 410 GLU A C 1
ATOM 2856 O O . GLU A 1 377 ? 31.566 -0.685 15.855 1.00 11.80 410 GLU A O 1
ATOM 2862 N N . PRO A 1 378 ? 30.325 -2.599 15.812 1.00 12.69 411 PRO A N 1
ATOM 2863 C CA . PRO A 1 378 ? 30.761 -2.974 17.172 1.00 12.66 411 PRO A CA 1
ATOM 2864 C C . PRO A 1 378 ? 32.282 -3.200 17.281 1.00 12.07 411 PRO A C 1
ATOM 2865 O O . PRO A 1 378 ? 32.870 -2.877 18.299 1.00 12.09 411 PRO A O 1
ATOM 2869 N N . TYR A 1 379 ? 32.933 -3.665 16.200 1.00 11.02 412 TYR A N 1
ATOM 2870 C CA . TYR A 1 379 ? 34.373 -3.829 16.199 1.00 10.26 412 TYR A CA 1
ATOM 2871 C C . TYR A 1 379 ? 35.052 -2.474 16.181 1.00 9.36 412 TYR A C 1
ATOM 2872 O O . TYR A 1 379 ? 36.012 -2.237 16.925 1.00 9.17 412 TYR A O 1
ATOM 2881 N N . PHE A 1 380 ? 34.547 -1.552 15.361 1.00 8.68 413 PHE A N 1
ATOM 2882 C CA . PHE A 1 380 ? 35.135 -0.213 15.284 1.00 8.23 413 PHE A CA 1
ATOM 2883 C C . PHE A 1 380 ? 34.936 0.499 16.625 1.00 8.47 413 PHE A C 1
ATOM 2884 O O . PHE A 1 380 ? 35.830 1.237 17.056 1.00 8.28 413 PHE A O 1
ATOM 2892 N N . ASP A 1 381 ? 33.788 0.273 17.266 1.00 8.97 414 ASP A N 1
ATOM 2893 C CA . ASP A 1 381 ? 33.573 0.942 18.550 1.00 9.39 414 ASP A CA 1
ATOM 2894 C C . ASP A 1 381 ? 34.668 0.579 19.563 1.00 9.51 414 ASP A C 1
ATOM 2895 O O . ASP A 1 381 ? 35.193 1.476 20.245 1.00 9.13 414 ASP A O 1
ATOM 2900 N N . GLU A 1 382 ? 34.990 -0.713 19.669 1.00 10.11 415 GLU A N 1
ATOM 2901 C CA . GLU A 1 382 ? 36.057 -1.151 20.583 1.00 10.78 415 GLU A CA 1
ATOM 2902 C C . GLU A 1 382 ? 37.418 -0.58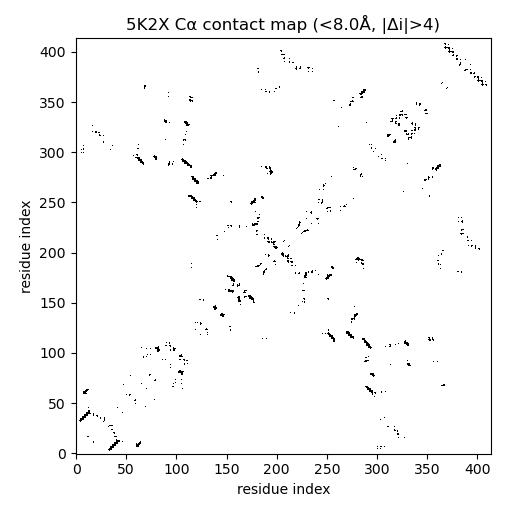4 20.197 1.00 9.68 415 GLU A C 1
ATOM 2903 O O . GLU A 1 382 ? 38.197 -0.183 21.070 1.00 9.41 415 GLU A O 1
ATOM 2909 N N . MET A 1 383 ? 37.704 -0.516 18.885 1.00 8.97 416 MET A N 1
ATOM 2910 C CA . MET A 1 383 ? 38.966 0.053 18.424 1.00 8.51 416 MET A CA 1
ATOM 2911 C C . MET A 1 383 ? 39.089 1.523 18.799 1.00 7.98 416 MET A C 1
ATOM 2912 O O . MET A 1 383 ? 40.136 1.944 19.304 1.00 7.74 416 MET A O 1
ATOM 2917 N N . PHE A 1 384 ? 38.031 2.297 18.592 1.00 7.57 417 PHE A N 1
ATOM 2918 C CA . PHE A 1 384 ? 38.089 3.718 18.927 1.00 7.44 417 PHE A CA 1
ATOM 2919 C C . PHE A 1 384 ? 38.122 3.958 20.451 1.00 7.70 417 PHE A C 1
ATOM 2920 O O . PHE A 1 384 ? 38.585 5.018 20.882 1.00 7.40 417 PHE A O 1
ATOM 2928 N N . LEU A 1 385 ? 37.674 2.975 21.241 1.00 8.19 418 LEU A N 1
ATOM 2929 C CA . LEU A 1 385 ? 37.861 3.005 22.683 1.00 8.86 418 LEU A CA 1
ATOM 2930 C C . LEU A 1 385 ? 39.257 2.590 23.126 1.00 9.07 418 LEU A C 1
ATOM 2931 O O . LEU A 1 385 ? 39.530 2.511 24.359 1.00 9.84 418 LEU A O 1
ATOM 2936 N N . GLY A 1 386 ? 40.166 2.320 22.203 1.00 9.10 419 GLY A N 1
ATOM 2937 C CA . GLY A 1 386 ? 41.561 2.019 22.593 1.00 9.49 419 GLY A CA 1
ATOM 2938 C C . GLY A 1 386 ? 41.776 0.624 23.109 1.00 10.10 419 GLY A C 1
ATOM 2939 O O . GLY A 1 386 ? 42.788 0.349 23.741 1.00 9.88 419 GLY A O 1
ATOM 2940 N N . ARG A 1 387 ? 40.845 -0.276 22.811 1.00 10.83 420 ARG A N 1
ATOM 2941 C CA . ARG A 1 387 ? 40.972 -1.674 23.275 1.00 12.01 420 ARG A CA 1
ATOM 2942 C C . ARG A 1 387 ? 41.601 -2.534 22.212 1.00 12.03 420 ARG A C 1
ATOM 2943 O O . ARG A 1 387 ? 41.468 -2.239 21.032 1.00 12.47 420 ARG A O 1
ATOM 2951 N N . GLY A 1 388 ? 42.295 -3.582 22.620 1.00 12.30 421 GLY A N 1
ATOM 2952 C CA . GLY A 1 388 ? 42.951 -4.494 21.653 1.00 12.55 421 GLY A CA 1
ATOM 2953 C C . GLY A 1 388 ? 43.974 -3.770 20.798 1.00 12.28 421 GLY A C 1
ATOM 2954 O O . GLY A 1 388 ? 44.726 -2.925 21.288 1.00 12.28 421 GLY A O 1
ATOM 2955 N N . ASP A 1 389 ? 44.032 -4.128 19.528 1.00 12.21 422 ASP A N 1
ATOM 2956 C CA . ASP A 1 389 ? 44.940 -3.424 18.598 1.00 12.12 422 ASP A CA 1
ATOM 2957 C C . ASP A 1 389 ? 44.260 -3.174 17.264 1.00 11.20 422 ASP A C 1
ATOM 2958 O O . ASP A 1 389 ? 43.465 -3.978 16.809 1.00 11.19 422 ASP A O 1
ATOM 2963 N N . VAL A 1 390 ? 44.633 -2.078 16.625 1.00 10.24 423 VAL A N 1
ATOM 2964 C CA . VAL A 1 390 ? 44.065 -1.739 15.312 1.00 9.81 423 VAL A CA 1
ATOM 2965 C C . VAL A 1 390 ? 44.186 -2.921 14.334 1.00 10.09 423 VAL A C 1
ATOM 2966 O O . VAL A 1 390 ? 43.220 -3.235 13.633 1.00 9.64 423 VAL A O 1
ATOM 2970 N N . THR A 1 391 ? 45.345 -3.568 14.251 1.00 10.39 424 THR A N 1
ATOM 2971 C CA . THR A 1 391 ? 45.522 -4.612 13.221 1.00 11.20 424 THR A CA 1
ATOM 2972 C C . THR A 1 391 ? 44.572 -5.759 13.398 1.00 11.63 424 THR A C 1
ATOM 2973 O O . THR A 1 391 ? 43.988 -6.216 12.428 1.00 11.93 424 THR A O 1
ATOM 2977 N N . THR A 1 392 ? 44.411 -6.233 14.630 1.00 12.15 425 THR A N 1
ATOM 2978 C CA . THR A 1 392 ? 43.527 -7.363 14.835 1.00 13.15 425 THR A CA 1
ATOM 2979 C C . THR A 1 392 ? 42.057 -6.967 14.685 1.00 12.88 425 THR A C 1
ATOM 2980 O O . THR A 1 392 ? 41.251 -7.743 14.159 1.00 12.88 425 THR A O 1
ATOM 2984 N N . THR A 1 393 ? 41.705 -5.743 15.073 1.00 12.63 426 THR A N 1
ATOM 2985 C CA . THR A 1 393 ? 40.340 -5.297 14.851 1.00 12.93 426 THR A CA 1
ATOM 2986 C C . THR A 1 393 ? 39.995 -5.198 13.396 1.00 12.05 426 THR A C 1
ATOM 2987 O O . THR A 1 393 ? 38.906 -5.624 12.996 1.00 11.93 426 THR A O 1
ATOM 2991 N N . LEU A 1 394 ? 40.870 -4.592 12.594 1.00 11.26 427 LEU A N 1
ATOM 2992 C CA . LEU A 1 394 ? 40.522 -4.406 11.208 1.00 10.69 427 LEU A CA 1
ATOM 2993 C C . LEU A 1 394 ? 40.358 -5.722 10.501 1.00 10.88 427 LEU A C 1
ATOM 2994 O O . LEU A 1 394 ? 39.446 -5.873 9.680 1.00 10.53 427 LEU A O 1
ATOM 2999 N N . ARG A 1 395 ? 41.232 -6.697 10.822 1.00 10.80 428 ARG A N 1
ATOM 3000 C CA . ARG A 1 395 ? 41.105 -8.021 10.205 1.00 11.33 428 ARG A CA 1
ATOM 3001 C C . ARG A 1 395 ? 39.745 -8.634 10.509 1.00 11.42 428 ARG A C 1
ATOM 3002 O O . ARG A 1 395 ? 39.028 -9.134 9.621 1.00 11.27 428 ARG A O 1
ATOM 3006 N N . GLN A 1 396 ? 39.393 -8.619 11.787 1.00 11.70 429 GLN A N 1
ATOM 3007 C CA . GLN A 1 396 ? 38.161 -9.280 12.222 1.00 12.04 429 GLN A CA 1
ATOM 3008 C C . GLN A 1 396 ? 36.947 -8.538 11.704 1.00 11.14 429 GLN A C 1
ATOM 3009 O O . GLN A 1 396 ? 35.976 -9.177 11.263 1.00 11.11 429 GLN A O 1
ATOM 3015 N N . ALA A 1 397 ? 37.005 -7.203 11.734 1.00 10.08 430 ALA A N 1
ATOM 3016 C CA . ALA A 1 397 ? 35.883 -6.380 11.275 1.00 9.47 430 ALA A CA 1
ATOM 3017 C C . ALA A 1 397 ? 35.635 -6.549 9.779 1.00 9.32 430 ALA A C 1
ATOM 3018 O O . ALA A 1 397 ? 34.473 -6.584 9.341 1.00 9.13 430 ALA A O 1
ATOM 3020 N N . GLN A 1 398 ? 36.720 -6.627 8.994 1.00 9.12 431 GLN A N 1
ATOM 3021 C CA . GLN A 1 398 ? 36.553 -6.849 7.561 1.00 9.11 431 GLN A CA 1
ATOM 3022 C C . GLN A 1 398 ? 35.907 -8.193 7.268 1.00 9.49 431 GLN A C 1
ATOM 3023 O O . GLN A 1 398 ? 35.016 -8.286 6.390 1.00 9.38 431 GLN A O 1
ATOM 3029 N N . ALA A 1 399 ? 36.330 -9.230 7.995 1.00 9.74 432 ALA A N 1
ATOM 3030 C CA . ALA A 1 399 ? 35.742 -10.546 7.766 1.00 10.17 432 ALA A CA 1
ATOM 3031 C C . ALA A 1 399 ? 34.252 -10.502 8.127 1.00 10.28 432 ALA A C 1
ATOM 3032 O O . ALA A 1 399 ? 33.425 -11.025 7.350 1.00 10.52 432 ALA A O 1
ATOM 3034 N N . ALA A 1 400 ? 33.910 -9.868 9.255 1.00 10.03 433 ALA A N 1
ATOM 3035 C CA . ALA A 1 400 ? 32.512 -9.778 9.680 1.00 10.08 433 ALA A CA 1
ATOM 3036 C C . ALA A 1 400 ? 31.670 -8.967 8.722 1.00 9.69 433 ALA A C 1
ATOM 3037 O O . ALA A 1 400 ? 30.523 -9.351 8.408 1.00 10.11 433 ALA A O 1
ATOM 3039 N N . ALA A 1 401 ? 32.240 -7.894 8.183 1.00 9.09 434 ALA A N 1
ATOM 3040 C CA . ALA A 1 401 ? 31.479 -7.028 7.281 1.00 8.74 434 ALA A CA 1
ATOM 3041 C C . ALA A 1 401 ? 31.209 -7.738 5.966 1.00 9.15 434 ALA A C 1
ATOM 3042 O O . ALA A 1 401 ? 30.051 -7.761 5.517 1.00 9.18 434 ALA A O 1
ATOM 3044 N N . ASN A 1 402 ? 32.242 -8.341 5.389 1.00 9.46 435 ASN A N 1
ATOM 3045 C CA . ASN A 1 402 ? 32.010 -9.105 4.183 1.00 10.07 435 ASN A CA 1
ATOM 3046 C C . ASN A 1 402 ? 31.067 -10.268 4.366 1.00 10.70 435 ASN A C 1
ATOM 3047 O O . ASN A 1 402 ? 30.275 -10.521 3.499 1.00 10.99 435 ASN A O 1
ATOM 3052 N N . ALA A 1 403 ? 31.135 -10.931 5.512 1.00 11.14 436 ALA A N 1
ATOM 3053 C CA . ALA A 1 403 ? 30.231 -12.064 5.745 1.00 11.95 436 ALA A CA 1
ATOM 3054 C C . ALA A 1 403 ? 28.770 -11.610 5.778 1.00 12.31 436 ALA A C 1
ATOM 3055 O O . ALA A 1 403 ? 27.898 -12.299 5.248 1.00 12.79 436 ALA A O 1
ATOM 3057 N N . ALA A 1 404 ? 28.512 -10.454 6.398 1.00 12.29 437 ALA A N 1
ATOM 3058 C CA . ALA A 1 404 ? 27.152 -9.913 6.509 1.00 12.94 437 ALA A CA 1
ATOM 3059 C C . ALA A 1 404 ? 26.633 -9.458 5.179 1.00 13.32 437 ALA A C 1
ATOM 3060 O O . ALA A 1 404 ? 25.485 -9.751 4.821 1.00 13.59 437 ALA A O 1
ATOM 3062 N N . THR A 1 405 ? 27.496 -8.840 4.390 1.00 13.41 438 THR A N 1
ATOM 3063 C CA . THR A 1 405 ? 27.117 -8.433 3.012 1.00 13.95 438 THR A CA 1
ATOM 3064 C C . THR A 1 405 ? 26.763 -9.646 2.182 1.00 15.30 438 THR A C 1
ATOM 3065 O O . THR A 1 405 ? 25.694 -9.675 1.542 1.00 15.22 438 THR A O 1
ATOM 3069 N N . GLN A 1 406 ? 27.626 -10.658 2.237 1.00 16.37 439 GLN A N 1
ATOM 3070 C CA . GLN A 1 406 ? 27.428 -11.855 1.412 1.00 18.62 439 GLN A CA 1
ATOM 3071 C C . GLN A 1 406 ? 26.151 -12.589 1.803 1.00 19.42 439 GLN A C 1
ATOM 3072 O O . GLN A 1 406 ? 25.435 -13.076 0.901 1.00 18.91 439 GLN A O 1
ATOM 3078 N N . ARG A 1 407 ? 25.827 -12.654 3.094 1.00 20.60 440 ARG A N 1
ATOM 3079 C CA . ARG A 1 407 ? 24.561 -13.277 3.537 1.00 23.19 440 ARG A CA 1
ATOM 3080 C C . ARG A 1 407 ? 23.363 -12.544 2.959 1.00 24.44 440 ARG A C 1
ATOM 3081 O O . ARG A 1 407 ? 22.450 -13.186 2.424 1.00 25.01 440 ARG A O 1
ATOM 3089 N N . LYS A 1 408 ? 23.393 -11.212 3.040 1.00 17.78 441 LYS A N 1
ATOM 3090 C CA . LYS A 1 408 ? 22.313 -10.370 2.532 1.00 20.73 441 LYS A CA 1
ATOM 3091 C C . LYS A 1 408 ? 22.095 -10.609 1.038 1.00 20.45 441 LYS A C 1
ATOM 3092 O O . LYS A 1 408 ? 20.948 -10.808 0.594 1.00 21.20 441 LYS A O 1
ATOM 3097 N N . LEU A 1 409 ? 23.189 -10.642 0.279 1.00 19.91 442 LEU A N 1
ATOM 3098 C CA . LEU A 1 409 ? 23.144 -10.905 -1.162 1.00 21.65 442 LEU A CA 1
ATOM 3099 C C . LEU A 1 409 ? 22.650 -12.318 -1.494 1.00 22.99 442 LEU A C 1
ATOM 3100 O O . LEU A 1 409 ? 21.868 -12.489 -2.440 1.00 24.52 442 LEU A O 1
ATOM 3105 N N . ALA A 1 410 ? 23.094 -13.308 -0.714 1.00 22.81 443 ALA A N 1
ATOM 3106 C CA . ALA A 1 410 ? 22.633 -14.702 -0.877 1.00 25.04 443 ALA A CA 1
ATOM 3107 C C . ALA A 1 410 ? 21.136 -14.820 -0.600 1.00 27.56 443 ALA A C 1
ATOM 3108 O O . ALA A 1 410 ? 20.407 -15.476 -1.357 1.00 30.06 443 ALA A O 1
ATOM 3110 N N . ALA A 1 411 ? 20.683 -14.179 0.477 1.00 29.15 444 ALA A N 1
ATOM 3111 C CA . ALA A 1 411 ? 19.264 -14.151 0.857 1.00 32.15 444 ALA A CA 1
ATOM 3112 C C . ALA A 1 411 ? 18.390 -13.529 -0.236 1.00 35.32 444 ALA A C 1
ATOM 3113 O O . ALA A 1 411 ? 17.244 -13.948 -0.428 1.00 37.59 444 ALA A O 1
ATOM 3115 N N . ALA A 1 412 ? 18.948 -12.551 -0.954 1.00 37.74 445 ALA A N 1
ATOM 3116 C CA . ALA A 1 412 ? 18.276 -11.893 -2.078 1.00 40.54 445 ALA A CA 1
ATOM 3117 C C . ALA A 1 412 ? 18.135 -12.795 -3.311 1.00 42.72 445 ALA A C 1
ATOM 3118 O O . ALA A 1 412 ? 17.064 -12.827 -3.924 1.00 44.42 445 ALA A O 1
ATOM 3120 N N . LEU A 1 413 ? 19.205 -13.515 -3.664 1.00 45.54 446 LEU A N 1
ATOM 3121 C CA . LEU A 1 413 ? 19.193 -14.472 -4.784 1.00 46.95 446 LEU A CA 1
ATOM 3122 C C . LEU A 1 413 ? 18.128 -15.565 -4.631 1.00 50.05 446 LEU A C 1
ATOM 3123 O O . LEU A 1 413 ? 17.447 -15.909 -5.603 1.00 50.59 446 LEU A O 1
ATOM 3127 N N . GLU A 1 414 ? 17.987 -16.088 -3.411 1.00 51.43 447 GLU A N 1
ATOM 3128 C CA . GLU A 1 414 ? 17.024 -17.149 -3.102 1.00 51.69 447 GLU A CA 1
ATOM 3129 C C . GLU A 1 414 ? 15.588 -16.622 -3.028 1.00 52.41 447 GLU A C 1
ATOM 3130 O O . GLU A 1 414 ? 15.346 -15.485 -2.617 1.00 52.50 447 GLU A O 1
#

Nearest PDB structures (foldseek):
  5k2y-assembly1_A  TM=9.999E-01  e=6.778E-82  Mycobacterium tuberculosis
  5tu0-assembly1_A  TM=7.480E-01  e=2.709E-20  Listeria monocytogenes EGD-e
  8vqk-assembly1_A  TM=7.451E-01  e=3.872E-19  Escherichia coli
  7v09-assembly2_B  TM=7.123E-01  e=8.856E-19  Enterobacter cloacae subsp. cloacae ATCC 13047
  5u2p-assembly1_A  TM=5.380E-01  e=1.441E-12  Treponema pallidum subsp. pallidum